Protein AF-0000000072269052 (afdb_homodimer)

Nearest PDB structures (foldseek):
  4hxw-assembly1_A  TM=2.214E-01  e=3.558E-01  Enterococcus faecalis V583
  4ksg-assembly1_A  TM=2.129E-01  e=5.044E-01  Enterococcus faecalis V583
  4ktn-assembly1_A  TM=2.208E-01  e=6.747E-01  Enterococcus faecalis V583
  7p2w-assembly1_A  TM=2.241E-01  e=1.280E+00  Escherichia coli K-12
  7p8v-assembly1_A  TM=3.173E-01  e=5.479E+00  Escherichia coli K-12

Foldseek 3Di:
DPPPPPDQPQVPPDPQFFKGKGKDALPDPCQLVVVLVSQQVLLFQEKEKEFADPHPVLVSLLSNCVSSVHKYWYKYFLWWDFLFFTGHRIMMMMGGHPVFKHKDKDKFADLVVVVLVVVLVRLLVRVVPDDDDPLKAKAKEKEFALLLLNLLVNLQSNCVNVVVHWYKYFYHDHRLPSDDMWIDISSDIDPNIMMMMMMIGNFDKDKQKDFFWDFDPDKKFQADADQVQQKRQDIPNHGALCVLQVVVPHHSVPDDLLVQLQKFKWFDDPNDTFTWGWSDADPSRMTHTSHGDDGGTMITIIHGHDLQVRSVVSLVVVVDAFSAKEKEAAPSSVSNCVVVVNRNVNRNVSNRRRYTYHHHSWMHTSSGIGHRMMIIMGGHHPDPPD/DPPPDPDQPQPPDDPQFFKGKHKFALPDPCVLVVVLVSQQVLLFQEKEKEFAPPRPVLVSLLSNCVSSVHKYWYKYFLWWDFLFFTGHRIMMMMGGHPVFKHKDKDKFADLVVVVLVVVLVRLLVRVVPDDDDPLKAKAKEKEFALLLLNVLVNLQSNCVNVVVHWYKYFYHDHRLPSDDMWIDISSDIDPNIMMMMMMIGNFDKDKQKDFFWDFDPDKKFQADADQVQQKRQDIPNHGALCVLQVVVPHHSVPDDLLVQLQKFKWFDDPNDTFTWGWSDADPSRMTHTSHGDDGGTMITIIHGHDLQVRSLVSLVVVVDAFSAKEKEAAVSSVSNCVVVVNRNVNRNVSNRRRYTYHHHSWMHTSSGIGHRMMIIMGGHHPDPDD

Solvent-accessible surface area (backbone atoms only — not comparable to full-atom values): 38819 Å² total; per-residue (Å²): 136,83,80,77,72,81,77,82,74,73,82,68,86,64,66,96,63,52,64,42,71,43,71,42,54,41,80,43,90,58,41,61,58,52,52,44,63,72,41,50,86,54,45,23,36,31,35,39,38,33,22,23,73,79,41,60,56,38,61,43,25,49,50,45,17,72,75,56,69,27,49,24,41,34,30,24,10,35,23,31,26,62,36,32,36,87,41,69,57,29,31,30,38,39,30,36,14,40,90,44,32,46,72,53,72,46,75,33,61,49,49,86,71,56,46,51,44,58,38,51,50,49,50,51,53,49,56,72,69,51,79,84,60,86,91,46,39,64,36,35,40,38,42,32,41,46,82,54,86,41,56,43,38,51,31,18,49,50,31,47,74,42,68,91,47,58,38,39,27,29,16,18,15,34,47,88,64,83,78,62,56,46,41,29,52,59,30,43,66,56,73,48,26,32,39,45,32,43,37,37,25,60,45,38,78,46,79,46,76,42,68,46,65,42,75,42,91,56,60,40,28,27,57,31,45,42,47,95,65,16,28,34,45,17,32,70,54,31,51,20,36,54,42,53,20,52,76,75,71,46,58,59,87,70,65,45,63,62,54,30,43,50,48,27,36,23,34,71,39,18,92,38,75,42,50,43,36,54,63,47,73,45,97,87,34,21,32,29,37,65,44,84,50,51,57,26,41,53,32,24,40,26,36,66,50,62,74,57,60,56,51,50,54,58,57,59,69,62,76,61,81,40,71,30,20,48,33,21,30,19,39,47,46,51,49,40,36,52,72,68,66,39,51,68,60,47,17,51,50,20,38,75,48,32,28,31,40,29,19,16,55,23,28,33,45,85,35,36,58,42,30,58,29,38,40,30,42,30,35,26,71,58,81,71,82,124,134,84,80,75,72,77,82,81,76,76,80,67,86,64,65,97,62,51,63,42,70,43,70,43,54,39,80,43,92,58,41,62,57,52,52,46,64,73,41,50,86,53,47,24,36,31,36,41,38,32,22,22,74,79,42,60,57,36,62,42,25,50,49,45,16,73,74,56,68,27,48,24,40,35,30,22,9,35,24,29,25,62,36,31,36,86,43,70,59,30,31,31,37,39,29,36,14,40,89,43,33,46,72,52,70,45,76,34,61,48,50,84,72,58,44,51,45,58,39,51,49,50,50,51,53,50,58,71,69,52,80,83,60,86,90,46,38,63,38,35,40,38,43,33,42,47,84,53,85,40,58,45,38,50,32,19,49,49,32,50,74,41,68,90,46,58,39,38,27,28,16,19,15,33,48,90,66,82,79,62,56,44,42,28,51,58,31,44,65,55,73,50,26,30,38,45,34,42,37,37,27,60,44,40,79,44,78,45,75,44,67,44,64,42,74,42,91,55,59,41,27,26,58,32,46,43,47,94,66,17,28,34,46,16,31,69,54,31,52,20,34,55,44,51,21,53,75,73,72,47,58,58,87,70,66,44,63,65,54,29,43,48,48,26,38,23,35,70,38,18,91,38,75,43,50,40,37,54,63,46,73,45,96,87,33,22,32,30,36,66,44,84,51,52,56,28,40,52,32,24,40,27,38,67,50,62,74,58,61,55,48,50,52,58,58,58,69,62,76,62,82,41,70,30,20,50,34,22,31,18,39,46,48,50,49,39,36,53,72,68,67,38,51,67,61,47,18,51,51,20,38,76,46,31,28,30,40,30,19,16,55,22,26,32,47,84,35,36,59,43,28,57,29,38,39,30,43,30,35,27,72,58,80,75,82,127

Organism: Cereibacter sphaeroides (strain ATCC 17023 / DSM 158 / JCM 6121 / CCUG 31486 / LMG 2827 / NBRC 12203 / NCIMB 8253 / ATH 2.4.1.) (NCBI:txid272943)

Secondary structure (DSSP, 8-state):
---------------TT--EEEEEETT-TTHHHHHHHHHHTT-EEEEEEEE-BTB-HHHHHHHHHHHHT-EEEEEE-S-EEESSS-BSSEEEEEEEETTTEEEEEEEE--GGGT-HHHHHHHHHHHHHHSPPPTT-EEEEEEEE-TTSS-HHHHHHHHHHHSTTS-EEEEE--BTB--S---EEETTB--SS-EEEEEEEESSEEEEEEE--EEEEEEEEEEEEEEGGGTEEEEETTEEHHHHHHHHHT--GGG--HHHHHHS-EEEEEBTEEEEE-EEEE-TTS-EEESS---TT-EEEEEEE--TTHHHHHHHHTT-S--SEEEEEEEHHHHHHHHHTT-HHHHHHHHHHTTEEEEEES-EEETTEEESS-EEEEEEEPP----/---------------TT--EEEEEETT-TTHHHHHHHHHHTT-EEEEEEEE-BTB-HHHHHHHHHHHHT-EEEEEE-S-EEESSS-BSSEEEEEEEETTTEEEEEEEE--GGGT-HHHHHHHHHHHHHHSPPPTT-EEEEEEEE-TTSS-HHHHHHHHHHHSTTS-EEEEE--BTB--S---EEETTB--SS-EEEEEEEESSEEEEEEE--EEEEEEEEEEEEEEGGGTEEEEETTEEHHHHHHHHHT--GGG--HHHHHHS-EEEEEBTEEEEE-EEEE-TTS-EEESS---TT-EEEEEEE--TTHHHHHHHHTT-S--SEEEEEEEHHHHHHHHHTT-HHHHHHHHHHTTEEEEEES-EEETTEEESS-EEEEEEEPP----

Sequence (772 aa):
MTTEHPAEVRETAQGAGAPVVLSEPADAPDLAERLRAGLADARPAAVLLFASPGADLPALAAHLGPALGTRVVGCSSAGEFACGGYGHGHVVAVGLPAARFRTEAVWLRNLAGLGVSEWMAELRALFSRFEVQPRRHRFGLLLIDGLSRQEELVAATVDAVAHRLPVLGGSAGDGLRFEETCLVLDGESHRDSAIFALFETDFALEQVIFDHFTPSGSRMVVTAAVPEERLILEINAEPAAEEYARLIGLAPEALNPRVFAENPLLVRMGGQYHVRAIREVTPEGGLTLMSSIESGVLLALGRADDLTHGLQARLEALGERPALILAFDCILRRLALEQAGLEPAVARLFADWRIAGFNTYGEQHGGVHVNQTFVGLALMEPAHAAMTTEHPAEVRETAQGAGAPVVLSEPADAPDLAERLRAGLADARPAAVLLFASPGADLPALAAHLGPALGTRVVGCSSAGEFACGGYGHGHVVAVGLPAARFRTEAVWLRNLAGLGVSEWMAELRALFSRFEVQPRRHRFGLLLIDGLSRQEELVAATVDAVAHRLPVLGGSAGDGLRFEETCLVLDGESHRDSAIFALFETDFALEQVIFDHFTPSGSRMVVTAAVPEERLILEINAEPAAEEYARLIGLAPEALNPRVFAENPLLVRMGGQYHVRAIREVTPEGGLTLMSSIESGVLLALGRADDLTHGLQARLEALGERPALILAFDCILRRLALEQAGLEPAVARLFADWRIAGFNTYGEQHGGVHVNQTFVGLALMEPAHAA

Structure (mmCIF, N/CA/C/O backbone):
data_AF-0000000072269052-model_v1
#
loop_
_entity.id
_entity.type
_entity.pdbx_description
1 polymer GfdT
#
loop_
_atom_site.group_PDB
_atom_site.id
_atom_site.type_symbol
_atom_site.label_atom_id
_atom_site.label_alt_id
_atom_site.label_comp_id
_atom_site.label_asym_id
_atom_site.label_entity_id
_atom_site.label_seq_id
_atom_site.pdbx_PDB_ins_code
_atom_site.Cartn_x
_atom_site.Cartn_y
_atom_site.Cartn_z
_atom_site.occupancy
_atom_site.B_iso_or_equiv
_atom_site.auth_seq_id
_atom_site.auth_comp_id
_atom_site.auth_asym_id
_atom_site.auth_atom_id
_atom_site.pdbx_PDB_model_num
ATOM 1 N N . MET A 1 1 ? 31.016 42.969 11.398 1 26.34 1 MET A N 1
ATOM 2 C CA . MET A 1 1 ? 30.188 42.531 10.289 1 26.34 1 MET A CA 1
ATOM 3 C C . MET A 1 1 ? 28.719 42.406 10.719 1 26.34 1 MET A C 1
ATOM 5 O O . MET A 1 1 ? 28.406 41.594 11.578 1 26.34 1 MET A O 1
ATOM 9 N N . THR A 1 2 ? 27.906 43.531 10.672 1 27.56 2 THR A N 1
ATOM 10 C CA . THR A 1 2 ? 26.578 43.875 11.164 1 27.56 2 THR A CA 1
ATOM 11 C C . THR A 1 2 ? 25.516 42.969 10.531 1 27.56 2 THR A C 1
ATOM 13 O O . THR A 1 2 ? 25.406 42.875 9.305 1 27.56 2 THR A O 1
ATOM 16 N N . THR A 1 3 ? 25.266 41.812 11.133 1 29.94 3 THR A N 1
ATOM 17 C CA . THR A 1 3 ? 24.266 40.812 10.734 1 29.94 3 THR A CA 1
ATOM 18 C C . THR A 1 3 ? 22.938 41.5 10.383 1 29.94 3 THR A C 1
ATOM 20 O O . THR A 1 3 ? 22.328 42.156 11.234 1 29.94 3 THR A O 1
ATOM 23 N N . GLU A 1 4 ? 22.719 41.938 9.117 1 30.88 4 GLU A N 1
ATOM 24 C CA . GLU A 1 4 ? 21.531 42.531 8.516 1 30.88 4 GLU A CA 1
ATOM 25 C C . GLU A 1 4 ? 20.266 41.75 8.859 1 30.88 4 GLU A C 1
ATOM 27 O O . GLU A 1 4 ? 20.203 40.562 8.648 1 30.88 4 GLU A O 1
ATOM 32 N N . HIS A 1 5 ? 19.531 42.188 9.883 1 34.91 5 HIS A N 1
ATOM 33 C CA . HIS A 1 5 ? 18.219 41.719 10.328 1 34.91 5 HIS A CA 1
ATOM 34 C C . HIS A 1 5 ? 17.25 41.625 9.164 1 34.91 5 HIS A C 1
ATOM 36 O O . HIS A 1 5 ? 17.031 42.625 8.461 1 34.91 5 HIS A O 1
ATOM 42 N N . PRO A 1 6 ? 17.109 40.469 8.547 1 37.16 6 PRO A N 1
ATOM 43 C CA . PRO A 1 6 ? 16.156 40.438 7.438 1 37.16 6 PRO A CA 1
ATOM 44 C C . PRO A 1 6 ? 14.859 41.156 7.738 1 37.16 6 PRO A C 1
ATOM 46 O O . PRO A 1 6 ? 14.461 41.281 8.898 1 37.16 6 PRO A O 1
ATOM 49 N N . ALA A 1 7 ? 14.336 42.094 6.824 1 37.75 7 ALA A N 1
ATOM 50 C CA . ALA A 1 7 ? 13.242 43.031 6.672 1 37.75 7 ALA A CA 1
ATOM 51 C C . ALA A 1 7 ? 11.906 42.438 7.086 1 37.75 7 ALA A C 1
ATOM 53 O O . ALA A 1 7 ? 11.625 41.281 6.762 1 37.75 7 ALA A O 1
ATOM 54 N N . GLU A 1 8 ? 11.25 42.969 8.125 1 36.78 8 GLU A N 1
ATOM 55 C CA . GLU A 1 8 ? 9.867 42.812 8.594 1 36.78 8 GLU A CA 1
ATOM 56 C C . GLU A 1 8 ? 8.883 42.938 7.434 1 36.78 8 GLU A C 1
ATOM 58 O O . GLU A 1 8 ? 8.75 44 6.824 1 36.78 8 GLU A O 1
ATOM 63 N N . VAL A 1 9 ? 8.781 42.031 6.559 1 37.22 9 VAL A N 1
ATOM 64 C CA . VAL A 1 9 ? 7.828 42.188 5.465 1 37.22 9 VAL A CA 1
ATOM 65 C C . VAL A 1 9 ? 6.41 42.281 6.02 1 37.22 9 VAL A C 1
ATOM 67 O O . VAL A 1 9 ? 5.887 41.281 6.539 1 37.22 9 VAL A O 1
ATOM 70 N N . ARG A 1 10 ? 5.906 43.375 6.598 1 36.38 10 ARG A N 1
ATOM 71 C CA . ARG A 1 10 ? 4.508 43.688 6.879 1 36.38 10 ARG A CA 1
ATOM 72 C C . ARG A 1 10 ? 3.707 43.844 5.59 1 36.38 10 ARG A C 1
ATOM 74 O O . ARG A 1 10 ? 3.758 44.875 4.934 1 36.38 10 ARG A O 1
ATOM 81 N N . GLU A 1 11 ? 3.672 42.938 4.703 1 41.34 11 GLU A N 1
ATOM 82 C CA . GLU A 1 11 ? 2.824 43.25 3.553 1 41.34 11 GLU A CA 1
ATOM 83 C C . GLU A 1 11 ? 1.354 43.344 3.957 1 41.34 11 GLU A C 1
ATOM 85 O O . GLU A 1 11 ? 0.734 42.312 4.293 1 41.34 11 GLU A O 1
ATOM 90 N N . THR A 1 12 ? 0.9 44.5 4.57 1 38.81 12 THR A N 1
ATOM 91 C CA . THR A 1 12 ? -0.425 44.844 5.062 1 38.81 12 THR A CA 1
ATOM 92 C C . THR A 1 12 ? -1.433 44.906 3.92 1 38.81 12 THR A C 1
ATOM 94 O O . THR A 1 12 ? -2.623 45.125 4.145 1 38.81 12 THR A O 1
ATOM 97 N N . ALA A 1 13 ? -1.086 45.469 2.717 1 39.75 13 ALA A N 1
ATOM 98 C CA . ALA A 1 13 ? -2.178 46.188 2.066 1 39.75 13 ALA A CA 1
ATOM 99 C C . ALA A 1 13 ? -3.217 45.219 1.507 1 39.75 13 ALA A C 1
ATOM 101 O O . ALA A 1 13 ? -3.314 45.031 0.291 1 39.75 13 ALA A O 1
ATOM 102 N N . GLN A 1 14 ? -3.307 43.906 1.885 1 50 14 GLN A N 1
ATOM 103 C CA . GLN A 1 14 ? -4.273 43.156 1.096 1 50 14 GLN A CA 1
ATOM 104 C C . GLN A 1 14 ? -5.703 43.562 1.422 1 50 14 GLN A C 1
ATOM 106 O O . GLN A 1 14 ? -5.969 44.094 2.508 1 50 14 GLN A O 1
ATOM 111 N N . GLY A 1 15 ? -6.641 43.656 0.311 1 50.94 15 GLY A N 1
ATOM 112 C CA . GLY A 1 15 ? -8.031 44.062 0.372 1 50.94 15 GLY A CA 1
ATOM 113 C C . GLY A 1 15 ? -8.758 43.562 1.598 1 50.94 15 GLY A C 1
ATOM 114 O O . GLY A 1 15 ? -8.297 42.625 2.246 1 50.94 15 GLY A O 1
ATOM 115 N N . ALA A 1 16 ? -9.805 44.188 2.045 1 61.59 16 ALA A N 1
ATOM 116 C CA . ALA A 1 16 ? -10.75 43.844 3.105 1 61.59 16 ALA A CA 1
ATOM 117 C C . ALA A 1 16 ? -11.203 42.406 2.977 1 61.59 16 ALA A C 1
ATOM 119 O O . ALA A 1 16 ? -11.656 41.969 1.908 1 61.59 16 ALA A O 1
ATOM 120 N N . GLY A 1 17 ? -10.484 41.375 3.781 1 85.12 17 GLY A N 1
ATOM 121 C CA . GLY A 1 17 ? -11.008 40 3.801 1 85.12 17 GLY A CA 1
ATOM 122 C C . GLY A 1 17 ? -9.953 38.969 3.479 1 85.12 17 GLY A C 1
ATOM 123 O O . GLY A 1 17 ? -10.227 37.781 3.547 1 85.12 17 GLY A O 1
ATOM 124 N N . ALA A 1 18 ? -8.812 39.406 3.074 1 90.75 18 ALA A N 1
ATOM 125 C CA . ALA A 1 18 ? -7.758 38.469 2.768 1 90.75 18 ALA A CA 1
ATOM 126 C C . ALA A 1 18 ? -7.086 37.938 4.043 1 90.75 18 ALA A C 1
ATOM 128 O O . ALA A 1 18 ? -7.023 38.656 5.043 1 90.75 18 ALA A O 1
ATOM 129 N N . PRO A 1 19 ? -6.531 36.75 4.004 1 97.38 19 PRO A N 1
ATOM 130 C CA . PRO A 1 19 ? -5.77 36.25 5.156 1 97.38 19 PRO A CA 1
ATOM 131 C C . PRO A 1 19 ? -4.555 37.125 5.477 1 97.38 19 PRO A C 1
ATOM 133 O O . PRO A 1 19 ? -3.902 37.656 4.566 1 97.38 19 PRO A O 1
ATOM 136 N N . VAL A 1 20 ? -4.273 37.25 6.746 1 97.69 20 VAL A N 1
ATOM 137 C CA . VAL A 1 20 ? -3.123 38 7.223 1 97.69 20 VAL A CA 1
ATOM 138 C C . VAL A 1 20 ? -2.035 37.062 7.703 1 97.69 20 VAL A C 1
ATOM 140 O O . VAL A 1 20 ? -2.326 36.062 8.383 1 97.69 20 VAL A O 1
ATOM 143 N N . VAL A 1 21 ? -0.793 37.344 7.281 1 98.31 21 VAL A N 1
ATOM 144 C CA . VAL A 1 21 ? 0.331 36.5 7.691 1 98.31 21 VAL A CA 1
ATOM 145 C C . VAL A 1 21 ? 1.356 37.344 8.445 1 98.31 21 VAL A C 1
ATOM 147 O O . VAL A 1 21 ? 1.767 38.406 7.965 1 98.31 21 VAL A O 1
ATOM 150 N N . LEU A 1 22 ? 1.714 36.906 9.617 1 97.94 22 LEU A N 1
ATOM 151 C CA . LEU A 1 22 ? 2.734 37.562 10.422 1 97.94 22 LEU A CA 1
ATOM 152 C C . LEU A 1 22 ? 3.852 36.562 10.781 1 97.94 22 LEU A C 1
ATOM 154 O O . LEU A 1 22 ? 3.633 35.375 10.828 1 97.94 22 LEU A O 1
ATOM 158 N N . SER A 1 23 ? 5 37.062 10.961 1 97.88 23 SER A N 1
ATOM 159 C CA . SER A 1 23 ? 6.148 36.344 11.492 1 97.88 23 SER A CA 1
ATOM 160 C C . SER A 1 23 ? 6.898 37.156 12.523 1 97.88 23 SER A C 1
ATOM 162 O O . SER A 1 23 ? 7.32 38.281 12.242 1 97.88 23 SER A O 1
ATOM 164 N N . GLU A 1 24 ? 6.98 36.688 13.727 1 96.94 24 GLU A N 1
ATOM 165 C CA . GLU A 1 24 ? 7.691 37.344 14.805 1 96.94 24 GLU A CA 1
ATOM 166 C C . GLU A 1 24 ? 8.719 36.406 15.453 1 96.94 24 GLU A C 1
ATOM 168 O O . GLU A 1 24 ? 8.492 35.219 15.555 1 96.94 24 GLU A O 1
ATOM 173 N N . PRO A 1 25 ? 9.859 37.031 15.906 1 96.12 25 PRO A N 1
ATOM 174 C CA . PRO A 1 25 ? 10.797 36.156 16.656 1 96.12 25 PRO A CA 1
ATOM 175 C C . PRO A 1 25 ? 10.156 35.531 17.875 1 96.12 25 PRO A C 1
ATOM 177 O O . PRO A 1 25 ? 9.438 36.188 18.625 1 96.12 25 PRO A O 1
ATOM 180 N N . ALA A 1 26 ? 10.445 34.25 18.031 1 95.25 26 ALA A N 1
ATOM 181 C CA . ALA A 1 26 ? 9.82 33.5 19.109 1 95.25 26 ALA A CA 1
ATOM 182 C C . ALA A 1 26 ? 10.219 34.031 20.469 1 95.25 26 ALA A C 1
ATOM 184 O O . ALA A 1 26 ? 9.492 33.844 21.453 1 95.25 26 ALA A O 1
ATOM 185 N N . ASP A 1 27 ? 11.359 34.656 20.547 1 92.44 27 ASP A N 1
ATOM 186 C CA . ASP A 1 27 ? 11.875 35.156 21.828 1 92.44 27 ASP A CA 1
ATOM 187 C C . ASP A 1 27 ? 11.562 36.625 22.016 1 92.44 27 ASP A C 1
ATOM 189 O O . ASP A 1 27 ? 12.094 37.281 22.922 1 92.44 27 ASP A O 1
ATOM 193 N N . ALA A 1 28 ? 10.734 37.156 21.172 1 93.81 28 ALA A N 1
ATOM 194 C CA . ALA A 1 28 ? 10.375 38.562 21.328 1 93.81 28 ALA A CA 1
ATOM 195 C C . ALA A 1 28 ? 9.664 38.781 22.641 1 93.81 28 ALA A C 1
ATOM 197 O O . ALA A 1 28 ? 8.742 38.062 23 1 93.81 28 ALA A O 1
ATOM 198 N N . PRO A 1 29 ? 10.117 39.75 23.484 1 91.69 29 PRO A N 1
ATOM 199 C CA . PRO A 1 29 ? 9.5 40 24.797 1 91.69 29 PRO A CA 1
ATOM 200 C C . PRO A 1 29 ? 8.023 40.375 24.688 1 91.69 29 PRO A C 1
ATOM 202 O O . PRO A 1 29 ? 7.238 40.094 25.594 1 91.69 29 PRO A O 1
ATOM 205 N N . ASP A 1 30 ? 7.594 41.062 23.656 1 94.81 30 ASP A N 1
ATOM 206 C CA . ASP A 1 30 ? 6.203 41.469 23.484 1 94.81 30 ASP A CA 1
ATOM 207 C C . ASP A 1 30 ? 5.539 40.688 22.359 1 94.81 30 ASP A C 1
ATOM 209 O O . ASP A 1 30 ? 4.738 41.25 21.594 1 94.81 30 ASP A O 1
ATOM 213 N N . LEU A 1 31 ? 5.906 39.438 22.297 1 96.5 31 LEU A N 1
ATOM 214 C CA . LEU A 1 31 ? 5.461 38.594 21.188 1 96.5 31 LEU A CA 1
ATOM 215 C C . LEU A 1 31 ? 3.939 38.562 21.094 1 96.5 31 LEU A C 1
ATOM 217 O O . LEU A 1 31 ? 3.371 38.844 20.031 1 96.5 31 LEU A O 1
ATOM 221 N N . ALA A 1 32 ? 3.248 38.281 22.188 1 97.06 32 ALA A N 1
ATOM 222 C CA . ALA A 1 32 ? 1.794 38.156 22.203 1 97.06 32 ALA A CA 1
ATOM 223 C C . ALA A 1 32 ? 1.127 39.469 21.75 1 97.06 32 ALA A C 1
ATOM 225 O O . ALA A 1 32 ? 0.187 39.438 20.953 1 97.06 32 ALA A O 1
ATOM 226 N N . GLU A 1 33 ? 1.594 40.5 22.219 1 97.19 33 GLU A N 1
ATOM 227 C CA . GLU A 1 33 ? 1.008 41.812 21.891 1 97.19 33 GLU A CA 1
ATOM 228 C C . GLU A 1 33 ? 1.279 42.188 20.438 1 97.19 33 GLU A C 1
ATOM 230 O O . GLU A 1 33 ? 0.427 42.781 19.781 1 97.19 33 GLU A O 1
ATOM 235 N N . ARG A 1 34 ? 2.465 41.875 20 1 97.31 34 ARG A N 1
ATOM 236 C CA . ARG A 1 34 ? 2.797 42.156 18.609 1 97.31 34 ARG A CA 1
ATOM 237 C C . ARG A 1 34 ? 1.863 41.406 17.672 1 97.31 34 ARG A C 1
ATOM 239 O O . ARG A 1 34 ? 1.347 41.969 16.703 1 97.31 34 ARG A O 1
ATOM 246 N N . LEU A 1 35 ? 1.692 40.156 17.984 1 98.12 35 LEU A N 1
ATOM 247 C CA . LEU A 1 35 ? 0.807 39.344 17.156 1 98.12 35 LEU A CA 1
ATOM 248 C C . LEU A 1 35 ? -0.631 39.844 17.25 1 98.12 35 LEU A C 1
ATOM 250 O O . LEU A 1 35 ? -1.32 39.938 16.234 1 98.12 35 LEU A O 1
ATOM 254 N N . ARG A 1 36 ? -1.09 40.094 18.453 1 98.25 36 ARG A N 1
ATOM 255 C CA . ARG A 1 36 ? -2.443 40.625 18.641 1 98.25 36 ARG A CA 1
ATOM 256 C C . ARG A 1 36 ? -2.672 41.875 17.812 1 98.25 36 ARG A C 1
ATOM 258 O O . ARG A 1 36 ? -3.67 42 17.094 1 98.25 36 ARG A O 1
ATOM 265 N N . ALA A 1 37 ? -1.784 42.812 17.859 1 97.75 37 ALA A N 1
ATOM 266 C CA . ALA A 1 37 ? -1.905 44.094 17.156 1 97.75 37 ALA A CA 1
ATOM 267 C C . ALA A 1 37 ? -1.934 43.875 15.648 1 97.75 37 ALA A C 1
ATOM 269 O O . ALA A 1 37 ? -2.703 44.5 14.93 1 97.75 37 ALA A O 1
ATOM 270 N N . GLY A 1 38 ? -1.082 43 15.227 1 97.25 38 GLY A N 1
ATOM 271 C CA . GLY A 1 38 ? -0.99 42.75 13.805 1 97.25 38 GLY A CA 1
ATOM 272 C C . GLY A 1 38 ? -2.203 42.031 13.242 1 97.25 38 GLY A C 1
ATOM 273 O O . GLY A 1 38 ? -2.502 42.125 12.055 1 97.25 38 GLY A O 1
ATOM 274 N N . LEU A 1 39 ? -2.924 41.312 14.094 1 97.75 39 LEU A N 1
ATOM 275 C CA . LEU A 1 39 ? -4.027 40.469 13.633 1 97.75 39 LEU A CA 1
ATOM 276 C C . LEU A 1 39 ? -5.367 41.156 13.875 1 97.75 39 LEU A C 1
ATOM 278 O O . LEU A 1 39 ? -6.387 40.75 13.312 1 97.75 39 LEU A O 1
ATOM 282 N N . ALA A 1 40 ? -5.422 42.188 14.648 1 96.5 40 ALA A N 1
ATOM 283 C CA . ALA A 1 40 ? -6.652 42.75 15.172 1 96.5 40 ALA A CA 1
ATOM 284 C C . ALA A 1 40 ? -7.551 43.25 14.039 1 96.5 40 ALA A C 1
ATOM 286 O O . ALA A 1 40 ? -8.758 43 14.039 1 96.5 40 ALA A O 1
ATOM 287 N N . ASP A 1 41 ? -7.016 43.906 13.086 1 94.62 41 ASP A N 1
ATOM 288 C CA . ASP A 1 41 ? -7.805 44.531 12.031 1 94.62 41 ASP A CA 1
ATOM 289 C C . ASP A 1 41 ? -8.492 43.5 11.156 1 94.62 41 ASP A C 1
ATOM 291 O O . ASP A 1 41 ? -9.531 43.75 10.555 1 94.62 41 ASP A O 1
ATOM 295 N N . ALA A 1 42 ? -7.918 42.375 11.109 1 94.62 42 ALA A N 1
ATOM 296 C CA . ALA A 1 42 ? -8.484 41.312 10.281 1 94.62 42 ALA A CA 1
ATOM 297 C C . ALA A 1 42 ? -9.727 40.719 10.922 1 94.62 42 ALA A C 1
ATOM 299 O O . ALA A 1 42 ? -10.492 40 10.273 1 94.62 42 ALA A O 1
ATOM 300 N N . ARG A 1 43 ? -9.922 40.938 12.227 1 96.5 43 ARG A N 1
ATOM 301 C CA . ARG A 1 43 ? -11.031 40.312 12.953 1 96.5 43 ARG A CA 1
ATOM 302 C C . ARG A 1 43 ? -11.172 38.844 12.609 1 96.5 43 ARG A C 1
ATOM 304 O O . ARG A 1 43 ? -12.203 38.406 12.094 1 96.5 43 ARG A O 1
ATOM 311 N N . PRO A 1 44 ? -10.18 38.094 12.969 1 97.62 44 PRO A N 1
ATOM 312 C CA . PRO A 1 44 ? -10.109 36.719 12.469 1 97.62 44 PRO A CA 1
ATOM 313 C C . PRO A 1 44 ? -11.125 35.781 13.141 1 97.62 44 PRO A C 1
ATOM 315 O O . PRO A 1 44 ? -11.391 35.938 14.336 1 97.62 44 PRO A O 1
ATOM 318 N N . ALA A 1 45 ? -11.68 34.906 12.281 1 97.19 45 ALA A N 1
ATOM 319 C CA . ALA A 1 45 ? -12.43 33.781 12.82 1 97.19 45 ALA A CA 1
ATOM 320 C C . ALA A 1 45 ? -11.508 32.75 13.469 1 97.19 45 ALA A C 1
ATOM 322 O O . ALA A 1 45 ? -11.898 32.062 14.414 1 97.19 45 ALA A O 1
ATOM 323 N N . ALA A 1 46 ? -10.305 32.719 12.953 1 98.38 46 ALA A N 1
ATOM 324 C CA . ALA A 1 46 ? -9.297 31.781 13.453 1 98.38 46 ALA A CA 1
ATOM 325 C C . ALA A 1 46 ? -7.891 32.344 13.258 1 98.38 46 ALA A C 1
ATOM 327 O O . ALA A 1 46 ? -7.637 33.094 12.312 1 98.38 46 ALA A O 1
ATOM 328 N N . VAL A 1 47 ? -7.031 32 14.164 1 98.75 47 VAL A N 1
ATOM 329 C CA . VAL A 1 47 ? -5.598 32.25 14.055 1 98.75 47 VAL A CA 1
ATOM 330 C C . VAL A 1 47 ? -4.848 30.922 14.078 1 98.75 47 VAL A C 1
ATOM 332 O O . VAL A 1 47 ? -5.043 30.109 14.984 1 98.75 47 VAL A O 1
ATOM 335 N N . LEU A 1 48 ? -4.102 30.656 13.047 1 98.88 48 LEU A N 1
ATOM 336 C CA . LEU A 1 48 ? -3.182 29.531 13.016 1 98.88 48 LEU A CA 1
ATOM 337 C C . LEU A 1 48 ? -1.794 29.938 13.492 1 98.88 48 LEU A C 1
ATOM 339 O O . LEU A 1 48 ? -1.261 30.953 13.055 1 98.88 48 LEU A O 1
ATOM 343 N N . LEU A 1 49 ? -1.225 29.172 14.398 1 98.75 49 LEU A N 1
ATOM 344 C CA . LEU A 1 49 ? 0.107 29.453 14.922 1 98.75 49 LEU A CA 1
ATOM 345 C C . LEU A 1 49 ? 1.06 28.297 14.625 1 98.75 49 LEU A C 1
ATOM 347 O O . LEU A 1 49 ? 0.768 27.156 14.953 1 98.75 49 LEU A O 1
ATOM 351 N N . PHE A 1 50 ? 2.141 28.578 14.031 1 98.75 50 PHE A N 1
ATOM 352 C CA . PHE A 1 50 ? 3.25 27.656 13.836 1 98.75 50 PHE A CA 1
ATOM 353 C C . PHE A 1 50 ? 4.531 28.203 14.453 1 98.75 50 PHE A C 1
ATOM 355 O O . PHE A 1 50 ? 5.016 29.266 14.039 1 98.75 50 PHE A O 1
ATOM 362 N N . ALA A 1 51 ? 5.078 27.469 15.391 1 98 51 ALA A N 1
ATOM 363 C CA . ALA A 1 51 ? 6.098 28.125 16.203 1 98 51 ALA A CA 1
ATOM 364 C C . ALA A 1 51 ? 7.312 27.219 16.406 1 98 51 ALA A C 1
ATOM 366 O O . ALA A 1 51 ? 7.168 26.016 16.594 1 98 51 ALA A O 1
ATOM 367 N N . SER A 1 52 ? 8.43 27.828 16.344 1 96.06 52 SER A N 1
ATOM 368 C CA . SER A 1 52 ? 9.656 27.156 16.781 1 96.06 52 SER A CA 1
ATOM 369 C C . SER A 1 52 ? 9.555 26.703 18.234 1 96.06 52 SER A C 1
ATOM 371 O O . SER A 1 52 ? 8.852 27.328 19.031 1 96.06 52 SER A O 1
ATOM 373 N N . PRO A 1 53 ? 10.516 25.641 18.359 1 89.56 53 PRO A N 1
ATOM 374 C CA . PRO A 1 53 ? 10.539 25.203 19.75 1 89.56 53 PRO A CA 1
ATOM 375 C C . PRO A 1 53 ? 11.016 26.297 20.703 1 89.56 53 PRO A C 1
ATOM 377 O O . PRO A 1 53 ? 11.898 27.078 20.359 1 89.56 53 PRO A O 1
ATOM 380 N N . GLY A 1 54 ? 10.477 26.75 21.672 1 85.31 54 GLY A N 1
ATOM 381 C CA . GLY A 1 54 ? 10.836 27.781 22.625 1 85.31 54 GLY A CA 1
ATOM 382 C C . GLY A 1 54 ? 9.688 28.719 22.953 1 85.31 54 GLY A C 1
ATOM 383 O O . GLY A 1 54 ? 9.664 29.344 24.016 1 85.31 54 GLY A O 1
ATOM 384 N N . ALA A 1 55 ? 8.992 28.906 21.859 1 90.88 55 ALA A N 1
ATOM 385 C CA . ALA A 1 55 ? 7.812 29.719 22.125 1 90.88 55 ALA A CA 1
ATOM 386 C C . ALA A 1 55 ? 6.832 28.984 23.031 1 90.88 55 ALA A C 1
ATOM 388 O O . ALA A 1 55 ? 6.645 27.766 22.906 1 90.88 55 ALA A O 1
ATOM 389 N N . ASP A 1 56 ? 6.289 29.672 23.969 1 94.62 56 ASP A N 1
ATOM 390 C CA . ASP A 1 56 ? 5.223 29.141 24.812 1 94.62 56 ASP A CA 1
ATOM 391 C C . ASP A 1 56 ? 3.877 29.203 24.094 1 94.62 56 ASP A C 1
ATOM 393 O O . ASP A 1 56 ? 3.062 30.078 24.359 1 94.62 56 ASP A O 1
ATOM 397 N N . LEU A 1 57 ? 3.648 28.203 23.297 1 96.25 57 LEU A N 1
ATOM 398 C CA . LEU A 1 57 ? 2.5 28.188 22.406 1 96.25 57 LEU A CA 1
ATOM 399 C C . LEU A 1 57 ? 1.192 28.203 23.188 1 96.25 57 LEU A C 1
ATOM 401 O O . LEU A 1 57 ? 0.269 28.953 22.844 1 96.25 57 LEU A O 1
ATOM 405 N N . PRO A 1 58 ? 1.079 27.391 24.25 1 96.75 58 PRO A N 1
ATOM 406 C CA . PRO A 1 58 ? -0.17 27.438 25.016 1 96.75 58 PRO A CA 1
ATOM 407 C C . PRO A 1 58 ? -0.462 28.812 25.594 1 96.75 58 PRO A C 1
ATOM 409 O O . PRO A 1 58 ? -1.595 29.297 25.516 1 96.75 58 PRO A O 1
ATOM 412 N N . ALA A 1 59 ? 0.52 29.453 26.094 1 96.56 59 ALA A N 1
ATOM 413 C CA . ALA A 1 59 ? 0.339 30.781 26.656 1 96.56 59 ALA A CA 1
ATOM 414 C C . ALA A 1 59 ? -0.033 31.797 25.578 1 96.56 59 ALA A C 1
ATOM 416 O O . ALA A 1 59 ? -0.876 32.656 25.797 1 96.56 59 ALA A O 1
ATOM 417 N N . LEU A 1 60 ? 0.643 31.703 24.484 1 97.44 60 LEU A N 1
ATOM 418 C CA . LEU A 1 60 ? 0.349 32.594 23.359 1 97.44 60 LEU A CA 1
ATOM 419 C C . LEU A 1 60 ? -1.1 32.438 22.906 1 97.44 60 LEU A C 1
ATOM 421 O O . LEU A 1 60 ? -1.802 33.438 22.719 1 97.44 60 LEU A O 1
ATOM 425 N N . ALA A 1 61 ? -1.525 31.219 22.781 1 97.94 61 ALA A N 1
ATOM 426 C CA . ALA A 1 61 ? -2.891 30.938 22.344 1 97.94 61 ALA A CA 1
ATOM 427 C C . ALA A 1 61 ? -3.908 31.422 23.375 1 97.94 61 ALA A C 1
ATOM 429 O O . ALA A 1 61 ? -4.957 31.953 23.016 1 97.94 61 ALA A O 1
ATOM 430 N N . ALA A 1 62 ? -3.629 31.203 24.609 1 97.19 62 ALA A N 1
ATOM 431 C CA . ALA A 1 62 ? -4.52 31.609 25.703 1 97.19 62 ALA A CA 1
ATOM 432 C C . ALA A 1 62 ? -4.691 33.125 25.734 1 97.19 62 ALA A C 1
ATOM 434 O O . ALA A 1 62 ? -5.738 33.625 26.141 1 97.19 62 ALA A O 1
ATOM 435 N N . HIS A 1 63 ? -3.68 33.781 25.281 1 97.12 63 HIS A N 1
ATOM 436 C CA . HIS A 1 63 ? -3.736 35.25 25.25 1 97.12 63 HIS A CA 1
ATOM 437 C C . HIS A 1 63 ? -4.48 35.719 24 1 97.12 63 HIS A C 1
ATOM 439 O O . HIS A 1 63 ? -5.355 36.594 24.109 1 97.12 63 HIS A O 1
ATOM 445 N N . LEU A 1 64 ? -4.168 35.219 22.891 1 98.06 64 LEU A N 1
ATOM 446 C CA . LEU A 1 64 ? -4.684 35.719 21.609 1 98.06 64 LEU A CA 1
ATOM 447 C C . LEU A 1 64 ? -6.168 35.375 21.469 1 98.06 64 LEU A C 1
ATOM 449 O O . LEU A 1 64 ? -6.934 36.188 20.938 1 98.06 64 LEU A O 1
ATOM 453 N N . GLY A 1 65 ? -6.582 34.25 21.906 1 97.88 65 GLY A N 1
ATOM 454 C CA . GLY A 1 65 ? -7.961 33.812 21.75 1 97.88 65 GLY A CA 1
ATOM 455 C C . GLY A 1 65 ? -8.969 34.812 22.297 1 97.88 65 GLY A C 1
ATOM 456 O O . GLY A 1 65 ? -9.719 35.406 21.531 1 97.88 65 GLY A O 1
ATOM 457 N N . PRO A 1 66 ? -8.977 35.031 23.609 1 97.25 66 PRO A N 1
ATOM 458 C CA . PRO A 1 66 ? -9.914 35.969 24.203 1 97.25 66 PRO A CA 1
ATOM 459 C C . PRO A 1 66 ? -9.695 37.406 23.719 1 97.25 66 PRO A C 1
ATOM 461 O O . PRO A 1 66 ? -10.656 38.156 23.531 1 97.25 66 PRO A O 1
ATOM 464 N N . ALA A 1 67 ? -8.461 37.781 23.438 1 97.5 67 ALA A N 1
ATOM 465 C CA . ALA A 1 67 ? -8.148 39.156 23.047 1 97.5 67 ALA A CA 1
ATOM 466 C C . ALA A 1 67 ? -8.758 39.469 21.688 1 97.5 67 ALA A C 1
ATOM 468 O O . ALA A 1 67 ? -9.156 40.625 21.422 1 97.5 67 ALA A O 1
ATOM 469 N N . LEU A 1 68 ? -8.781 38.531 20.844 1 97.94 68 LEU A N 1
ATOM 470 C CA . LEU A 1 68 ? -9.258 38.75 19.484 1 97.94 68 LEU A CA 1
ATOM 471 C C . LEU A 1 68 ? -10.641 38.125 19.281 1 97.94 68 LEU A C 1
ATOM 473 O O . LEU A 1 68 ? -11.273 38.344 18.25 1 97.94 68 LEU A O 1
ATOM 477 N N . GLY A 1 69 ? -11.156 37.406 20.266 1 97.25 69 GLY A N 1
ATOM 478 C CA . GLY A 1 69 ? -12.422 36.688 20.094 1 97.25 69 GLY A CA 1
ATOM 479 C C . GLY A 1 69 ? -12.383 35.656 19 1 97.25 69 GLY A C 1
ATOM 480 O O . GLY A 1 69 ? -13.289 35.625 18.156 1 97.25 69 GLY A O 1
ATOM 481 N N . THR A 1 70 ? -11.32 34.906 18.891 1 97.5 70 THR A N 1
ATOM 482 C CA . THR A 1 70 ? -11.102 34 17.766 1 97.5 70 THR A CA 1
ATOM 483 C C . THR A 1 70 ? -10.703 32.625 18.266 1 97.5 70 THR A C 1
ATOM 485 O O . THR A 1 70 ? -10.344 32.469 19.422 1 97.5 70 THR A O 1
ATOM 488 N N . ARG A 1 71 ? -10.891 31.594 17.453 1 97.69 71 ARG A N 1
ATOM 489 C CA . ARG A 1 71 ? -10.281 30.281 17.656 1 97.69 71 ARG A CA 1
ATOM 490 C C . ARG A 1 71 ? -8.789 30.312 17.359 1 97.69 71 ARG A C 1
ATOM 492 O O . ARG A 1 71 ? -8.359 30.938 16.375 1 97.69 71 ARG A O 1
ATOM 499 N N . VAL A 1 72 ? -7.969 29.719 18.234 1 98.75 72 VAL A N 1
ATOM 500 C CA . VAL A 1 72 ? -6.535 29.641 17.969 1 98.75 72 VAL A CA 1
ATOM 501 C C . VAL A 1 72 ? -6.117 28.172 17.859 1 98.75 72 VAL A C 1
ATOM 503 O O . VAL A 1 72 ? -6.371 27.375 18.766 1 98.75 72 VAL A O 1
ATOM 506 N N . VAL A 1 73 ? -5.582 27.75 16.75 1 98.75 73 VAL A N 1
ATOM 507 C CA . VAL A 1 73 ? -5.07 26.422 16.469 1 98.75 73 VAL A CA 1
ATOM 508 C C . VAL A 1 73 ? -3.59 26.5 16.094 1 98.75 73 VAL A C 1
ATOM 510 O O . VAL A 1 73 ? -3.18 27.375 15.336 1 98.75 73 VAL A O 1
ATOM 513 N N . GLY A 1 74 ? -2.785 25.609 16.656 1 98.5 74 GLY A N 1
ATOM 514 C CA . GLY A 1 74 ? -1.381 25.719 16.281 1 98.5 74 GLY A CA 1
ATOM 515 C C . GLY A 1 74 ? -0.557 24.531 16.734 1 98.5 74 GLY A C 1
ATOM 516 O O . GLY A 1 74 ? -1.081 23.594 17.359 1 98.5 74 GLY A O 1
ATOM 517 N N . CYS A 1 75 ? 0.706 24.547 16.344 1 98.75 75 CYS A N 1
ATOM 518 C CA . CYS A 1 75 ? 1.638 23.5 16.734 1 98.75 75 CYS A CA 1
ATOM 519 C C . CYS A 1 75 ? 3.078 23.984 16.656 1 98.75 75 CYS A C 1
ATOM 521 O O . CYS A 1 75 ? 3.344 25.062 16.125 1 98.75 75 CYS A O 1
ATOM 523 N N . SER A 1 76 ? 3.914 23.219 17.312 1 98.38 76 SER A N 1
ATOM 524 C CA . SER A 1 76 ? 5.352 23.438 17.156 1 98.38 76 SER A CA 1
ATOM 525 C C . SER A 1 76 ? 5.84 23.031 15.781 1 98.38 76 SER A C 1
ATOM 527 O O . SER A 1 76 ? 5.18 22.25 15.086 1 98.38 76 SER A O 1
ATOM 529 N N . SER A 1 77 ? 6.945 23.609 15.344 1 98 77 SER A N 1
ATOM 530 C CA . SER A 1 77 ? 7.398 23.453 13.969 1 98 77 SER A CA 1
ATOM 531 C C . SER A 1 77 ? 8.867 23.047 13.914 1 98 77 SER A C 1
ATOM 533 O O . SER A 1 77 ? 9.578 23.141 14.914 1 98 77 SER A O 1
ATOM 535 N N . ALA A 1 78 ? 9.312 22.531 12.781 1 97.44 78 ALA A N 1
ATOM 536 C CA . ALA A 1 78 ? 10.727 22.312 12.492 1 97.44 78 ALA A CA 1
ATOM 537 C C . ALA A 1 78 ? 11.312 23.469 11.672 1 97.44 78 ALA A C 1
ATOM 539 O O . ALA A 1 78 ? 12.398 23.344 11.109 1 97.44 78 ALA A O 1
ATOM 540 N N . GLY A 1 79 ? 10.664 24.5 11.57 1 97.12 79 GLY A N 1
ATOM 541 C CA . GLY A 1 79 ? 10.906 25.703 10.781 1 97.12 79 GLY A CA 1
ATOM 542 C C . GLY A 1 79 ? 9.633 26.359 10.297 1 97.12 79 GLY A C 1
ATOM 543 O O . GLY A 1 79 ? 8.555 25.766 10.344 1 97.12 79 GLY A O 1
ATOM 544 N N . GLU A 1 80 ? 9.734 27.641 9.945 1 97.31 80 GLU A N 1
ATOM 545 C CA . GLU A 1 80 ? 8.547 28.375 9.547 1 97.31 80 GLU A CA 1
ATOM 546 C C . GLU A 1 80 ? 8.82 29.234 8.305 1 97.31 80 GLU A C 1
ATOM 548 O O . GLU A 1 80 ? 9.969 29.562 8.023 1 97.31 80 GLU A O 1
ATOM 553 N N . PHE A 1 81 ? 7.816 29.516 7.586 1 97.69 81 PHE A N 1
ATOM 554 C CA . PHE A 1 81 ? 7.902 30.438 6.457 1 97.69 81 PHE A CA 1
ATOM 555 C C . PHE A 1 81 ? 6.625 31.266 6.332 1 97.69 81 PHE A C 1
ATOM 557 O O . PHE A 1 81 ? 5.523 30.75 6.539 1 97.69 81 PHE A O 1
ATOM 564 N N . ALA A 1 82 ? 6.715 32.531 6.094 1 97.44 82 ALA A N 1
ATOM 565 C CA . ALA A 1 82 ? 5.637 33.5 6.035 1 97.44 82 ALA A CA 1
ATOM 566 C C . ALA A 1 82 ? 5.746 34.375 4.781 1 97.44 82 ALA A C 1
ATOM 568 O O . ALA A 1 82 ? 5.969 35.562 4.867 1 97.44 82 ALA A O 1
ATOM 569 N N . CYS A 1 83 ? 5.469 33.75 3.643 1 95.75 83 CYS A N 1
ATOM 570 C CA . CYS A 1 83 ? 5.496 34.406 2.342 1 95.75 83 CYS A CA 1
ATOM 571 C C . CYS A 1 83 ? 6.898 34.906 2.014 1 95.75 83 CYS A C 1
ATOM 573 O O . CYS A 1 83 ? 7.059 36 1.467 1 95.75 83 CYS A O 1
ATOM 575 N N . GLY A 1 84 ? 7.758 34.156 2.416 1 91.75 84 GLY A N 1
ATOM 576 C CA . GLY A 1 84 ? 9.188 34.312 2.17 1 91.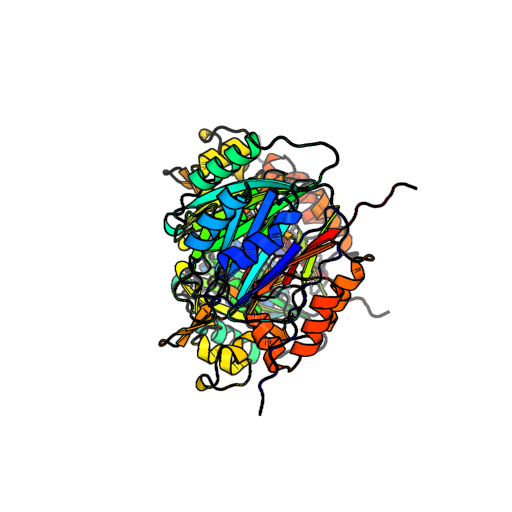75 84 GLY A CA 1
ATOM 577 C C . GLY A 1 84 ? 9.953 33 2.295 1 91.75 84 GLY A C 1
ATOM 578 O O . GLY A 1 84 ? 9.375 31.922 2.193 1 91.75 84 GLY A O 1
ATOM 579 N N . GLY A 1 85 ? 11.172 33.031 2.414 1 88.06 85 GLY A N 1
ATOM 580 C CA . GLY A 1 85 ? 11.977 31.812 2.494 1 88.06 85 GLY A CA 1
ATOM 581 C C . GLY A 1 85 ? 11.883 31.125 3.842 1 88.06 85 GLY A C 1
ATOM 582 O O . GLY A 1 85 ? 11.109 31.547 4.707 1 88.06 85 GLY A O 1
ATOM 583 N N . TYR A 1 86 ? 12.586 30.047 4.016 1 92.69 86 TYR A N 1
ATOM 584 C CA . TYR A 1 86 ? 12.625 29.266 5.246 1 92.69 86 TYR A CA 1
ATOM 585 C C . TYR A 1 86 ? 13.242 30.078 6.387 1 92.69 86 TYR A C 1
ATOM 587 O O . TYR A 1 86 ? 14.273 30.734 6.207 1 92.69 86 TYR A O 1
ATOM 595 N N . GLY A 1 87 ? 12.508 30.094 7.465 1 92.94 87 GLY A N 1
ATOM 596 C CA . GLY A 1 87 ? 13.031 30.703 8.672 1 92.94 87 GLY A CA 1
ATOM 597 C C . GLY A 1 87 ? 13.141 29.734 9.836 1 92.94 87 GLY A C 1
ATOM 598 O O . GLY A 1 87 ? 12.781 28.562 9.711 1 92.94 87 GLY A O 1
ATOM 599 N N . HIS A 1 88 ? 13.812 30.203 10.883 1 92.25 88 HIS A N 1
ATOM 600 C CA . HIS A 1 88 ? 13.883 29.484 12.156 1 92.25 88 HIS A CA 1
ATOM 601 C C . HIS A 1 88 ? 13.742 30.438 13.336 1 92.25 88 HIS A C 1
ATOM 603 O O . HIS A 1 88 ? 14.055 31.625 13.219 1 92.25 88 HIS A O 1
ATOM 609 N N . GLY A 1 89 ? 13.242 29.922 14.391 1 95.44 89 GLY A N 1
ATOM 610 C CA . GLY A 1 89 ? 13.164 30.719 15.602 1 95.44 89 GLY A CA 1
ATOM 611 C C . GLY A 1 89 ? 12.031 31.734 15.578 1 95.44 89 GLY A C 1
ATOM 612 O O . GLY A 1 89 ? 12.102 32.781 16.234 1 95.44 89 GLY A O 1
ATOM 613 N N . HIS A 1 90 ? 11.062 31.469 14.797 1 96.88 90 HIS A N 1
ATOM 614 C CA . HIS A 1 90 ? 9.961 32.406 14.672 1 96.88 90 HIS A CA 1
ATOM 615 C C . HIS A 1 90 ? 8.633 31.766 15.039 1 96.88 90 HIS A C 1
ATOM 617 O O . HIS A 1 90 ? 8.562 30.547 15.211 1 96.88 90 HIS A O 1
ATOM 623 N N . VAL A 1 91 ? 7.695 32.594 15.289 1 98.19 91 VAL A N 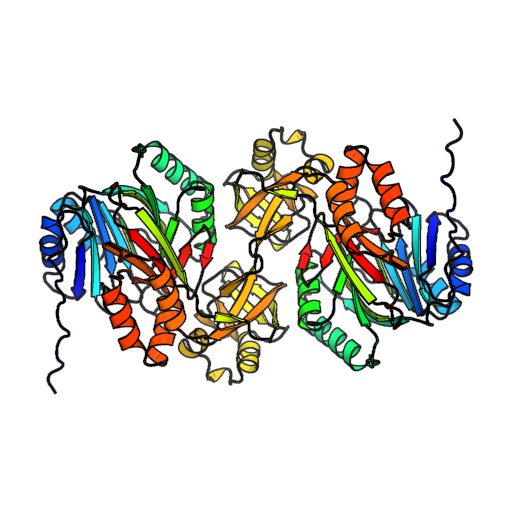1
ATOM 624 C CA . VAL A 1 91 ? 6.285 32.219 15.305 1 98.19 91 VAL A CA 1
ATOM 625 C C . VAL A 1 91 ? 5.586 32.812 14.086 1 98.19 91 VAL A C 1
ATOM 627 O O . VAL A 1 91 ? 5.641 34.031 13.859 1 98.19 91 VAL A O 1
ATOM 630 N N . VAL A 1 92 ? 5.07 31.953 13.289 1 98.5 92 VAL A N 1
ATOM 631 C CA . VAL A 1 92 ? 4.234 32.406 12.172 1 98.5 92 VAL A CA 1
ATOM 632 C C . VAL A 1 92 ? 2.764 32.344 12.578 1 98.5 92 VAL A C 1
ATOM 634 O O . VAL A 1 92 ? 2.299 31.359 13.141 1 98.5 92 VAL A O 1
ATOM 637 N N . ALA A 1 93 ? 2.057 33.438 12.359 1 98.69 93 ALA A N 1
ATOM 638 C CA . ALA A 1 93 ? 0.623 33.531 12.617 1 98.69 93 ALA A CA 1
ATOM 639 C C . ALA A 1 93 ? -0.153 33.844 11.344 1 98.69 93 ALA A C 1
ATOM 641 O O . ALA A 1 93 ? 0.192 34.75 10.602 1 98.69 93 ALA A O 1
ATOM 642 N N . VAL A 1 94 ? -1.126 33.031 11.07 1 98.62 94 VAL A N 1
ATOM 643 C CA . VAL A 1 94 ? -2.029 33.25 9.953 1 98.62 94 VAL A CA 1
ATOM 644 C C . VAL A 1 94 ? -3.424 33.594 10.469 1 98.62 94 VAL A C 1
ATOM 646 O O . VAL A 1 94 ? -4.062 32.781 11.133 1 98.62 94 VAL A O 1
ATOM 649 N N . GLY A 1 95 ? -3.893 34.812 10.219 1 98.56 95 GLY A N 1
ATOM 650 C CA . GLY A 1 95 ? -5.246 35.219 10.555 1 98.56 95 GLY A CA 1
ATOM 651 C C . GLY A 1 95 ? -6.23 35.031 9.422 1 98.56 95 GLY A C 1
ATOM 652 O O . GLY A 1 95 ? -6.035 35.594 8.328 1 98.56 95 GLY A O 1
ATOM 653 N N . LEU A 1 96 ? -7.277 34.25 9.664 1 98.44 96 LEU A N 1
ATOM 654 C CA . LEU A 1 96 ? -8.352 34.031 8.695 1 98.44 96 LEU A CA 1
ATOM 655 C C . LEU A 1 96 ? -9.578 34.844 9.055 1 98.44 96 LEU A C 1
ATOM 657 O O . LEU A 1 96 ? -10.234 34.594 10.062 1 98.44 96 LEU A O 1
ATOM 661 N N . PRO A 1 97 ? -9.922 35.812 8.219 1 97.75 97 PRO A N 1
ATOM 662 C CA . PRO A 1 97 ? -10.945 36.781 8.586 1 97.75 97 PRO A CA 1
ATOM 663 C C . PRO A 1 97 ? -12.32 36.156 8.773 1 97.75 97 PRO A C 1
ATOM 665 O O . PRO A 1 97 ? -12.758 35.344 7.953 1 97.75 97 PRO A O 1
ATOM 668 N N . ALA A 1 98 ? -13.023 36.594 9.805 1 96.81 98 ALA A N 1
ATOM 669 C CA . ALA A 1 98 ? -14.359 36.094 10.125 1 96.81 98 ALA A CA 1
ATOM 670 C C . ALA A 1 98 ? -15.359 36.469 9.031 1 96.81 98 ALA A C 1
ATOM 672 O O . ALA A 1 98 ? -16.406 35.812 8.898 1 96.81 98 ALA A O 1
ATOM 673 N N . ALA A 1 99 ? -15.039 37.5 8.289 1 95.62 99 ALA A N 1
ATOM 674 C CA . ALA A 1 99 ? -15.914 37.906 7.191 1 95.62 99 ALA A CA 1
ATOM 675 C C . ALA A 1 99 ? -15.977 36.812 6.113 1 95.62 99 ALA A C 1
ATOM 677 O O . ALA A 1 99 ? -16.953 36.75 5.355 1 95.62 99 ALA A O 1
ATOM 678 N N . ARG A 1 100 ? -15.016 35.938 6.105 1 96.12 100 ARG A N 1
ATOM 679 C CA . ARG A 1 100 ? -14.953 35 4.969 1 96.12 100 ARG A CA 1
ATOM 680 C C . ARG A 1 100 ? -14.75 33.562 5.438 1 96.12 100 ARG A C 1
ATOM 682 O O . ARG A 1 100 ? -14.812 32.625 4.633 1 96.12 100 ARG A O 1
ATOM 689 N N . PHE A 1 101 ? -14.5 33.438 6.742 1 96.94 101 PHE A N 1
ATOM 690 C CA . PHE A 1 101 ? -14.227 32.094 7.25 1 96.94 101 PHE A CA 1
ATOM 691 C C . PHE A 1 101 ? -15.102 31.797 8.461 1 96.94 101 PHE A C 1
ATOM 693 O O . PHE A 1 101 ? -15.422 32.688 9.242 1 96.94 101 PHE A O 1
ATOM 700 N N . ARG A 1 102 ? -15.406 30.547 8.57 1 96.81 102 ARG A N 1
ATOM 701 C CA . ARG A 1 102 ? -15.945 29.922 9.781 1 96.81 102 ARG A CA 1
ATOM 702 C C . ARG A 1 102 ? -15.172 28.656 10.133 1 96.81 102 ARG A C 1
ATOM 704 O O . ARG A 1 102 ? -14.656 27.969 9.242 1 96.81 102 ARG A O 1
ATOM 711 N N . THR A 1 103 ? -15.125 28.391 11.453 1 97.19 103 THR A N 1
ATOM 712 C CA . THR A 1 103 ? -14.32 27.234 11.82 1 97.19 103 THR A CA 1
ATOM 713 C C . THR A 1 103 ? -14.867 26.578 13.086 1 97.19 103 THR A C 1
ATOM 715 O O . THR A 1 103 ? -15.5 27.234 13.914 1 97.19 103 THR A O 1
ATOM 718 N N . GLU A 1 104 ? -14.695 25.312 13.125 1 97.31 104 GLU A N 1
ATOM 719 C CA . GLU A 1 104 ? -14.797 24.484 14.328 1 97.31 104 GLU A CA 1
ATOM 720 C C . GLU A 1 104 ? -13.648 23.5 14.406 1 97.31 104 GLU A C 1
ATOM 722 O O . GLU A 1 104 ? -13.086 23.094 13.383 1 97.31 104 GLU A O 1
ATOM 727 N N . ALA A 1 105 ? -13.281 23.172 15.664 1 98.19 105 ALA A N 1
ATOM 728 C CA . ALA A 1 105 ? -12.133 22.266 15.82 1 98.19 105 ALA A CA 1
ATOM 729 C C . ALA A 1 105 ? -12.336 21.328 17 1 98.19 105 ALA A C 1
ATOM 731 O O . ALA A 1 105 ? -13.086 21.641 17.938 1 98.19 105 ALA A O 1
ATOM 732 N N . VAL A 1 106 ? -11.672 20.172 16.859 1 98.19 106 VAL A N 1
ATOM 733 C CA . VAL A 1 106 ? -11.758 19.188 17.953 1 98.19 106 VAL A CA 1
ATOM 734 C C . VAL A 1 106 ? -10.391 18.531 18.141 1 98.19 106 VAL A C 1
ATOM 736 O O . VAL A 1 106 ? -9.562 18.5 17.234 1 98.19 106 VAL A O 1
ATOM 739 N N . TRP A 1 107 ? -10.227 18.062 19.375 1 98.06 107 TRP A N 1
ATOM 740 C CA . TRP A 1 107 ? -9.078 17.234 19.719 1 98.06 107 TRP A CA 1
ATOM 741 C C . TRP A 1 107 ? -9.328 15.781 19.344 1 98.06 107 TRP A C 1
ATOM 743 O O . TRP A 1 107 ? -10.422 15.258 19.531 1 98.06 107 TRP A O 1
ATOM 753 N N . LEU A 1 108 ? -8.359 15.148 18.766 1 97.69 108 LEU A N 1
ATOM 754 C CA . LEU A 1 108 ? -8.227 13.695 18.734 1 97.69 108 LEU A CA 1
ATOM 755 C C . LEU A 1 108 ? -7.133 13.227 19.688 1 97.69 108 LEU A C 1
ATOM 757 O O . LEU A 1 108 ? -5.945 13.391 19.406 1 97.69 108 LEU A O 1
ATOM 761 N N . ARG A 1 109 ? -7.5 12.625 20.781 1 96.25 109 ARG A N 1
ATOM 762 C CA . ARG A 1 109 ? -6.57 12.43 21.891 1 96.25 109 ARG A CA 1
ATOM 763 C C . ARG A 1 109 ? -6.176 10.961 22.016 1 96.25 109 ARG A C 1
ATOM 765 O O . ARG A 1 109 ? -6.77 10.094 21.359 1 96.25 109 ARG A O 1
ATOM 772 N N . ASN A 1 110 ? -5.176 10.758 22.781 1 93.31 110 ASN A N 1
ATOM 773 C CA . ASN A 1 110 ? -4.707 9.43 23.156 1 93.31 110 ASN A CA 1
ATOM 774 C C . ASN A 1 110 ? -4.398 8.578 21.938 1 93.31 110 ASN A C 1
ATOM 776 O O . ASN A 1 110 ? -4.941 7.484 21.781 1 93.31 110 ASN A O 1
ATOM 780 N N . LEU A 1 111 ? -3.502 9.102 21.109 1 93.38 111 LEU A N 1
ATOM 781 C CA . LEU A 1 111 ? -3.174 8.43 19.859 1 93.38 111 LEU A CA 1
ATOM 782 C C . LEU A 1 111 ? -2.58 7.055 20.125 1 93.38 111 LEU A C 1
ATOM 784 O O . LEU A 1 111 ? -2.928 6.082 19.438 1 93.38 111 LEU A O 1
ATOM 788 N N . ALA A 1 112 ? -1.768 6.93 21.109 1 85.5 112 ALA A N 1
ATOM 789 C CA . ALA A 1 112 ? -1.11 5.664 21.422 1 85.5 112 ALA A CA 1
ATOM 790 C C . ALA A 1 112 ? -2.131 4.602 21.828 1 85.5 112 ALA A C 1
ATOM 792 O O . ALA A 1 112 ? -1.917 3.41 21.594 1 85.5 112 ALA A O 1
ATOM 793 N N . GLY A 1 113 ? -3.227 5.105 22.438 1 78.12 113 GLY A N 1
ATOM 794 C CA . GLY A 1 113 ? -4.258 4.184 22.891 1 78.12 113 GLY A CA 1
ATOM 795 C C . GLY A 1 113 ? -5.172 3.719 21.766 1 78.12 113 GLY A C 1
ATOM 796 O O . GLY A 1 113 ? -6.027 2.855 21.984 1 78.12 113 GLY A O 1
ATOM 797 N N . LEU A 1 114 ? -4.98 4.27 20.641 1 68.12 114 LEU A N 1
ATOM 798 C CA . LEU A 1 114 ? -5.711 3.898 19.422 1 68.12 114 LEU A CA 1
ATOM 799 C C . LEU A 1 114 ? -7.215 3.996 19.656 1 68.12 114 LEU A C 1
ATOM 801 O O . LEU A 1 114 ? -7.965 3.1 19.266 1 68.12 114 LEU A O 1
ATOM 805 N N . GLY A 1 115 ? -7.578 5.043 20.375 1 79.62 115 GLY A N 1
ATOM 806 C CA . GLY A 1 115 ? -9 5.262 20.609 1 79.62 115 GLY A CA 1
ATOM 807 C C . GLY A 1 115 ? -9.734 5.758 19.375 1 79.62 115 GLY A C 1
ATOM 808 O O . GLY A 1 115 ? -10.367 6.816 19.422 1 79.62 115 GLY A O 1
ATOM 809 N N . VAL A 1 116 ? -9.805 5.02 18.344 1 85.56 116 VAL A N 1
ATOM 810 C CA . VAL A 1 116 ? -10.312 5.426 17.031 1 85.56 116 VAL A CA 1
ATOM 811 C C . VAL A 1 116 ? -11.812 5.691 17.125 1 85.56 116 VAL A C 1
ATOM 813 O O . VAL A 1 116 ? -12.32 6.637 16.516 1 85.56 116 VAL A O 1
ATOM 816 N N . SER A 1 117 ? -12.477 4.832 17.875 1 85.25 117 SER A N 1
ATOM 817 C CA . SER A 1 117 ? -13.914 5.027 18.047 1 85.25 117 SER A CA 1
ATOM 818 C C . SER A 1 117 ? -14.219 6.406 18.641 1 85.25 117 SER A C 1
ATOM 820 O O . SER A 1 117 ? -15.148 7.078 18.203 1 85.25 117 SER A O 1
ATOM 822 N N . GLU A 1 118 ? -13.484 6.742 19.578 1 90.94 118 GLU A N 1
ATOM 823 C CA . GLU A 1 118 ? -13.656 8.062 20.172 1 90.94 118 GLU A CA 1
ATOM 824 C C . GLU A 1 118 ? -13.344 9.172 19.172 1 90.94 118 GLU A C 1
ATOM 826 O O . GLU A 1 118 ? -14.039 10.188 19.125 1 90.94 118 GLU A O 1
ATOM 831 N N . TRP A 1 119 ? -12.266 9 18.391 1 94.25 119 TRP A N 1
ATOM 832 C CA . TRP A 1 119 ? -11.938 9.969 17.359 1 94.25 119 TRP A CA 1
ATOM 833 C C . TRP A 1 119 ? -13.102 10.156 16.391 1 94.25 119 TRP A C 1
ATOM 835 O O . TRP A 1 119 ? -13.484 11.289 16.078 1 94.25 119 TRP A O 1
ATOM 845 N N . MET A 1 120 ? -13.633 9.062 15.945 1 90.69 120 MET A N 1
ATOM 846 C CA . MET A 1 120 ? -14.742 9.109 14.984 1 90.69 120 MET A CA 1
ATOM 847 C C . MET A 1 120 ? -15.953 9.805 15.586 1 90.69 120 MET A C 1
ATOM 849 O O . MET A 1 120 ? -16.609 10.594 14.914 1 90.69 120 MET A O 1
ATOM 853 N N . ALA A 1 121 ? -16.234 9.461 16.797 1 92.25 121 ALA A N 1
ATOM 854 C CA . ALA A 1 121 ? -17.359 10.094 17.484 1 92.25 121 ALA A CA 1
ATOM 855 C C . ALA A 1 121 ? -17.172 11.609 17.562 1 92.25 121 ALA A C 1
ATOM 857 O O . ALA A 1 121 ? -18.094 12.367 17.297 1 92.25 121 ALA A O 1
ATOM 858 N N . GLU A 1 122 ? -15.984 12.039 17.938 1 95.5 122 GLU A N 1
ATOM 859 C CA . GLU A 1 122 ? -15.68 13.461 18.016 1 95.5 122 GLU A CA 1
ATOM 860 C C . GLU A 1 122 ? -15.852 14.133 16.656 1 95.5 122 GLU A C 1
ATOM 862 O O . GLU A 1 122 ? -16.406 15.227 16.562 1 95.5 122 GLU A O 1
ATOM 867 N N . LEU A 1 123 ? -15.352 13.516 15.656 1 95.56 123 LEU A N 1
ATOM 868 C CA . LEU A 1 123 ? -15.438 14.055 14.305 1 95.56 123 LEU A CA 1
ATOM 869 C C . LEU A 1 123 ? -16.891 14.141 13.844 1 95.56 123 LEU A C 1
ATOM 871 O O . LEU A 1 123 ? -17.312 15.164 13.305 1 95.56 123 LEU A O 1
ATOM 875 N N . ARG A 1 124 ? -17.641 13.102 14.047 1 93.06 124 ARG A N 1
ATOM 876 C CA . ARG A 1 124 ? -19.047 13.102 13.648 1 93.06 124 ARG A CA 1
ATOM 877 C C . ARG A 1 124 ? -19.828 14.188 14.383 1 93.06 124 ARG A C 1
ATOM 879 O O . ARG A 1 124 ? -20.672 14.859 13.789 1 93.06 124 ARG A O 1
ATOM 886 N N . ALA A 1 125 ? -19.562 14.281 15.656 1 96.12 125 ALA A N 1
ATOM 887 C CA . ALA A 1 125 ? -20.203 15.344 16.438 1 96.12 125 ALA A CA 1
ATOM 888 C C . ALA A 1 125 ? -19.875 16.719 15.859 1 96.12 125 ALA A C 1
ATOM 890 O O . ALA A 1 125 ? -20.75 17.578 15.75 1 96.12 125 ALA A O 1
ATOM 891 N N . LEU A 1 126 ? -18.672 16.938 15.5 1 96.88 126 LEU A N 1
ATOM 892 C CA . LEU A 1 126 ? -18.234 18.188 14.898 1 96.88 126 LEU A CA 1
ATOM 893 C C . LEU A 1 126 ? -19 18.469 13.609 1 96.88 126 LEU A C 1
ATOM 895 O O . LEU A 1 126 ? -19.547 19.562 13.422 1 96.88 126 LEU A O 1
ATOM 899 N N . PHE A 1 127 ? -19.094 17.516 12.75 1 94.06 127 PHE A N 1
ATOM 900 C CA . PHE A 1 127 ? -19.734 17.688 11.453 1 94.06 127 PHE A CA 1
ATOM 901 C C . PHE A 1 127 ? -21.234 17.922 11.633 1 94.06 127 PHE A C 1
ATOM 903 O O . PHE A 1 127 ? -21.844 18.656 10.852 1 94.06 127 PHE A O 1
ATOM 910 N N . SER A 1 128 ? -21.766 17.312 12.633 1 93.62 128 SER A N 1
ATOM 911 C CA . SER A 1 128 ? -23.203 17.469 12.883 1 93.62 128 SER A CA 1
ATOM 912 C C . SER A 1 128 ? -23.516 18.875 13.359 1 93.62 128 SER A C 1
ATOM 914 O O . SER A 1 128 ? -24.609 19.391 13.094 1 93.62 128 SER A O 1
ATOM 916 N N . ARG A 1 129 ? -22.641 19.484 14.008 1 92.94 129 ARG A N 1
ATOM 917 C CA . ARG A 1 129 ? -22.875 20.812 14.562 1 92.94 129 ARG A CA 1
ATOM 918 C C . ARG A 1 129 ? -22.516 21.891 13.555 1 92.94 129 ARG A C 1
ATOM 920 O O . ARG A 1 129 ? -22.938 23.047 13.695 1 92.94 129 ARG A O 1
ATOM 927 N N . PHE A 1 130 ? -21.781 21.5 12.617 1 91 130 PHE A N 1
ATOM 928 C CA . PHE A 1 130 ? -21.297 22.469 11.648 1 91 130 PHE A CA 1
ATOM 929 C C . PHE A 1 130 ? -22.297 22.656 10.508 1 91 130 PHE A C 1
ATOM 931 O O . PHE A 1 130 ? -22.344 21.828 9.594 1 91 130 PHE A O 1
ATOM 938 N N . GLU A 1 131 ? -23.109 23.641 10.531 1 84 131 GLU A N 1
ATOM 939 C CA . GLU A 1 131 ? -24.109 23.906 9.5 1 84 131 GLU A CA 1
ATOM 940 C C . GLU A 1 131 ? -23.453 24.312 8.188 1 84 131 GLU A C 1
ATOM 942 O O . GLU A 1 131 ? -22.688 25.266 8.141 1 84 131 GLU A O 1
ATOM 947 N N . VAL A 1 132 ? -23.828 23.594 7.203 1 82.12 132 VAL A N 1
ATOM 948 C CA . VAL A 1 132 ? -23.25 23.859 5.891 1 82.12 132 VAL A CA 1
ATOM 949 C C . VAL A 1 132 ? -23.984 25.031 5.23 1 82.12 132 VAL A C 1
ATOM 951 O O . VAL A 1 132 ? -25.219 25.094 5.258 1 82.12 132 VAL A O 1
ATOM 954 N N . GLN A 1 133 ? -23.234 26 4.816 1 86.06 133 GLN A N 1
ATOM 955 C CA . GLN A 1 133 ? -23.781 27.109 4.062 1 86.06 133 GLN A CA 1
ATOM 956 C C . GLN A 1 133 ? -23.641 26.891 2.561 1 86.06 133 GLN A C 1
ATOM 958 O O . GLN A 1 133 ? -22.578 26.469 2.086 1 86.06 133 GLN A O 1
ATOM 963 N N . PRO A 1 134 ? -24.641 27.281 1.86 1 84.38 134 PRO A N 1
ATOM 964 C CA . PRO A 1 134 ? -24.594 27.078 0.412 1 84.38 134 PRO A CA 1
ATOM 965 C C . PRO A 1 134 ? -23.531 27.922 -0.275 1 84.38 134 PRO A C 1
ATOM 967 O O . PRO A 1 134 ? -23.219 29.016 0.193 1 84.38 134 PRO A O 1
ATOM 970 N N . ARG A 1 135 ? -22.906 27.547 -1.316 1 85.38 135 ARG A N 1
ATOM 971 C CA . ARG A 1 135 ? -22 28.234 -2.215 1 85.38 135 ARG A CA 1
ATOM 972 C C . ARG A 1 135 ? -20.641 28.453 -1.546 1 85.38 135 ARG A C 1
ATOM 974 O O . ARG A 1 135 ? -19.859 29.297 -1.986 1 85.38 135 ARG A O 1
ATOM 981 N N . ARG A 1 136 ? -20.5 27.969 -0.344 1 93.25 136 ARG A N 1
ATOM 982 C CA . ARG A 1 136 ? -19.203 28.031 0.296 1 93.25 136 ARG A CA 1
ATOM 983 C C . ARG A 1 136 ? -18.469 26.703 0.203 1 93.25 136 ARG A C 1
ATOM 985 O O . ARG A 1 136 ? -19.078 25.672 -0.117 1 93.25 136 ARG A O 1
ATOM 992 N N . HIS A 1 137 ? -17.203 26.812 0.339 1 95.44 137 HIS A N 1
ATOM 993 C CA . HIS A 1 137 ? -16.344 25.641 0.267 1 95.44 137 HIS A CA 1
ATOM 994 C C . HIS A 1 137 ? -15.805 25.266 1.645 1 95.44 137 HIS A C 1
ATOM 996 O O . HIS A 1 137 ? -15.641 26.141 2.506 1 95.44 137 HIS A O 1
ATOM 1002 N N . ARG A 1 138 ? -15.602 23.984 1.811 1 96.56 138 ARG A N 1
ATOM 1003 C CA . ARG A 1 138 ? -15.086 23.5 3.092 1 96.56 138 ARG A CA 1
ATOM 1004 C C . ARG A 1 138 ? -13.781 22.75 2.912 1 96.56 138 ARG A C 1
ATOM 1006 O O . ARG A 1 138 ? -13.531 22.172 1.854 1 96.56 138 ARG A O 1
ATOM 1013 N N . PHE A 1 139 ? -12.945 22.797 3.912 1 97.38 139 PHE A N 1
ATOM 1014 C CA . PHE A 1 139 ? -11.727 21.984 3.979 1 97.38 139 PHE A CA 1
ATOM 1015 C C . PHE A 1 139 ? -11.359 21.688 5.426 1 97.38 139 PHE A C 1
ATOM 1017 O O . PHE A 1 139 ? -11.82 22.359 6.344 1 97.38 139 PHE A O 1
ATOM 1024 N N . GLY A 1 140 ? -10.641 20.625 5.578 1 98.19 140 GLY A N 1
ATOM 1025 C CA . GLY A 1 140 ? -10.133 20.25 6.891 1 98.19 140 GLY A CA 1
ATOM 1026 C C . GLY A 1 140 ? -8.641 20.484 7.043 1 98.19 140 GLY A C 1
ATOM 1027 O O . GLY A 1 140 ? -7.871 20.266 6.102 1 98.19 140 GLY A O 1
ATOM 1028 N N . LEU A 1 141 ? -8.25 20.938 8.242 1 98.62 141 LEU A N 1
ATOM 1029 C CA . LEU A 1 141 ? -6.852 21.031 8.648 1 98.62 141 LEU A CA 1
ATOM 1030 C C . LEU A 1 141 ? -6.52 20 9.711 1 98.62 141 LEU A C 1
ATOM 1032 O O . LEU A 1 141 ? -7.234 19.875 10.711 1 98.62 141 LEU A O 1
ATOM 1036 N N . LEU A 1 142 ? -5.484 19.297 9.445 1 98.69 142 LEU A N 1
ATOM 1037 C CA . LEU A 1 142 ? -5.062 18.25 10.367 1 98.69 142 LEU A CA 1
ATOM 1038 C C . LEU A 1 142 ? -3.654 18.516 10.891 1 98.69 142 LEU A C 1
ATOM 1040 O O . LEU A 1 142 ? -2.701 18.594 10.109 1 98.69 142 LEU A O 1
ATOM 1044 N N . LEU A 1 143 ? -3.52 18.766 12.211 1 98.88 143 LEU A N 1
ATOM 1045 C CA . LEU A 1 143 ? -2.23 18.844 12.891 1 98.88 143 LEU A CA 1
ATOM 1046 C C . LEU A 1 143 ? -2.031 17.656 13.812 1 98.88 143 LEU A C 1
ATOM 1048 O O . LEU A 1 143 ? -2.893 17.359 14.648 1 98.88 143 LEU A O 1
ATOM 1052 N N . ILE A 1 144 ? -0.914 16.969 13.641 1 98.75 144 ILE A N 1
ATOM 1053 C CA . ILE A 1 144 ? -0.698 15.727 14.383 1 98.75 144 ILE A CA 1
ATOM 1054 C C . ILE A 1 144 ? 0.626 15.805 15.141 1 98.75 144 ILE A C 1
ATOM 1056 O O . ILE A 1 144 ? 1.602 16.375 14.641 1 98.75 144 ILE A O 1
ATOM 1060 N N . ASP A 1 145 ? 0.631 15.25 16.375 1 98.44 145 ASP A N 1
ATOM 1061 C CA . ASP A 1 145 ? 1.904 15.008 17.047 1 98.44 145 ASP A CA 1
ATOM 1062 C C . ASP A 1 145 ? 2.846 14.188 16.172 1 98.44 145 ASP A C 1
ATOM 1064 O O . ASP A 1 145 ? 2.627 12.992 15.961 1 98.44 145 ASP A O 1
ATOM 1068 N N . GLY A 1 146 ? 3.893 14.812 15.734 1 97.56 146 GLY A N 1
ATOM 1069 C CA . GLY A 1 146 ? 4.785 14.203 14.766 1 97.56 146 GLY A CA 1
ATOM 1070 C C . GLY A 1 146 ? 5.617 13.078 15.344 1 97.56 146 GLY A C 1
ATOM 1071 O O . GLY A 1 146 ? 6.336 12.391 14.617 1 97.56 146 GLY A O 1
ATOM 1072 N N . LEU A 1 147 ? 5.5 12.844 16.656 1 95.88 147 LEU A N 1
ATOM 1073 C CA . LEU A 1 147 ? 6.266 11.797 17.312 1 95.88 147 LEU A CA 1
ATOM 1074 C C . LEU A 1 147 ? 5.355 10.648 17.734 1 95.88 147 LEU A C 1
ATOM 1076 O O . LEU A 1 147 ? 5.816 9.68 18.359 1 95.88 147 LEU A O 1
ATOM 1080 N N . SER A 1 148 ? 4.098 10.703 17.344 1 94.88 148 SER A N 1
ATOM 1081 C CA . SER A 1 148 ? 3.102 9.742 17.812 1 94.88 148 SER A CA 1
ATOM 1082 C C . SER A 1 148 ? 3.205 8.422 17.062 1 94.88 148 SER A C 1
ATOM 1084 O O . SER A 1 148 ? 2.742 7.387 17.562 1 94.88 148 SER A O 1
ATOM 1086 N N . ARG A 1 149 ? 3.711 8.398 15.867 1 93.31 149 ARG A N 1
ATOM 1087 C CA . ARG A 1 149 ? 3.768 7.258 14.953 1 93.31 149 ARG A CA 1
ATOM 1088 C C . ARG A 1 149 ? 2.367 6.758 14.617 1 93.31 149 ARG A C 1
ATOM 1090 O O . ARG A 1 149 ? 2.182 5.578 14.312 1 93.31 149 ARG A O 1
ATOM 1097 N N . GLN A 1 150 ? 1.351 7.652 14.75 1 93.5 150 GLN A N 1
ATOM 1098 C CA . GLN A 1 150 ? -0.033 7.273 14.484 1 93.5 150 GLN A CA 1
ATOM 1099 C C . GLN A 1 150 ? -0.626 8.117 13.359 1 93.5 150 GLN A C 1
ATOM 1101 O O . GLN A 1 150 ? -1.847 8.172 13.188 1 93.5 150 GLN A O 1
ATOM 1106 N N . GLU A 1 151 ? 0.234 8.781 12.641 1 95.69 151 GLU A N 1
ATOM 1107 C CA . GLU A 1 151 ? -0.223 9.719 11.609 1 95.69 151 GLU A CA 1
ATOM 1108 C C . GLU A 1 151 ? -1.051 9.008 10.547 1 95.69 151 GLU A C 1
ATOM 1110 O O . GLU A 1 151 ? -2.08 9.523 10.102 1 95.69 151 GLU A O 1
ATOM 1115 N N . GLU A 1 152 ? -0.576 7.805 10.172 1 91.12 152 GLU A N 1
ATOM 1116 C CA . GLU A 1 152 ? -1.316 7.055 9.156 1 91.12 152 GLU A CA 1
ATOM 1117 C C . GLU A 1 152 ? -2.734 6.746 9.633 1 91.12 152 GLU A C 1
ATOM 1119 O O . GLU A 1 152 ? -3.697 6.949 8.883 1 91.12 152 GLU A O 1
ATOM 1124 N N . LEU A 1 153 ? -2.867 6.289 10.82 1 90.5 153 LEU A N 1
ATOM 1125 C CA . LEU A 1 153 ? -4.168 5.902 11.359 1 90.5 153 LEU A CA 1
ATOM 1126 C C . LEU A 1 153 ? -5.07 7.121 11.523 1 90.5 153 LEU A C 1
ATOM 1128 O O . LEU A 1 153 ? -6.258 7.066 11.195 1 90.5 153 LEU A O 1
ATOM 1132 N N . VAL A 1 154 ? -4.52 8.195 12.008 1 95 154 VAL A N 1
ATOM 1133 C CA . VAL A 1 154 ? -5.293 9.414 12.188 1 95 154 VAL A CA 1
ATOM 1134 C C . VAL A 1 154 ? -5.785 9.922 10.836 1 95 154 VAL A C 1
ATOM 1136 O O . VAL A 1 154 ? -6.973 10.227 10.672 1 95 154 VAL A O 1
ATOM 1139 N N . ALA A 1 155 ? -4.871 10.039 9.859 1 92.56 155 ALA A N 1
ATOM 1140 C CA . ALA A 1 155 ? -5.238 10.508 8.531 1 92.56 155 ALA A CA 1
ATOM 1141 C C . ALA A 1 155 ? -6.336 9.641 7.922 1 92.56 155 ALA A C 1
ATOM 1143 O O . ALA A 1 155 ? -7.316 10.156 7.375 1 92.56 155 ALA A O 1
ATOM 1144 N N . ALA A 1 156 ? -6.172 8.383 8.039 1 87.88 156 ALA A N 1
ATOM 1145 C CA . ALA A 1 156 ? -7.148 7.453 7.484 1 87.88 156 ALA A CA 1
ATOM 1146 C C . ALA A 1 156 ? -8.5 7.594 8.18 1 87.88 156 ALA A C 1
ATOM 1148 O O . ALA A 1 156 ? -9.547 7.527 7.535 1 87.88 156 ALA A O 1
ATOM 1149 N N . THR A 1 157 ? -8.508 7.695 9.477 1 90.44 157 THR A N 1
ATOM 1150 C CA . THR A 1 157 ? -9.734 7.832 10.258 1 90.44 157 THR A CA 1
ATOM 1151 C C . THR A 1 157 ? -10.492 9.094 9.867 1 90.44 157 THR A C 1
ATOM 1153 O O . THR A 1 157 ? -11.703 9.055 9.648 1 90.44 157 THR A O 1
ATOM 1156 N N . VAL A 1 158 ? -9.75 10.141 9.742 1 93.25 158 VAL A N 1
ATOM 1157 C CA . VAL A 1 158 ? -10.375 11.398 9.352 1 93.25 158 VAL A CA 1
ATOM 1158 C C . VAL A 1 158 ? -10.977 11.266 7.957 1 93.25 158 VAL A C 1
ATOM 1160 O O . VAL A 1 158 ? -12.102 11.727 7.715 1 93.25 158 VAL A O 1
ATOM 1163 N N . ASP A 1 159 ? -10.273 10.664 7.062 1 87.94 159 ASP A N 1
ATOM 1164 C CA . ASP A 1 159 ? -10.758 10.477 5.699 1 87.94 159 ASP A CA 1
ATOM 1165 C C . ASP A 1 159 ? -12.031 9.633 5.68 1 87.94 159 ASP A C 1
ATOM 1167 O O . ASP A 1 159 ? -12.93 9.875 4.867 1 87.94 159 ASP A O 1
ATOM 1171 N N . ALA A 1 160 ? -12.078 8.68 6.52 1 82.94 160 ALA A N 1
ATOM 1172 C CA . ALA A 1 160 ? -13.242 7.793 6.578 1 82.94 160 ALA A CA 1
ATOM 1173 C C . ALA A 1 160 ? -14.484 8.555 7.023 1 82.94 160 ALA A C 1
ATOM 1175 O O . ALA A 1 160 ? -15.594 8.25 6.574 1 82.94 160 ALA A O 1
ATOM 1176 N N . VAL A 1 161 ? -14.344 9.461 7.848 1 87.44 161 VAL A N 1
ATOM 1177 C CA . VAL A 1 161 ? -15.484 10.211 8.383 1 87.44 161 VAL A CA 1
ATOM 1178 C C . VAL A 1 161 ? -15.797 11.391 7.465 1 87.44 161 VAL A C 1
ATOM 1180 O O . VAL A 1 161 ? -16.969 11.703 7.215 1 87.44 161 VAL A O 1
ATOM 1183 N N . ALA A 1 162 ? -14.734 11.984 6.949 1 87.31 162 ALA A N 1
ATOM 1184 C CA . ALA A 1 162 ? -14.867 13.203 6.152 1 87.31 162 ALA A CA 1
ATOM 1185 C C . ALA A 1 162 ? -14.648 12.922 4.672 1 87.31 162 ALA A C 1
ATOM 1187 O O . ALA A 1 162 ? -13.914 13.648 3.996 1 87.31 162 ALA A O 1
ATOM 1188 N N . HIS A 1 163 ? -15.109 11.953 4.02 1 73.56 163 HIS A N 1
ATOM 1189 C CA . HIS A 1 163 ? -14.773 11.391 2.717 1 73.56 163 HIS A CA 1
ATOM 1190 C C . HIS A 1 163 ? -14.812 12.453 1.629 1 73.56 163 HIS A C 1
ATOM 1192 O O . HIS A 1 163 ? -13.992 12.445 0.71 1 73.56 163 HIS A O 1
ATOM 1198 N N . ARG A 1 164 ? -15.594 13.406 1.495 1 78.31 164 ARG A N 1
ATOM 1199 C CA . ARG A 1 164 ? -15.703 14.328 0.373 1 78.31 164 ARG A CA 1
ATOM 1200 C C . ARG A 1 164 ? -15.07 15.68 0.706 1 78.31 164 ARG A C 1
ATOM 1202 O O . ARG A 1 164 ? -15.117 16.609 -0.102 1 78.31 164 ARG A O 1
ATOM 1209 N N . LEU A 1 165 ? -14.336 15.688 1.765 1 90.19 165 LEU A N 1
ATOM 1210 C CA . LEU A 1 165 ? -13.734 16.938 2.234 1 90.19 165 LEU A CA 1
ATOM 1211 C C . LEU A 1 165 ? -12.227 16.938 1.979 1 90.19 165 LEU A C 1
ATOM 1213 O O . LEU A 1 165 ? -11.531 15.984 2.346 1 90.19 165 LEU A O 1
ATOM 1217 N N . PRO A 1 166 ? -11.742 17.953 1.194 1 94.44 166 PRO A N 1
ATOM 1218 C CA . PRO A 1 166 ? -10.281 18.062 1.168 1 94.44 166 PRO A CA 1
ATOM 1219 C C . PRO A 1 166 ? -9.68 18.281 2.555 1 94.44 166 PRO A C 1
ATOM 1221 O O . PRO A 1 166 ? -10.031 19.266 3.23 1 94.44 166 PRO A O 1
ATOM 1224 N N . VAL A 1 167 ? -8.852 17.344 2.988 1 95.94 167 VAL A N 1
ATOM 1225 C CA . VAL A 1 167 ? -8.156 17.453 4.27 1 95.94 167 VAL A CA 1
ATOM 1226 C C . VAL A 1 167 ? -6.648 17.469 4.039 1 95.94 167 VAL A C 1
ATOM 1228 O O . VAL A 1 167 ? -6.109 16.609 3.355 1 95.94 167 VAL A O 1
ATOM 1231 N N . LEU A 1 168 ? -6.008 18.516 4.52 1 97.5 168 LEU A N 1
ATOM 1232 C CA . LEU A 1 168 ? -4.555 18.625 4.449 1 97.5 168 LEU A CA 1
ATOM 1233 C C . LEU A 1 168 ? -3.969 18.984 5.812 1 97.5 168 LEU A C 1
ATOM 1235 O O . LEU A 1 168 ? -4.676 19.5 6.684 1 97.5 168 LEU A O 1
ATOM 1239 N N . GLY A 1 169 ? -2.682 18.656 5.961 1 98.12 169 GLY A N 1
ATOM 1240 C CA . GLY A 1 169 ? -2.082 18.984 7.246 1 98.12 169 GLY A CA 1
ATOM 1241 C C . GLY A 1 169 ? -0.606 18.641 7.316 1 98.12 169 GLY A C 1
ATOM 1242 O O . GLY A 1 169 ? 0.027 18.375 6.293 1 98.12 169 GLY A O 1
ATOM 1243 N N . GLY A 1 170 ? -0.148 18.797 8.57 1 98.62 170 GLY A N 1
ATOM 1244 C CA . GLY A 1 170 ? 1.251 18.516 8.859 1 98.62 170 GLY A CA 1
ATOM 1245 C C . GLY A 1 170 ? 1.479 18.016 10.273 1 98.62 170 GLY A C 1
ATOM 1246 O O . GLY A 1 170 ? 0.765 18.406 11.195 1 98.62 170 GLY A O 1
ATOM 1247 N N . SER A 1 171 ? 2.475 17.219 10.344 1 98.75 171 SER A N 1
ATOM 1248 C CA . SER A 1 171 ? 2.896 16.75 11.664 1 98.75 171 SER A CA 1
ATOM 1249 C C . SER A 1 171 ? 3.824 17.75 12.336 1 98.75 171 SER A C 1
ATOM 1251 O O . SER A 1 171 ? 4.773 18.234 11.727 1 98.75 171 SER A O 1
ATOM 1253 N N . ALA A 1 172 ? 3.506 18.031 13.586 1 98.75 172 ALA A N 1
ATOM 1254 C CA . ALA A 1 172 ? 4.301 18.969 14.375 1 98.75 172 ALA A CA 1
ATOM 1255 C C . ALA A 1 172 ? 5.734 18.469 14.539 1 98.75 172 ALA A C 1
ATOM 1257 O O . ALA A 1 172 ? 5.977 17.266 14.586 1 98.75 172 ALA A O 1
ATOM 1258 N N . GLY A 1 173 ? 6.617 19.406 14.602 1 97.44 173 GLY A N 1
ATOM 1259 C CA . GLY A 1 173 ? 8.023 19.094 14.812 1 97.44 173 GLY A CA 1
ATOM 1260 C C . GLY A 1 173 ? 8.648 19.891 15.938 1 97.44 173 GLY A C 1
ATOM 1261 O O . GLY A 1 173 ? 7.949 20.594 16.656 1 97.44 173 GLY A O 1
ATOM 1262 N N . ASP A 1 174 ? 9.93 19.75 16.125 1 96.94 174 ASP A N 1
ATOM 1263 C CA . ASP A 1 174 ? 10.734 20.484 17.094 1 96.94 174 ASP A CA 1
ATOM 1264 C C . ASP A 1 174 ? 12.156 20.703 16.562 1 96.94 174 ASP A C 1
ATOM 1266 O O . ASP A 1 174 ? 13.125 20.469 17.281 1 96.94 174 ASP A O 1
ATOM 1270 N N . GLY A 1 175 ? 12.125 21.312 15.383 1 93.19 175 GLY A N 1
ATOM 1271 C CA . GLY A 1 175 ? 13.414 21.344 14.703 1 93.19 175 GLY A CA 1
ATOM 1272 C C . GLY A 1 175 ? 13.844 19.984 14.195 1 93.19 175 GLY A C 1
ATOM 1273 O O . GLY A 1 175 ? 13.086 19.297 13.508 1 93.19 175 GLY A O 1
ATOM 1274 N N . LEU A 1 176 ? 15.023 19.594 14.398 1 90.12 176 LEU A N 1
ATOM 1275 C CA . LEU A 1 176 ? 15.508 18.266 14.039 1 90.12 176 LEU A CA 1
ATOM 1276 C C . LEU A 1 176 ? 15.805 17.438 15.281 1 90.12 176 LEU A C 1
ATOM 1278 O O . LEU A 1 176 ? 16.609 16.516 15.242 1 90.12 176 LEU A O 1
ATOM 1282 N N . ARG A 1 177 ? 15.164 17.797 16.359 1 91.75 177 ARG A N 1
ATOM 1283 C CA . ARG A 1 177 ? 15.484 17.156 17.625 1 91.75 177 ARG A CA 1
ATOM 1284 C C . ARG A 1 177 ? 14.719 15.852 17.797 1 91.75 177 ARG A C 1
ATOM 1286 O O . ARG A 1 177 ? 15.219 14.906 18.406 1 91.75 177 ARG A O 1
ATOM 1293 N N . PHE A 1 178 ? 13.523 15.781 17.359 1 92.12 178 PHE A N 1
ATOM 1294 C CA . PHE A 1 178 ? 12.664 14.609 17.469 1 92.12 178 PHE A CA 1
ATOM 1295 C C . PHE A 1 178 ? 12.484 14.195 18.922 1 92.12 178 PHE A C 1
ATOM 1297 O O . PHE A 1 178 ? 12.602 13.016 19.266 1 92.12 178 PHE A O 1
ATOM 1304 N N . GLU A 1 179 ? 12.133 15.188 19.781 1 94.31 179 GLU A N 1
ATOM 1305 C CA . GLU A 1 179 ? 12.031 14.922 21.203 1 94.31 179 GLU A CA 1
ATOM 1306 C C . GLU A 1 179 ? 10.633 15.227 21.734 1 94.31 179 GLU A C 1
ATOM 1308 O O . GLU A 1 179 ? 10.062 14.438 22.484 1 94.31 179 GLU A O 1
ATOM 1313 N N . GLU A 1 180 ? 10.203 16.328 21.375 1 95.75 180 GLU A N 1
ATOM 1314 C CA . GLU A 1 180 ? 8.906 16.75 21.906 1 95.75 180 GLU A CA 1
ATOM 1315 C C . GLU A 1 180 ? 8.227 17.734 20.969 1 95.75 180 GLU A C 1
ATOM 1317 O O . GLU A 1 180 ? 8.852 18.688 20.484 1 95.75 180 GLU A O 1
ATOM 1322 N N . THR A 1 181 ? 6.961 17.469 20.734 1 97.56 181 THR A N 1
ATOM 1323 C CA . THR A 1 181 ? 6.168 18.406 19.953 1 97.56 181 THR A CA 1
ATOM 1324 C C . THR A 1 181 ? 5.055 19.031 20.797 1 97.56 181 THR A C 1
ATOM 1326 O O . THR A 1 181 ? 4.836 18.609 21.938 1 97.56 181 THR A O 1
ATOM 1329 N N . CYS A 1 182 ? 4.48 20.062 20.281 1 97.94 182 CYS A N 1
ATOM 1330 C CA . CYS A 1 182 ? 3.402 20.766 20.984 1 97.94 182 CYS A CA 1
ATOM 1331 C C . CYS A 1 182 ? 2.268 21.109 20.031 1 97.94 182 CYS A C 1
ATOM 1333 O O . CYS A 1 182 ? 2.51 21.609 18.922 1 97.94 182 CYS A O 1
ATOM 1335 N N . LEU A 1 183 ? 1.104 20.75 20.422 1 98.56 183 LEU A N 1
ATOM 1336 C CA . LEU A 1 183 ? -0.115 21.203 19.766 1 98.56 183 LEU A CA 1
ATOM 1337 C C . LEU A 1 183 ? -0.946 22.078 20.703 1 98.56 183 LEU A C 1
ATOM 1339 O O . LEU A 1 183 ? -0.936 21.875 21.922 1 98.56 183 LEU A O 1
ATOM 1343 N N . VAL A 1 184 ? -1.693 23.031 20.109 1 98.56 184 VAL A N 1
ATOM 1344 C CA . VAL A 1 184 ? -2.516 23.891 20.953 1 98.56 184 VAL A CA 1
ATOM 1345 C C . VAL A 1 184 ? -3.848 24.172 20.266 1 98.56 184 VAL A C 1
ATOM 1347 O O . VAL A 1 184 ? -3.895 24.375 19.047 1 98.56 184 VAL A O 1
ATOM 1350 N N . LEU A 1 185 ? -4.883 24.094 21 1 98.69 185 LEU A N 1
ATOM 1351 C CA . LEU A 1 185 ? -6.223 24.531 20.609 1 98.69 185 LEU A CA 1
ATOM 1352 C C . LEU A 1 185 ? -6.832 25.406 21.703 1 98.69 185 LEU A C 1
ATOM 1354 O O . LEU A 1 185 ? -7.191 24.922 22.766 1 98.69 185 LEU A O 1
ATOM 1358 N N . ASP A 1 186 ? -6.945 26.688 21.438 1 97.44 186 ASP A N 1
ATOM 1359 C CA . ASP A 1 186 ? -7.539 27.672 22.344 1 97.44 186 ASP A CA 1
ATOM 1360 C C . ASP A 1 186 ? -6.871 27.641 23.719 1 97.44 186 ASP A C 1
ATOM 1362 O O . ASP A 1 186 ? -7.551 27.609 24.734 1 97.44 186 ASP A O 1
ATOM 1366 N N . GLY A 1 187 ? -5.625 27.5 23.75 1 95.56 187 GLY A N 1
ATOM 1367 C CA . GLY A 1 187 ? -4.863 27.594 24.984 1 95.56 187 GLY A CA 1
ATOM 1368 C C . GLY A 1 187 ? -4.609 26.234 25.625 1 95.56 187 GLY A C 1
ATOM 1369 O O . GLY A 1 187 ? -3.783 26.109 26.531 1 95.56 187 GLY A O 1
ATOM 1370 N N . GLU A 1 188 ? -5.316 25.266 25.25 1 97.5 188 GLU A N 1
ATOM 1371 C CA . GLU A 1 188 ? -5.109 23.922 25.766 1 97.5 188 GLU A CA 1
ATOM 1372 C C . GLU A 1 188 ? -4.105 23.141 24.906 1 97.5 188 GLU A C 1
ATOM 1374 O O . GLU A 1 188 ? -4.094 23.281 23.688 1 97.5 188 GLU A O 1
ATOM 1379 N N . SER A 1 189 ? -3.273 22.406 25.625 1 97.81 189 SER A N 1
ATOM 1380 C CA . SER A 1 189 ? -2.287 21.562 24.953 1 97.81 189 SER A CA 1
ATOM 1381 C C . SER A 1 189 ? -2.34 20.125 25.469 1 97.81 189 SER A C 1
ATOM 1383 O O . SER A 1 189 ? -2.504 19.906 26.672 1 97.81 189 SER A O 1
ATOM 1385 N N . HIS A 1 190 ? -2.254 19.234 24.562 1 96.44 190 HIS A N 1
ATOM 1386 C CA . HIS A 1 190 ? -2.23 17.812 24.891 1 96.44 190 HIS A CA 1
ATOM 1387 C C . HIS A 1 190 ? -1.127 17.094 24.125 1 96.44 190 HIS A C 1
ATOM 1389 O O . HIS A 1 190 ? -0.98 17.266 22.922 1 96.44 190 HIS A O 1
ATOM 1395 N N . ARG A 1 191 ? -0.353 16.344 24.797 1 94.44 191 ARG A N 1
ATOM 1396 C CA . ARG A 1 191 ? 0.587 15.453 24.141 1 94.44 191 ARG A CA 1
ATOM 1397 C C . ARG A 1 191 ? -0.141 14.273 23.5 1 94.44 191 ARG A C 1
ATOM 1399 O O . ARG A 1 191 ? -1.321 14.047 23.766 1 94.44 191 ARG A O 1
ATOM 1406 N N . ASP A 1 192 ? 0.559 13.617 22.562 1 96.69 192 ASP A N 1
ATOM 1407 C CA . ASP A 1 192 ? 0.007 12.398 21.984 1 96.69 192 ASP A CA 1
ATOM 1408 C C . ASP A 1 192 ? -1.411 12.625 21.469 1 96.69 192 ASP A C 1
ATOM 1410 O O . ASP A 1 192 ? -2.34 11.914 21.844 1 96.69 192 ASP A O 1
ATOM 1414 N N . SER A 1 193 ? -1.521 13.617 20.656 1 98.12 193 SER A N 1
ATOM 1415 C CA . SER A 1 193 ? -2.836 14.023 20.188 1 98.12 193 SER A CA 1
ATOM 1416 C C . SER A 1 193 ? -2.75 14.609 18.781 1 98.12 193 SER A C 1
ATOM 1418 O O . SER A 1 193 ? -1.658 14.758 18.219 1 98.12 193 SER A O 1
ATOM 1420 N N . ALA A 1 194 ? -3.889 14.844 18.219 1 98.69 194 ALA A N 1
ATOM 1421 C CA . ALA A 1 194 ? -4.074 15.555 16.953 1 98.69 194 ALA A CA 1
ATOM 1422 C C . ALA A 1 194 ? -5.23 16.547 17.047 1 98.69 194 ALA A C 1
ATOM 1424 O O . ALA A 1 194 ? -6.035 16.484 17.984 1 98.69 194 ALA A O 1
ATOM 1425 N N . ILE A 1 195 ? -5.195 17.5 16.219 1 98.88 195 ILE A N 1
ATOM 1426 C CA . ILE A 1 195 ? -6.289 18.469 16.094 1 98.88 195 ILE A CA 1
ATOM 1427 C C . ILE A 1 195 ? -6.867 18.391 14.688 1 98.88 195 ILE A C 1
ATOM 1429 O O . ILE A 1 195 ? -6.125 18.375 13.703 1 98.88 195 ILE A O 1
ATOM 1433 N N . PHE A 1 196 ? -8.148 18.25 14.633 1 98.62 196 PHE A N 1
ATOM 1434 C CA . PHE A 1 196 ? -8.875 18.438 13.383 1 98.62 196 PHE A CA 1
ATOM 1435 C C . PHE A 1 196 ? -9.688 19.734 13.422 1 98.62 196 PHE A C 1
ATOM 1437 O O . PHE A 1 196 ? -10.5 19.922 14.328 1 98.62 196 PHE A O 1
ATOM 1444 N N . ALA A 1 197 ? -9.461 20.609 12.469 1 98.56 197 ALA A N 1
ATOM 1445 C CA . ALA A 1 197 ? -10.227 21.844 12.336 1 98.56 197 ALA A CA 1
ATOM 1446 C C . ALA A 1 197 ? -10.953 21.906 11 1 98.56 197 ALA A C 1
ATOM 1448 O O . ALA A 1 197 ? -10.352 21.703 9.945 1 98.56 197 ALA A O 1
ATOM 1449 N N . LEU A 1 198 ? -12.211 22.109 11.031 1 97.94 198 LEU A N 1
ATOM 1450 C CA . LEU A 1 198 ? -13.055 22.281 9.852 1 97.94 198 LEU A CA 1
ATOM 1451 C C . LEU A 1 198 ? -13.227 23.75 9.516 1 97.94 198 LEU A C 1
ATOM 1453 O O . LEU A 1 198 ? -13.547 24.562 10.383 1 97.94 198 LEU A O 1
ATOM 1457 N N . PHE A 1 199 ? -12.992 24.109 8.258 1 97.81 199 PHE A N 1
ATOM 1458 C CA . PHE A 1 199 ? -13.156 25.484 7.797 1 97.81 199 PHE A CA 1
ATOM 1459 C C . PHE A 1 199 ? -14.188 25.562 6.68 1 97.81 199 PHE A C 1
ATOM 1461 O O . PHE A 1 199 ? -14.32 24.625 5.879 1 97.81 199 PHE A O 1
ATOM 1468 N N . GLU A 1 200 ? -14.891 26.625 6.645 1 97.38 200 GLU A N 1
ATOM 1469 C CA . GLU A 1 200 ? -15.75 27.031 5.535 1 97.38 200 GLU A CA 1
ATOM 1470 C C . GLU A 1 200 ? -15.383 28.422 5.039 1 97.38 200 GLU A C 1
ATOM 1472 O O . GLU A 1 200 ? -15.109 29.312 5.836 1 97.38 200 GLU A O 1
ATOM 1477 N N . THR A 1 201 ? -15.383 28.594 3.699 1 97 201 THR A N 1
ATOM 1478 C CA . THR A 1 201 ? -14.953 29.859 3.123 1 97 201 THR A CA 1
ATOM 1479 C C . THR A 1 201 ? -15.594 30.078 1.757 1 97 201 THR A C 1
ATOM 1481 O O . THR A 1 201 ? -16.125 29.141 1.161 1 97 201 THR A O 1
ATOM 1484 N N . ASP A 1 202 ? -15.609 31.281 1.317 1 95.88 202 ASP A N 1
ATOM 1485 C CA . ASP A 1 202 ? -16.109 31.562 -0.025 1 95.88 202 ASP A CA 1
ATOM 1486 C C . ASP A 1 202 ? -14.969 31.562 -1.043 1 95.88 202 ASP A C 1
ATOM 1488 O O . ASP A 1 202 ? -15.195 31.75 -2.24 1 95.88 202 ASP A O 1
ATOM 1492 N N . PHE A 1 203 ? -13.742 31.391 -0.57 1 96.31 203 PHE A N 1
ATOM 1493 C CA . PHE A 1 203 ? -12.656 31.188 -1.514 1 96.31 203 PHE A CA 1
ATOM 1494 C C . PHE A 1 203 ? -12.828 29.859 -2.262 1 96.31 203 PHE A C 1
ATOM 1496 O O . PHE A 1 203 ? -13.289 28.875 -1.688 1 96.31 203 PHE A O 1
ATOM 1503 N N . ALA A 1 204 ? -12.438 29.906 -3.557 1 96 204 ALA A N 1
ATOM 1504 C CA . ALA A 1 204 ? -12.227 28.625 -4.23 1 96 204 ALA A CA 1
ATOM 1505 C C . ALA A 1 204 ? -10.961 27.938 -3.721 1 96 204 ALA A C 1
ATOM 1507 O O . ALA A 1 204 ? -9.977 28.594 -3.393 1 96 204 ALA A O 1
ATOM 1508 N N . LEU A 1 205 ? -11.047 26.641 -3.643 1 96.88 205 LEU A N 1
ATOM 1509 C CA . LEU A 1 205 ? -9.953 25.875 -3.047 1 96.88 205 LEU A CA 1
ATOM 1510 C C . LEU A 1 205 ? -9.25 25.031 -4.098 1 96.88 205 LEU A C 1
ATOM 1512 O O . LEU A 1 205 ? -9.898 24.312 -4.863 1 96.88 205 LEU A O 1
ATOM 1516 N N . GLU A 1 206 ? -7.91 25.141 -4.148 1 97.12 206 GLU A N 1
ATOM 1517 C CA . GLU A 1 206 ? -7.098 24.297 -5.016 1 97.12 206 GLU A CA 1
ATOM 1518 C C . GLU A 1 206 ? -5.93 23.672 -4.254 1 97.12 206 GLU A C 1
ATOM 1520 O O . GLU A 1 206 ? -5.172 24.391 -3.59 1 97.12 206 GLU A O 1
ATOM 1525 N N . GLN A 1 207 ? -5.777 22.391 -4.375 1 96.44 207 GLN A N 1
ATOM 1526 C CA . GLN A 1 207 ? -4.664 21.719 -3.713 1 96.44 207 GLN A CA 1
ATOM 1527 C C . GLN A 1 207 ? -3.393 21.797 -4.547 1 96.44 207 GLN A C 1
ATOM 1529 O O . GLN A 1 207 ? -3.441 21.703 -5.777 1 96.44 207 GLN A O 1
ATOM 1534 N N . VAL A 1 208 ? -2.301 22.031 -3.885 1 96.38 208 VAL A N 1
ATOM 1535 C CA . VAL A 1 208 ? -0.976 22 -4.496 1 96.38 208 VAL A CA 1
ATOM 1536 C C . VAL A 1 208 ? -0.115 20.938 -3.83 1 96.38 208 VAL A C 1
ATOM 1538 O O . VAL A 1 208 ? 0.398 21.141 -2.727 1 96.38 208 VAL A O 1
ATOM 1541 N N . ILE A 1 209 ? 0.031 19.844 -4.488 1 94.19 209 ILE A N 1
ATOM 1542 C CA . ILE A 1 209 ? 0.814 18.734 -3.965 1 94.19 209 ILE A CA 1
ATOM 1543 C C . ILE A 1 209 ? 2.039 18.5 -4.848 1 94.19 209 ILE A C 1
ATOM 1545 O O . ILE A 1 209 ? 1.923 18.422 -6.074 1 94.19 209 ILE A O 1
ATOM 1549 N N . PHE A 1 210 ? 3.189 18.391 -4.164 1 92.62 210 PHE A N 1
ATOM 1550 C CA . PHE A 1 210 ? 4.395 18.219 -4.969 1 92.62 210 PHE A CA 1
ATOM 1551 C C . PHE A 1 210 ? 5.461 17.453 -4.191 1 92.62 210 PHE A C 1
ATOM 1553 O O . PHE A 1 210 ? 5.758 17.797 -3.043 1 92.62 210 PHE A O 1
ATOM 1560 N N . ASP A 1 211 ? 5.918 16.344 -4.84 1 87.75 211 ASP A N 1
ATOM 1561 C CA . ASP A 1 211 ? 7.164 15.711 -4.418 1 87.75 211 ASP A CA 1
ATOM 1562 C C . ASP A 1 211 ? 8.156 15.633 -5.574 1 87.75 211 ASP A C 1
ATOM 1564 O O . ASP A 1 211 ? 7.77 15.711 -6.742 1 87.75 211 ASP A O 1
ATOM 1568 N N . HIS A 1 212 ? 9.477 15.617 -5.344 1 83.94 212 HIS A N 1
ATOM 1569 C CA . HIS A 1 212 ? 10.469 15.805 -6.395 1 83.94 212 HIS A CA 1
ATOM 1570 C C . HIS A 1 212 ? 11.32 14.547 -6.578 1 83.94 212 HIS A C 1
ATOM 1572 O O . HIS A 1 212 ? 12.492 14.633 -6.941 1 83.94 212 HIS A O 1
ATOM 1578 N N . PHE A 1 213 ? 10.773 13.359 -6.332 1 89.56 213 PHE A N 1
ATOM 1579 C CA . PHE A 1 213 ? 11.617 12.18 -6.414 1 89.56 213 PHE A CA 1
ATOM 1580 C C . PHE A 1 213 ? 11.102 11.219 -7.48 1 89.56 213 PHE A C 1
ATOM 1582 O O . PHE A 1 213 ? 9.891 11.078 -7.664 1 89.56 213 PHE A O 1
ATOM 1589 N N . THR A 1 214 ? 12.055 10.68 -8.18 1 87.5 214 THR A N 1
ATOM 1590 C CA . THR A 1 214 ? 11.789 9.594 -9.117 1 87.5 214 THR A CA 1
ATOM 1591 C C . THR A 1 214 ? 12.547 8.336 -8.711 1 87.5 214 THR A C 1
ATOM 1593 O O . THR A 1 214 ? 13.656 8.414 -8.18 1 87.5 214 THR A O 1
ATOM 1596 N N . PRO A 1 215 ? 11.906 7.188 -8.891 1 87.5 215 PRO A N 1
ATOM 1597 C CA . PRO A 1 215 ? 12.602 5.953 -8.516 1 87.5 215 PRO A CA 1
ATOM 1598 C C . PRO A 1 215 ? 13.844 5.691 -9.367 1 87.5 215 PRO A C 1
ATOM 1600 O O . PRO A 1 215 ? 13.844 5.984 -10.562 1 87.5 215 PRO A O 1
ATOM 1603 N N . SER A 1 216 ? 14.789 5.227 -8.641 1 84.56 216 SER A N 1
ATOM 1604 C CA . SER A 1 216 ? 15.961 4.723 -9.352 1 84.56 216 SER A CA 1
ATOM 1605 C C . SER A 1 216 ? 15.805 3.244 -9.695 1 84.56 216 SER A C 1
ATOM 1607 O O . SER A 1 216 ? 14.836 2.605 -9.289 1 84.56 216 SER A O 1
ATOM 1609 N N . GLY A 1 217 ? 16.562 2.736 -10.578 1 71.75 217 GLY A N 1
ATOM 1610 C CA . GLY A 1 217 ? 16.469 1.379 -11.086 1 71.75 217 GLY A CA 1
ATOM 1611 C C . GLY A 1 217 ? 16.797 0.326 -10.047 1 71.75 217 GLY A C 1
ATOM 1612 O O . GLY A 1 217 ? 16.594 -0.869 -10.273 1 71.75 217 GLY A O 1
ATOM 1613 N N . SER A 1 218 ? 17.281 0.764 -8.852 1 70.75 218 SER A N 1
ATOM 1614 C CA . SER A 1 218 ? 17.641 -0.229 -7.844 1 70.75 218 SER A CA 1
ATOM 1615 C C . SER A 1 218 ? 16.406 -0.68 -7.059 1 70.75 218 SER A C 1
ATOM 1617 O O . SER A 1 218 ? 15.656 0.149 -6.539 1 70.75 218 SER A O 1
ATOM 1619 N N . ARG A 1 219 ? 16.094 -1.902 -7.156 1 71.06 219 ARG A N 1
ATOM 1620 C CA . ARG A 1 219 ? 14.961 -2.359 -6.367 1 71.06 219 ARG A CA 1
ATOM 1621 C C . ARG A 1 219 ? 15.422 -3.164 -5.156 1 71.06 219 ARG A C 1
ATOM 1623 O O . ARG A 1 219 ? 16.422 -3.883 -5.227 1 71.06 219 ARG A O 1
ATOM 1630 N N . MET A 1 220 ? 14.797 -2.812 -4.035 1 85.75 220 MET A N 1
ATOM 1631 C CA . MET A 1 220 ? 15.062 -3.311 -2.689 1 85.75 220 MET A CA 1
ATOM 1632 C C . MET A 1 220 ? 13.812 -3.926 -2.078 1 85.75 220 MET A C 1
ATOM 1634 O O . MET A 1 220 ? 12.695 -3.512 -2.391 1 85.75 220 MET A O 1
ATOM 1638 N N . VAL A 1 221 ? 14.094 -4.969 -1.198 1 85.75 221 VAL A N 1
ATOM 1639 C CA . VAL A 1 221 ? 12.984 -5.539 -0.438 1 85.75 221 VAL A CA 1
ATOM 1640 C C . VAL A 1 221 ? 13.281 -5.438 1.058 1 85.75 221 VAL A C 1
ATOM 1642 O O . VAL A 1 221 ? 14.406 -5.68 1.492 1 85.75 221 VAL A O 1
ATOM 1645 N N . VAL A 1 222 ? 12.258 -4.973 1.766 1 91.94 222 VAL A N 1
ATOM 1646 C CA . VAL A 1 222 ? 12.359 -5.023 3.221 1 91.94 222 VAL A CA 1
ATOM 1647 C C . VAL A 1 222 ? 12.203 -6.469 3.697 1 91.94 222 VAL A C 1
ATOM 1649 O O . VAL A 1 222 ? 11.109 -7.035 3.633 1 91.94 222 VAL A O 1
ATOM 1652 N N . THR A 1 223 ? 13.258 -6.957 4.211 1 88.19 223 THR A N 1
ATOM 1653 C CA . THR A 1 223 ? 13.234 -8.367 4.566 1 88.19 223 THR A CA 1
ATOM 1654 C C . THR A 1 223 ? 12.938 -8.547 6.051 1 88.19 223 THR A C 1
ATOM 1656 O O . THR A 1 223 ? 12.516 -9.625 6.48 1 88.19 223 THR A O 1
ATOM 1659 N N . ALA A 1 224 ? 13.242 -7.555 6.844 1 88.88 224 ALA A N 1
ATOM 1660 C CA . ALA A 1 224 ? 12.867 -7.547 8.258 1 88.88 224 ALA A CA 1
ATOM 1661 C C . ALA A 1 224 ? 12.562 -6.133 8.734 1 88.88 224 ALA A C 1
ATOM 1663 O O . ALA A 1 224 ? 13.328 -5.203 8.477 1 88.88 224 ALA A O 1
ATOM 1664 N N . ALA A 1 225 ? 11.414 -6.027 9.406 1 92.25 225 ALA A N 1
ATOM 1665 C CA . ALA A 1 225 ? 11.016 -4.727 9.93 1 92.25 225 ALA A CA 1
ATOM 1666 C C . ALA A 1 225 ? 10.258 -4.879 11.25 1 92.25 225 ALA A C 1
ATOM 1668 O O . ALA A 1 225 ? 9.789 -5.969 11.578 1 92.25 225 ALA A O 1
ATOM 1669 N N . VAL A 1 226 ? 10.344 -3.865 12.039 1 90.94 226 VAL A N 1
ATOM 1670 C CA . VAL A 1 226 ? 9.492 -3.701 13.211 1 90.94 226 VAL A CA 1
ATOM 1671 C C . VAL A 1 226 ? 8.5 -2.568 12.977 1 90.94 226 VAL A C 1
ATOM 1673 O O . VAL A 1 226 ? 8.773 -1.412 13.305 1 90.94 226 VAL A O 1
ATOM 1676 N N . PRO A 1 227 ? 7.309 -2.883 12.484 1 88.31 227 PRO A N 1
ATOM 1677 C CA . PRO A 1 227 ? 6.355 -1.865 12.031 1 88.31 227 PRO A CA 1
ATOM 1678 C C . PRO A 1 227 ? 5.98 -0.876 13.133 1 88.31 227 PRO A C 1
ATOM 1680 O O . PRO A 1 227 ? 5.891 0.329 12.883 1 88.31 227 PRO A O 1
ATOM 1683 N N . GLU A 1 228 ? 5.836 -1.279 14.367 1 84.88 228 GLU A N 1
ATOM 1684 C CA . GLU A 1 228 ? 5.402 -0.431 15.477 1 84.88 228 GLU A CA 1
ATOM 1685 C C . GLU A 1 228 ? 6.434 0.657 15.773 1 84.88 228 GLU A C 1
ATOM 1687 O O . GLU A 1 228 ? 6.105 1.681 16.375 1 84.88 228 GLU A O 1
ATOM 1692 N N . GLU A 1 229 ? 7.621 0.393 15.305 1 92.62 229 GLU A N 1
ATOM 1693 C CA . GLU A 1 229 ? 8.695 1.351 15.547 1 92.62 229 GLU A CA 1
ATOM 1694 C C . GLU A 1 229 ? 9.117 2.043 14.25 1 92.62 229 GLU A C 1
ATOM 1696 O O . GLU A 1 229 ? 10.055 2.848 14.25 1 92.62 229 GLU A O 1
ATOM 1701 N N . ARG A 1 230 ? 8.438 1.734 13.172 1 95.06 230 ARG A N 1
ATOM 1702 C CA . ARG A 1 230 ? 8.812 2.23 11.852 1 95.06 230 ARG A CA 1
ATOM 1703 C C . ARG A 1 230 ? 10.281 1.956 11.562 1 95.06 230 ARG A C 1
ATOM 1705 O O . ARG A 1 230 ? 11 2.836 11.086 1 95.06 230 ARG A O 1
ATOM 1712 N N . LEU A 1 231 ? 10.695 0.726 11.922 1 97.19 231 LEU A N 1
ATOM 1713 C CA . LEU A 1 231 ? 12.109 0.358 11.898 1 97.19 231 LEU A CA 1
ATOM 1714 C C . LEU A 1 231 ? 12.367 -0.746 10.875 1 97.19 231 LEU A C 1
ATOM 1716 O O . LEU A 1 231 ? 11.719 -1.796 10.914 1 97.19 231 LEU A O 1
ATOM 1720 N N . ILE A 1 232 ? 13.234 -0.448 9.906 1 97.19 232 ILE A N 1
ATOM 1721 C CA . ILE A 1 232 ? 13.742 -1.487 9.016 1 97.19 232 ILE A CA 1
ATOM 1722 C C . ILE A 1 232 ? 15.008 -2.102 9.617 1 97.19 232 ILE A C 1
ATOM 1724 O O . ILE A 1 232 ? 15.969 -1.389 9.922 1 97.19 232 ILE A O 1
ATOM 1728 N N . LEU A 1 233 ? 15.008 -3.344 9.812 1 96.25 233 LEU A N 1
ATOM 1729 C CA . LEU A 1 233 ? 16.172 -4.051 10.32 1 96.25 233 LEU A CA 1
ATOM 1730 C C . LEU A 1 233 ? 17.047 -4.566 9.18 1 96.25 233 LEU A C 1
ATOM 1732 O O . LEU A 1 233 ? 18.281 -4.523 9.266 1 96.25 233 LEU A O 1
ATOM 1736 N N . GLU A 1 234 ? 16.328 -5.035 8.133 1 93.56 234 GLU A N 1
ATOM 1737 C CA . GLU A 1 234 ? 17.062 -5.645 7.023 1 93.56 234 GLU A CA 1
ATOM 1738 C C . GLU A 1 234 ? 16.453 -5.242 5.68 1 93.56 234 GLU A C 1
ATOM 1740 O O . GLU A 1 234 ? 15.234 -5.172 5.539 1 93.56 234 GLU A O 1
ATOM 1745 N N . ILE A 1 235 ? 17.297 -4.949 4.738 1 93 235 ILE A N 1
ATOM 1746 C CA . ILE A 1 235 ? 16.969 -4.781 3.322 1 93 235 ILE A CA 1
ATOM 1747 C C . ILE A 1 235 ? 17.75 -5.805 2.494 1 93 235 ILE A C 1
ATOM 1749 O O . ILE A 1 235 ? 18.969 -5.934 2.633 1 93 235 ILE A O 1
ATOM 1753 N N . ASN A 1 236 ? 17.094 -6.531 1.677 1 86.12 236 ASN A N 1
ATOM 1754 C CA . ASN A 1 236 ? 17.734 -7.559 0.856 1 86.12 236 ASN A CA 1
ATOM 1755 C C . ASN A 1 236 ? 18.516 -8.555 1.709 1 86.12 236 ASN A C 1
ATOM 1757 O O . ASN A 1 236 ? 19.641 -8.93 1.36 1 86.12 236 ASN A O 1
ATOM 1761 N N . ALA A 1 237 ? 18.062 -8.805 2.871 1 85.06 237 ALA A N 1
ATOM 1762 C CA . ALA A 1 237 ? 18.641 -9.766 3.807 1 85.06 237 ALA A CA 1
ATOM 1763 C C . ALA A 1 237 ? 19.984 -9.273 4.352 1 85.06 237 ALA A C 1
ATOM 1765 O O . ALA A 1 237 ? 20.781 -10.07 4.836 1 85.06 237 ALA A O 1
ATOM 1766 N N . GLU A 1 238 ? 20.328 -8.078 4.227 1 89.31 238 GLU A N 1
ATOM 1767 C CA . GLU A 1 238 ? 21.484 -7.41 4.805 1 89.31 238 GLU A CA 1
ATOM 1768 C C . GLU A 1 238 ? 21.062 -6.34 5.809 1 89.31 238 GLU A C 1
ATOM 1770 O O . GLU A 1 238 ? 19.969 -5.785 5.707 1 89.31 238 GLU A O 1
ATOM 1775 N N . PRO A 1 239 ? 21.984 -6.09 6.809 1 94.25 239 PRO A N 1
ATOM 1776 C CA . PRO A 1 239 ? 21.625 -4.992 7.711 1 94.25 239 PRO A CA 1
ATOM 1777 C C . PRO A 1 239 ? 21.219 -3.727 6.965 1 94.25 239 PRO A C 1
ATOM 1779 O O . PRO A 1 239 ? 21.891 -3.312 6.023 1 94.25 239 PRO A O 1
ATOM 1782 N N . ALA A 1 240 ? 20.141 -3.104 7.359 1 97.19 240 ALA A N 1
ATOM 1783 C CA . ALA A 1 240 ? 19.453 -2.07 6.59 1 97.19 240 ALA A CA 1
ATOM 1784 C C . ALA A 1 240 ? 20.391 -0.91 6.266 1 97.19 240 ALA A C 1
ATOM 1786 O O . ALA A 1 240 ? 20.5 -0.493 5.109 1 97.19 240 ALA A O 1
ATOM 1787 N N . ALA A 1 241 ? 21.078 -0.407 7.273 1 98.19 241 ALA A N 1
ATOM 1788 C CA . ALA A 1 241 ? 21.938 0.757 7.074 1 98.19 241 ALA A CA 1
ATOM 1789 C C . ALA A 1 241 ? 23.078 0.434 6.117 1 98.19 241 ALA A C 1
ATOM 1791 O O . ALA A 1 241 ? 23.422 1.238 5.242 1 98.19 241 ALA A O 1
ATOM 1792 N N . GLU A 1 242 ? 23.672 -0.729 6.27 1 97.06 242 GLU A N 1
ATOM 1793 C CA . GLU A 1 242 ? 24.781 -1.144 5.418 1 97.06 242 GLU A CA 1
ATOM 1794 C C . GLU A 1 242 ? 24.328 -1.311 3.969 1 97.06 242 GLU A C 1
ATOM 1796 O O . GLU A 1 242 ? 25 -0.837 3.049 1 97.06 242 GLU A O 1
ATOM 1801 N N . GLU A 1 243 ? 23.203 -1.971 3.814 1 94.38 243 GLU A N 1
ATOM 1802 C CA . GLU A 1 243 ? 22.688 -2.201 2.467 1 94.38 243 GLU A CA 1
ATOM 1803 C C . GLU A 1 243 ? 22.297 -0.891 1.794 1 94.38 243 GLU A C 1
ATOM 1805 O O . GLU A 1 243 ? 22.594 -0.674 0.618 1 94.38 243 GLU A O 1
ATOM 1810 N N . TYR A 1 244 ? 21.641 -0.069 2.555 1 96.75 244 TYR A N 1
ATOM 1811 C CA . TYR A 1 244 ? 21.266 1.247 2.051 1 96.75 244 TYR A CA 1
ATOM 1812 C C . TYR A 1 244 ? 22.5 2.041 1.629 1 96.75 244 TYR A C 1
ATOM 1814 O O . TYR A 1 244 ? 22.531 2.594 0.528 1 96.75 244 TYR A O 1
ATOM 1822 N N . ALA A 1 245 ? 23.484 2.104 2.457 1 97.38 245 ALA A N 1
ATOM 1823 C CA . ALA A 1 245 ? 24.734 2.822 2.162 1 97.38 245 ALA A CA 1
ATOM 1824 C C . ALA A 1 245 ? 25.391 2.289 0.893 1 97.38 245 ALA A C 1
ATOM 1826 O O . ALA A 1 245 ? 25.797 3.062 0.028 1 97.38 245 ALA A O 1
ATOM 1827 N N . ARG A 1 246 ? 25.453 0.99 0.811 1 94.5 246 ARG A N 1
ATOM 1828 C CA . ARG A 1 246 ? 26.031 0.352 -0.367 1 94.5 246 ARG A CA 1
ATOM 1829 C C . ARG A 1 246 ? 25.312 0.781 -1.637 1 94.5 246 ARG A C 1
ATOM 1831 O O . ARG A 1 246 ? 25.938 1.12 -2.637 1 94.5 246 ARG A O 1
ATOM 1838 N N . LEU A 1 247 ? 24.047 0.821 -1.642 1 92.62 247 LEU A N 1
ATOM 1839 C CA . LEU A 1 247 ? 23.219 1.099 -2.811 1 92.62 247 LEU A CA 1
ATOM 1840 C C . LEU A 1 247 ? 23.375 2.551 -3.252 1 92.62 247 LEU A C 1
ATOM 1842 O O . LEU A 1 247 ? 23.266 2.857 -4.441 1 92.62 247 LEU A O 1
ATOM 1846 N N . ILE A 1 248 ? 23.594 3.41 -2.301 1 94.12 248 ILE A N 1
ATOM 1847 C CA . ILE A 1 248 ? 23.75 4.809 -2.689 1 94.12 248 ILE A CA 1
ATOM 1848 C C . ILE A 1 248 ? 25.219 5.129 -2.9 1 94.12 248 ILE A C 1
ATOM 1850 O O . ILE A 1 248 ? 25.578 6.273 -3.184 1 94.12 248 ILE A O 1
ATOM 1854 N N . GLY A 1 249 ? 26.109 4.148 -2.697 1 94.31 249 GLY A N 1
ATOM 1855 C CA . GLY A 1 249 ? 27.531 4.281 -3.01 1 94.31 249 GLY A CA 1
ATOM 1856 C C . GLY A 1 249 ? 28.312 4.992 -1.925 1 94.31 249 GLY A C 1
ATOM 1857 O O . GLY A 1 249 ? 29.266 5.727 -2.217 1 94.31 249 GLY A O 1
ATOM 1858 N N . LEU A 1 250 ? 27.875 4.914 -0.706 1 96.69 250 LEU A N 1
ATOM 1859 C CA . LEU A 1 250 ? 28.562 5.551 0.412 1 96.69 250 LEU A CA 1
ATOM 1860 C C . LEU A 1 250 ? 28.922 4.527 1.481 1 96.69 250 LEU A C 1
ATOM 1862 O O . LEU A 1 250 ? 28.438 3.393 1.449 1 96.69 250 LEU A O 1
ATOM 1866 N N . ALA A 1 251 ? 29.844 4.902 2.373 1 96.75 251 ALA A N 1
ATOM 1867 C CA . ALA A 1 251 ? 30.094 4.125 3.584 1 96.75 251 ALA A CA 1
ATOM 1868 C C . ALA A 1 251 ? 29.031 4.391 4.641 1 96.75 251 ALA A C 1
ATOM 1870 O O . ALA A 1 251 ? 28.484 5.492 4.719 1 96.75 251 ALA A O 1
ATOM 1871 N N . PRO A 1 252 ? 28.703 3.396 5.469 1 96 252 PRO A N 1
ATOM 1872 C CA . PRO A 1 252 ? 27.672 3.576 6.504 1 96 252 PRO A CA 1
ATOM 1873 C C . PRO A 1 252 ? 27.969 4.77 7.414 1 96 252 PRO A C 1
ATOM 1875 O O . PRO A 1 252 ? 27.031 5.441 7.867 1 96 252 PRO A O 1
ATOM 1878 N N . GLU A 1 253 ? 29.219 5.109 7.648 1 95.25 253 GLU A N 1
ATOM 1879 C CA . GLU A 1 253 ? 29.625 6.191 8.547 1 95.25 253 GLU A CA 1
ATOM 1880 C C . GLU A 1 253 ? 29.266 7.551 7.961 1 95.25 253 GLU A C 1
ATOM 1882 O O . GLU A 1 253 ? 29.203 8.547 8.68 1 95.25 253 GLU A O 1
ATOM 1887 N N . ALA A 1 254 ? 29.047 7.59 6.699 1 96.31 254 ALA A N 1
ATOM 1888 C CA . ALA A 1 254 ? 28.75 8.844 6.02 1 96.31 254 ALA A CA 1
ATOM 1889 C C . ALA A 1 254 ? 27.266 9.172 6.09 1 96.31 254 ALA A C 1
ATOM 1891 O O . ALA A 1 254 ? 26.828 10.258 5.699 1 96.31 254 ALA A O 1
ATOM 1892 N N . LEU A 1 255 ? 26.453 8.266 6.578 1 96.62 255 LEU A N 1
ATOM 1893 C CA . LEU A 1 255 ? 25 8.445 6.617 1 96.62 255 LEU A CA 1
ATOM 1894 C C . LEU A 1 255 ? 24.609 9.508 7.641 1 96.62 255 LEU A C 1
ATOM 1896 O O . LEU A 1 255 ? 25.031 9.445 8.797 1 96.62 255 LEU A O 1
ATOM 1900 N N . ASN A 1 256 ? 23.906 10.461 7.211 1 93.81 256 ASN A N 1
ATOM 1901 C CA . ASN A 1 256 ? 23.391 11.57 8.008 1 93.81 256 ASN A CA 1
ATOM 1902 C C . ASN A 1 256 ? 22.094 12.133 7.43 1 93.81 256 ASN A C 1
ATOM 1904 O O . ASN A 1 256 ? 21.672 11.734 6.344 1 93.81 256 ASN A O 1
ATOM 1908 N N . PRO A 1 257 ? 21.453 13.023 8.109 1 91.12 257 PRO A N 1
ATOM 1909 C CA . PRO A 1 257 ? 20.156 13.523 7.676 1 91.12 257 PRO A CA 1
ATOM 1910 C C . PRO A 1 257 ? 20.188 14.117 6.27 1 91.12 257 PRO A C 1
ATOM 1912 O O . PRO A 1 257 ? 19.219 13.961 5.512 1 91.12 257 PRO A O 1
ATOM 1915 N N . ARG A 1 258 ? 21.203 14.789 5.918 1 91.38 258 ARG A N 1
ATOM 1916 C CA . ARG A 1 258 ? 21.312 15.367 4.582 1 91.38 258 ARG A CA 1
ATOM 1917 C C . ARG A 1 258 ? 21.359 14.281 3.514 1 91.38 258 ARG A C 1
ATOM 1919 O O . ARG A 1 258 ? 20.719 14.406 2.471 1 91.38 258 ARG A O 1
ATOM 1926 N N . VAL A 1 259 ? 22.172 13.258 3.795 1 93.44 259 VAL A N 1
ATOM 1927 C CA . VAL A 1 259 ? 22.266 12.125 2.875 1 93.44 259 VAL A CA 1
ATOM 1928 C C . VAL A 1 259 ? 20.891 11.477 2.713 1 93.44 259 VAL A C 1
ATOM 1930 O O . VAL A 1 259 ? 20.469 11.18 1.593 1 93.44 259 VAL A O 1
ATOM 1933 N N . PHE A 1 260 ? 20.188 11.305 3.824 1 94.31 260 PHE A N 1
ATOM 1934 C CA . PHE A 1 260 ? 18.859 10.703 3.779 1 94.31 260 PHE A CA 1
ATOM 1935 C C . PHE A 1 260 ? 17.906 11.555 2.945 1 94.31 260 PHE A C 1
ATOM 1937 O O . PHE A 1 260 ? 17.125 11.023 2.156 1 94.31 260 PHE A O 1
ATOM 1944 N N . ALA A 1 261 ? 17.984 12.836 3.121 1 92.19 261 ALA A N 1
ATOM 1945 C CA . ALA A 1 261 ? 17.109 13.766 2.416 1 92.19 261 ALA A CA 1
ATOM 1946 C C . ALA A 1 261 ? 17.328 13.688 0.908 1 92.19 261 ALA A C 1
ATOM 1948 O O . ALA A 1 261 ? 16.375 13.844 0.132 1 92.19 261 ALA A O 1
ATOM 1949 N N . GLU A 1 262 ? 18.484 13.375 0.477 1 91.75 262 GLU A N 1
ATOM 1950 C CA . GLU A 1 262 ? 18.828 13.352 -0.941 1 91.75 262 GLU A CA 1
ATOM 1951 C C . GLU A 1 262 ? 18.547 11.984 -1.559 1 91.75 262 GLU A C 1
ATOM 1953 O O . GLU A 1 262 ? 18.469 11.859 -2.783 1 91.75 262 GLU A O 1
ATOM 1958 N N . ASN A 1 263 ? 18.5 11.031 -0.722 1 92.56 263 ASN A N 1
ATOM 1959 C CA . ASN A 1 263 ? 18.359 9.656 -1.191 1 92.56 263 ASN A CA 1
ATOM 1960 C C . ASN A 1 263 ? 17.266 8.906 -0.434 1 92.56 263 ASN A C 1
ATOM 1962 O O . ASN A 1 263 ? 17.547 7.914 0.236 1 92.56 263 ASN A O 1
ATOM 1966 N N . PRO A 1 264 ? 16.078 9.352 -0.619 1 95.12 264 PRO A N 1
ATOM 1967 C CA . PRO A 1 264 ? 15.016 8.711 0.159 1 95.12 264 PRO A CA 1
ATOM 1968 C C . PRO A 1 264 ? 14.641 7.328 -0.379 1 95.12 264 PRO A C 1
ATOM 1970 O O . PRO A 1 264 ? 15.102 6.938 -1.454 1 95.12 264 PRO A O 1
ATOM 1973 N N . LEU A 1 265 ? 13.906 6.582 0.466 1 95.31 265 LEU A N 1
ATOM 1974 C CA . LEU A 1 265 ? 13.281 5.344 0.014 1 95.31 265 LEU A CA 1
ATOM 1975 C C . LEU A 1 265 ? 11.891 5.613 -0.554 1 95.31 265 LEU A C 1
ATOM 1977 O O . LEU A 1 265 ? 11.188 6.508 -0.082 1 95.31 265 LEU A O 1
ATOM 1981 N N . LEU A 1 266 ? 11.586 4.883 -1.61 1 92.81 266 LEU A N 1
ATOM 1982 C CA . LEU A 1 266 ? 10.266 4.988 -2.234 1 92.81 266 LEU A CA 1
ATOM 1983 C C . LEU A 1 266 ? 9.531 3.652 -2.178 1 92.81 266 LEU A C 1
ATOM 1985 O O . LEU A 1 266 ? 10.148 2.594 -2.344 1 92.81 266 LEU A O 1
ATOM 1989 N N . VAL A 1 267 ? 8.312 3.699 -1.867 1 86.31 267 VAL A N 1
ATOM 1990 C CA . VAL A 1 267 ? 7.441 2.529 -1.937 1 86.31 267 VAL A CA 1
ATOM 1991 C C . VAL A 1 267 ? 6.379 2.736 -3.014 1 86.31 267 VAL A C 1
ATOM 1993 O O . VAL A 1 267 ? 5.805 3.822 -3.127 1 86.31 267 VAL A O 1
ATOM 1996 N N . ARG A 1 268 ? 6.297 1.762 -3.799 1 73.06 268 ARG A N 1
ATOM 1997 C CA . ARG A 1 268 ? 5.262 1.858 -4.824 1 73.06 268 ARG A CA 1
ATOM 1998 C C . ARG A 1 268 ? 3.92 1.361 -4.293 1 73.06 268 ARG A C 1
ATOM 2000 O O . ARG A 1 268 ? 3.807 0.216 -3.852 1 73.06 268 ARG A O 1
ATOM 2007 N N . MET A 1 269 ? 3.088 2.166 -4.23 1 59.97 269 MET A N 1
ATOM 2008 C CA . MET A 1 269 ? 1.721 1.854 -3.828 1 59.97 269 MET A CA 1
ATOM 2009 C C . MET A 1 269 ? 0.716 2.42 -4.828 1 59.97 269 MET A C 1
ATOM 2011 O O . MET A 1 269 ? 0.762 3.607 -5.152 1 59.97 269 MET A O 1
ATOM 2015 N N . GLY A 1 270 ? -0.143 1.632 -5.391 1 49.41 270 GLY A N 1
ATOM 2016 C CA . GLY A 1 270 ? -1.17 2.141 -6.285 1 49.41 270 GLY A CA 1
ATOM 2017 C C . GLY A 1 270 ? -0.609 2.697 -7.582 1 49.41 270 GLY A C 1
ATOM 2018 O O . GLY A 1 270 ? -1.095 3.711 -8.086 1 49.41 270 GLY A O 1
ATOM 2019 N N . GLY A 1 271 ? 0.502 2.199 -8.047 1 58.06 271 GLY A N 1
ATOM 2020 C CA . GLY A 1 271 ? 1.078 2.652 -9.305 1 58.06 271 GLY A CA 1
ATOM 2021 C C . GLY A 1 271 ? 1.947 3.887 -9.148 1 58.06 271 GLY A C 1
ATOM 2022 O O . GLY A 1 271 ? 2.596 4.316 -10.102 1 58.06 271 GLY A O 1
ATOM 2023 N N . GLN A 1 272 ? 1.887 4.539 -7.973 1 69.56 272 GLN A N 1
ATOM 2024 C CA . GLN A 1 272 ? 2.697 5.723 -7.711 1 69.56 272 GLN A CA 1
ATOM 2025 C C . GLN A 1 272 ? 3.721 5.457 -6.609 1 69.56 272 GLN A C 1
ATOM 2027 O O . GLN A 1 272 ? 3.504 4.609 -5.742 1 69.56 272 GLN A O 1
ATOM 2032 N N .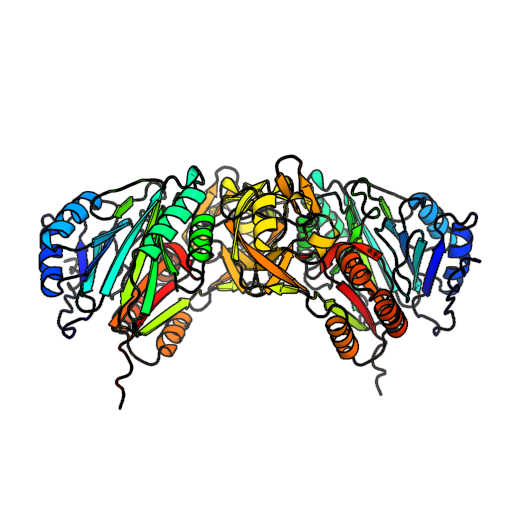 TYR A 1 273 ? 4.754 6.168 -6.727 1 81.19 273 TYR A N 1
ATOM 2033 C CA . TYR A 1 273 ? 5.773 6.062 -5.691 1 81.19 273 TYR A CA 1
ATOM 2034 C C . TYR A 1 273 ? 5.559 7.105 -4.602 1 81.19 273 TYR A C 1
ATOM 2036 O O . TYR A 1 273 ? 5.23 8.258 -4.895 1 81.19 273 TYR A O 1
ATOM 2044 N N . HIS A 1 274 ? 5.625 6.703 -3.35 1 85.5 274 HIS A N 1
ATOM 2045 C CA . HIS A 1 274 ? 5.586 7.582 -2.188 1 85.5 274 HIS A CA 1
ATOM 2046 C C . HIS A 1 274 ? 6.883 7.508 -1.393 1 85.5 274 HIS A C 1
ATOM 2048 O O . HIS A 1 274 ? 7.453 6.426 -1.228 1 85.5 274 HIS A O 1
ATOM 2054 N N . VAL A 1 275 ? 7.207 8.625 -0.918 1 93.38 275 VAL A N 1
ATOM 2055 C CA . VAL A 1 275 ? 8.477 8.719 -0.201 1 93.38 275 VAL A CA 1
ATOM 2056 C C . VAL A 1 275 ? 8.312 8.141 1.206 1 93.38 275 VAL A C 1
ATOM 2058 O O . VAL A 1 275 ? 7.324 8.422 1.888 1 93.38 275 VAL A O 1
ATOM 2061 N N . ARG A 1 276 ? 9.234 7.305 1.584 1 94.31 276 ARG A N 1
ATOM 2062 C CA . ARG A 1 276 ? 9.461 6.887 2.965 1 94.31 276 ARG A CA 1
ATOM 2063 C C . ARG A 1 276 ? 10.773 7.461 3.498 1 94.31 276 ARG A C 1
ATOM 2065 O O . ARG A 1 276 ? 11.836 6.867 3.314 1 94.31 276 ARG A O 1
ATOM 2072 N N . ALA A 1 277 ? 10.602 8.547 4.227 1 96.44 277 ALA A N 1
ATOM 2073 C CA . ALA A 1 277 ? 11.781 9.289 4.664 1 96.44 277 ALA A CA 1
ATOM 2074 C C . ALA A 1 277 ? 12.5 8.562 5.797 1 96.44 277 ALA A C 1
ATOM 2076 O O . ALA A 1 277 ? 11.852 8.039 6.711 1 96.44 277 ALA A O 1
ATOM 2077 N N . ILE A 1 278 ? 13.812 8.523 5.66 1 96.88 278 ILE A N 1
ATOM 2078 C CA . ILE A 1 278 ? 14.641 7.953 6.715 1 96.88 278 ILE A CA 1
ATOM 2079 C C . ILE A 1 278 ? 14.906 9.008 7.785 1 96.88 278 ILE A C 1
ATOM 2081 O O . ILE A 1 278 ? 15.32 10.125 7.473 1 96.88 278 ILE A O 1
ATOM 2085 N N . ARG A 1 279 ? 14.648 8.664 8.961 1 94.88 279 ARG A N 1
ATOM 2086 C CA . ARG A 1 279 ? 14.906 9.57 10.086 1 94.88 279 ARG A CA 1
ATOM 2087 C C . ARG A 1 279 ? 16.344 9.453 10.562 1 94.88 279 ARG A C 1
ATOM 2089 O O . ARG A 1 279 ? 17.047 10.461 10.711 1 94.88 279 ARG A O 1
ATOM 2096 N N . GLU A 1 280 ? 16.781 8.195 10.812 1 95.44 280 GLU A N 1
ATOM 2097 C CA . GLU A 1 280 ? 18.109 8 11.383 1 95.44 280 GLU A CA 1
ATOM 2098 C C . GLU A 1 280 ? 18.547 6.539 11.289 1 95.44 280 GLU A C 1
ATOM 2100 O O . GLU A 1 280 ? 17.734 5.668 10.961 1 95.44 280 GLU A O 1
ATOM 2105 N N . VAL A 1 281 ? 19.844 6.352 11.539 1 97.5 281 VAL A N 1
ATOM 2106 C CA . VAL A 1 281 ? 20.406 5.016 11.734 1 97.5 281 VAL A CA 1
ATOM 2107 C C . VAL A 1 281 ? 20.406 4.672 13.227 1 97.5 281 VAL A C 1
ATOM 2109 O O . VAL A 1 281 ? 20.844 5.477 14.055 1 97.5 281 VAL A O 1
ATOM 2112 N N . THR A 1 282 ? 19.953 3.492 13.562 1 96.81 282 THR A N 1
ATOM 2113 C CA . THR A 1 282 ? 20.016 3.045 14.945 1 96.81 282 THR A CA 1
ATOM 2114 C C . THR A 1 282 ? 21.406 2.506 15.273 1 96.81 282 THR A C 1
ATOM 2116 O O . THR A 1 282 ? 22.172 2.164 14.375 1 96.81 282 THR A O 1
ATOM 2119 N N . PRO A 1 283 ? 21.688 2.371 16.562 1 95.25 283 PRO A N 1
ATOM 2120 C CA . PRO A 1 283 ? 22.969 1.796 16.953 1 95.25 283 PRO A CA 1
ATOM 2121 C C . PRO A 1 283 ? 23.172 0.378 16.422 1 95.25 283 PRO A C 1
ATOM 2123 O O . PRO A 1 283 ? 24.312 -0.027 16.156 1 95.25 283 PRO A O 1
ATOM 2126 N N . GLU A 1 284 ? 22.109 -0.345 16.188 1 95.81 284 GLU A N 1
ATOM 2127 C CA . GLU A 1 284 ? 22.172 -1.736 15.758 1 95.81 284 GLU A CA 1
ATOM 2128 C C . GLU A 1 284 ? 22.234 -1.836 14.234 1 95.81 284 GLU A C 1
ATOM 2130 O O . GLU A 1 284 ? 22.297 -2.936 13.68 1 95.81 284 GLU A O 1
ATOM 2135 N N . GLY A 1 285 ? 22.234 -0.667 13.625 1 96.94 285 GLY A N 1
ATOM 2136 C CA . GLY A 1 285 ? 22.391 -0.661 12.18 1 96.94 285 GLY A CA 1
ATOM 2137 C C . GLY A 1 285 ? 21.078 -0.681 11.422 1 96.94 285 GLY A C 1
ATOM 2138 O O . GLY A 1 285 ? 21.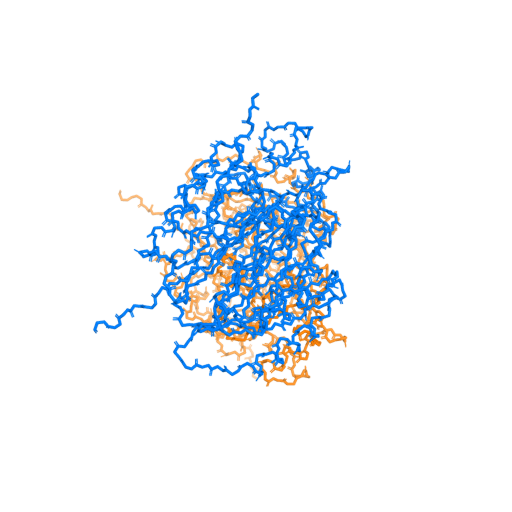047 -0.93 10.219 1 96.94 285 GLY A O 1
ATOM 2139 N N . GLY A 1 286 ? 19.969 -0.456 12.094 1 98 286 GLY A N 1
ATOM 2140 C CA . GLY A 1 286 ? 18.656 -0.302 11.469 1 98 286 GLY A CA 1
ATOM 2141 C C . GLY A 1 286 ? 18.406 1.105 10.961 1 98 286 GLY A C 1
ATOM 2142 O O . GLY A 1 286 ? 19.188 2.018 11.227 1 98 286 GLY A O 1
ATOM 2143 N N . LEU A 1 287 ? 17.406 1.227 10.133 1 98.19 287 LEU A N 1
ATOM 2144 C CA . LEU A 1 287 ? 16.938 2.529 9.672 1 98.19 287 LEU A CA 1
ATOM 2145 C C . LEU A 1 287 ? 15.555 2.836 10.219 1 98.19 287 LEU A C 1
ATOM 2147 O O . LEU A 1 287 ? 14.609 2.086 9.977 1 98.19 287 LEU A O 1
ATOM 2151 N N . THR A 1 288 ? 15.414 3.869 10.984 1 97.38 288 THR A N 1
ATOM 2152 C CA . THR A 1 288 ? 14.086 4.316 11.398 1 97.38 288 THR A CA 1
ATOM 2153 C C . THR A 1 288 ? 13.492 5.262 10.359 1 97.38 288 THR A C 1
ATOM 2155 O O . THR A 1 288 ? 14.203 6.09 9.781 1 97.38 288 THR A O 1
ATOM 2158 N N . LEU A 1 289 ? 12.203 5.109 10.172 1 97.25 289 LEU A N 1
ATOM 2159 C CA . LEU A 1 289 ? 11.516 5.91 9.164 1 97.25 289 LEU A CA 1
ATOM 2160 C C . LEU A 1 289 ? 10.516 6.855 9.812 1 97.25 289 LEU A C 1
ATOM 2162 O O . LEU A 1 289 ? 10.195 6.715 10.992 1 97.25 289 LEU A O 1
ATOM 2166 N N . MET A 1 290 ? 10.062 7.824 8.992 1 96.12 290 MET A N 1
ATOM 2167 C CA . MET A 1 290 ? 9.07 8.789 9.453 1 96.12 290 MET A CA 1
ATOM 2168 C C . MET A 1 290 ? 7.664 8.367 9.039 1 96.12 290 MET A C 1
ATOM 2170 O O . MET A 1 290 ? 6.691 9.07 9.32 1 96.12 290 MET A O 1
ATOM 2174 N N . SER A 1 291 ? 7.555 7.266 8.383 1 94 291 SER A N 1
ATOM 2175 C CA . SER A 1 291 ? 6.281 6.676 7.98 1 94 291 SER A CA 1
ATOM 2176 C C . SER A 1 291 ? 6.297 5.16 8.148 1 94 291 SER A C 1
ATOM 2178 O O . SER A 1 291 ? 7.348 4.57 8.422 1 94 291 SER A O 1
ATOM 2180 N N . SER A 1 292 ? 5.152 4.586 8 1 89.62 292 SER A N 1
ATOM 2181 C CA . SER A 1 292 ? 4.98 3.158 8.258 1 89.62 292 SER A CA 1
ATOM 2182 C C . SER A 1 292 ? 5.754 2.318 7.246 1 89.62 292 SER A C 1
ATOM 2184 O O . SER A 1 292 ? 6.027 2.773 6.137 1 89.62 292 SER A O 1
ATOM 2186 N N . ILE A 1 293 ? 6.176 1.135 7.676 1 90.62 293 ILE A N 1
ATOM 2187 C CA . ILE A 1 293 ? 6.887 0.174 6.836 1 90.62 293 ILE A CA 1
ATOM 2188 C C . ILE A 1 293 ? 6.617 -1.244 7.336 1 90.62 293 ILE A C 1
ATOM 2190 O O . ILE A 1 293 ? 6.402 -1.457 8.531 1 90.62 293 ILE A O 1
ATOM 2194 N N . GLU A 1 294 ? 6.688 -2.166 6.41 1 84.44 294 GLU A N 1
ATOM 2195 C CA . GLU A 1 294 ? 6.488 -3.572 6.746 1 84.44 294 GLU A CA 1
ATOM 2196 C C . GLU A 1 294 ? 7.453 -4.465 5.973 1 84.44 294 GLU A C 1
ATOM 2198 O O . GLU A 1 294 ? 7.992 -4.059 4.941 1 84.44 294 GLU A O 1
ATOM 2203 N N . SER A 1 295 ? 7.641 -5.66 6.57 1 84.94 295 SER A N 1
ATOM 2204 C CA . SER A 1 295 ? 8.391 -6.664 5.82 1 84.94 295 SER A CA 1
ATOM 2205 C C . SER A 1 295 ? 7.664 -7.062 4.543 1 84.94 295 SER A C 1
ATOM 2207 O O . SER A 1 295 ? 6.434 -7.125 4.516 1 84.94 295 SER A O 1
ATOM 2209 N N . GLY A 1 296 ? 8.469 -7.281 3.465 1 81.12 296 GLY A N 1
ATOM 2210 C CA . GLY A 1 296 ? 7.895 -7.723 2.203 1 81.12 296 GLY A CA 1
ATOM 2211 C C . GLY A 1 296 ? 7.598 -6.582 1.248 1 81.12 296 GLY A C 1
ATOM 2212 O O . GLY A 1 296 ? 7.246 -6.812 0.089 1 81.12 296 GLY A O 1
ATOM 2213 N N . VAL A 1 297 ? 7.77 -5.391 1.748 1 84.44 297 VAL A N 1
ATOM 2214 C CA . VAL A 1 297 ? 7.523 -4.223 0.905 1 84.44 297 VAL A CA 1
ATOM 2215 C C . VAL A 1 297 ? 8.695 -4.023 -0.051 1 84.44 297 VAL A C 1
ATOM 2217 O O . VAL A 1 297 ? 9.859 -4.105 0.355 1 84.44 297 VAL A O 1
ATOM 2220 N N . LEU A 1 298 ? 8.32 -3.865 -1.311 1 82.38 298 LEU A N 1
ATOM 2221 C CA . LEU A 1 298 ? 9.328 -3.496 -2.303 1 82.38 298 LEU A CA 1
ATOM 2222 C C . LEU A 1 298 ? 9.633 -2.004 -2.232 1 82.38 298 LEU A C 1
ATOM 2224 O O . LEU A 1 298 ? 8.727 -1.179 -2.162 1 82.38 298 LEU A O 1
ATOM 2228 N N . LEU A 1 299 ? 10.953 -1.743 -2.186 1 89.62 299 LEU A N 1
ATOM 2229 C CA . LEU A 1 299 ? 11.422 -0.364 -2.109 1 89.62 299 LEU A CA 1
ATOM 2230 C C . LEU A 1 299 ? 12.234 0.005 -3.348 1 89.62 299 LEU A C 1
ATOM 2232 O O . LEU A 1 299 ? 12.812 -0.867 -3.998 1 89.62 299 LEU A O 1
ATOM 2236 N N . ALA A 1 300 ? 12.219 1.271 -3.674 1 89.31 300 ALA A N 1
ATOM 2237 C CA . ALA A 1 300 ? 13.156 1.869 -4.621 1 89.31 300 ALA A CA 1
ATOM 2238 C C . ALA A 1 300 ? 13.914 3.033 -3.984 1 89.31 300 ALA A C 1
ATOM 2240 O O . ALA A 1 300 ? 13.453 3.617 -3.002 1 89.31 300 ALA A O 1
ATOM 2241 N N . LEU A 1 301 ? 15.078 3.209 -4.523 1 92.62 301 LEU A N 1
ATOM 2242 C CA . LEU A 1 301 ? 15.789 4.422 -4.141 1 92.62 301 LEU A CA 1
ATOM 2243 C C . LEU A 1 301 ? 15.297 5.621 -4.941 1 92.62 301 LEU A C 1
ATOM 2245 O O . LEU A 1 301 ? 15.094 5.523 -6.152 1 92.62 301 LEU A O 1
ATOM 2249 N N . GLY A 1 302 ? 15.07 6.676 -4.195 1 91.81 302 GLY A N 1
ATOM 2250 C CA . GLY A 1 302 ? 14.664 7.902 -4.863 1 91.81 302 GLY A CA 1
ATOM 2251 C C . GLY A 1 302 ? 15.836 8.742 -5.336 1 91.81 302 GLY A C 1
ATOM 2252 O O . GLY A 1 302 ? 16.859 8.828 -4.652 1 91.81 302 GLY A O 1
ATOM 2253 N N . ARG A 1 303 ? 15.641 9.25 -6.523 1 85.81 303 ARG A N 1
ATOM 2254 C CA . ARG A 1 303 ? 16.562 10.258 -7.039 1 85.81 303 ARG A CA 1
ATOM 2255 C C . ARG A 1 303 ? 15.906 11.633 -7.066 1 85.81 303 ARG A C 1
ATOM 2257 O O . ARG A 1 303 ? 14.789 11.789 -7.57 1 85.81 303 ARG A O 1
ATOM 2264 N N . ALA A 1 304 ? 16.672 12.508 -6.445 1 82 304 ALA A N 1
ATOM 2265 C CA . ALA A 1 304 ? 16.125 13.867 -6.406 1 82 304 ALA A CA 1
ATOM 2266 C C . ALA A 1 304 ? 16.141 14.5 -7.793 1 82 304 ALA A C 1
ATOM 2268 O O . ALA A 1 304 ? 17.172 14.523 -8.461 1 82 304 ALA A O 1
ATOM 2269 N N . ASP A 1 305 ? 14.945 14.812 -8.281 1 79.62 305 ASP A N 1
ATOM 2270 C CA . ASP A 1 305 ? 14.844 15.641 -9.484 1 79.62 305 ASP A CA 1
ATOM 2271 C C . ASP A 1 305 ? 15.008 17.125 -9.148 1 79.62 305 ASP A C 1
ATOM 2273 O O . ASP A 1 305 ? 15.477 17.469 -8.062 1 79.62 305 ASP A O 1
ATOM 2277 N N . ASP A 1 306 ? 14.695 17.875 -10.133 1 77.81 306 ASP A N 1
ATOM 2278 C CA . ASP A 1 306 ? 14.75 19.312 -9.906 1 77.81 306 ASP A CA 1
ATOM 2279 C C . ASP A 1 306 ? 13.789 19.734 -8.797 1 77.81 306 ASP A C 1
ATOM 2281 O O . ASP A 1 306 ? 12.578 19.547 -8.906 1 77.81 306 ASP A O 1
ATOM 2285 N N . LEU A 1 307 ? 14.391 20.312 -7.762 1 73.19 307 LEU A N 1
ATOM 2286 C CA . LEU A 1 307 ? 13.688 20.594 -6.516 1 73.19 307 LEU A CA 1
ATOM 2287 C C . LEU A 1 307 ? 12.742 21.781 -6.688 1 73.19 307 LEU A C 1
ATOM 2289 O O . LEU A 1 307 ? 11.719 21.875 -6 1 73.19 307 LEU A O 1
ATOM 2293 N N . THR A 1 308 ? 13.055 22.688 -7.484 1 79.75 308 THR A N 1
ATOM 2294 C CA . THR A 1 308 ? 12.289 23.922 -7.527 1 79.75 308 THR A CA 1
ATOM 2295 C C . THR A 1 308 ? 11.453 24 -8.805 1 79.75 308 THR A C 1
ATOM 2297 O O . THR A 1 308 ? 10.328 24.5 -8.789 1 79.75 308 THR A O 1
ATOM 2300 N N . HIS A 1 309 ? 11.906 23.406 -9.859 1 83 309 HIS A N 1
ATOM 2301 C CA . HIS A 1 309 ? 11.211 23.547 -11.141 1 83 309 HIS A CA 1
ATOM 2302 C C . HIS A 1 309 ? 9.875 22.812 -11.133 1 83 309 HIS A C 1
ATOM 2304 O O . HIS A 1 309 ? 8.891 23.312 -11.68 1 83 309 HIS A O 1
ATOM 2310 N N . GLY A 1 310 ? 9.898 21.734 -10.523 1 87.75 310 GLY A N 1
ATOM 2311 C CA . GLY A 1 310 ? 8.648 21 -10.445 1 87.75 310 GLY A CA 1
ATOM 2312 C C . GLY A 1 310 ? 7.582 21.719 -9.633 1 87.75 310 GLY A C 1
ATOM 2313 O O . GLY A 1 310 ? 6.422 21.781 -10.039 1 87.75 310 GLY A O 1
ATOM 2314 N N . LEU A 1 311 ? 7.977 22.281 -8.523 1 92 311 LEU A N 1
ATOM 2315 C CA . LEU A 1 311 ? 7.035 23.031 -7.703 1 92 311 LEU A CA 1
ATOM 2316 C C . LEU A 1 311 ? 6.555 24.281 -8.43 1 92 311 LEU A C 1
ATOM 2318 O O . LEU A 1 311 ? 5.363 24.609 -8.406 1 92 311 LEU A O 1
ATOM 2322 N N . GLN A 1 312 ? 7.453 24.953 -9.062 1 93.81 312 GLN A N 1
ATOM 2323 C CA . GLN A 1 312 ? 7.102 26.141 -9.828 1 93.81 312 GLN A CA 1
ATOM 2324 C C . GLN A 1 312 ? 6.07 25.828 -10.898 1 93.81 312 GLN A C 1
ATOM 2326 O O . GLN A 1 312 ? 5.098 26.562 -11.078 1 93.81 312 GLN A O 1
ATOM 2331 N N . ALA A 1 313 ? 6.32 24.766 -11.57 1 93.5 313 ALA A N 1
ATOM 2332 C CA . ALA A 1 313 ? 5.387 24.359 -12.617 1 93.5 313 ALA A CA 1
ATOM 2333 C C . ALA A 1 313 ? 4.004 24.062 -12.031 1 93.5 313 ALA A C 1
ATOM 2335 O O . ALA A 1 313 ? 2.986 24.422 -12.633 1 93.5 313 ALA A O 1
ATOM 2336 N N . ARG A 1 314 ? 3.982 23.453 -10.906 1 93.69 314 ARG A N 1
ATOM 2337 C CA . ARG A 1 314 ? 2.719 23.141 -10.242 1 93.69 314 ARG A CA 1
ATOM 2338 C C . ARG A 1 314 ? 1.996 24.422 -9.828 1 93.69 314 ARG A C 1
ATOM 2340 O O . ARG A 1 314 ? 0.771 24.516 -9.93 1 93.69 314 ARG A O 1
ATOM 2347 N N . LEU A 1 315 ? 2.701 25.375 -9.367 1 96.5 315 LEU A N 1
ATOM 2348 C CA . LEU A 1 315 ? 2.133 26.656 -8.953 1 96.5 315 LEU A CA 1
ATOM 2349 C C . LEU A 1 315 ? 1.619 27.438 -10.156 1 96.5 315 LEU A C 1
ATOM 2351 O O . LEU A 1 315 ? 0.531 28.016 -10.109 1 96.5 315 LEU A O 1
ATOM 2355 N N . GLU A 1 316 ? 2.314 27.391 -11.211 1 96.06 316 GLU A N 1
ATOM 2356 C CA . GLU A 1 316 ? 1.913 28.078 -12.43 1 96.06 316 GLU A CA 1
ATOM 2357 C C . GLU A 1 316 ? 0.634 27.484 -13.016 1 96.06 316 GLU A C 1
ATOM 2359 O O . GLU A 1 316 ? -0.155 28.203 -13.641 1 96.06 316 GLU A O 1
ATOM 2364 N N . ALA A 1 317 ? 0.435 26.281 -12.727 1 95.69 317 ALA A N 1
ATOM 2365 C CA . ALA A 1 317 ? -0.747 25.594 -13.234 1 95.69 317 ALA A CA 1
ATOM 2366 C C . ALA A 1 317 ? -2.014 26.094 -12.547 1 95.69 317 ALA A C 1
ATOM 2368 O O . ALA A 1 317 ? -3.125 25.828 -13.016 1 95.69 317 ALA A O 1
ATOM 2369 N N . LEU A 1 318 ? -1.918 26.828 -11.461 1 95.62 318 LEU A N 1
ATOM 2370 C CA . LEU A 1 318 ? -3.07 27.422 -10.797 1 95.62 318 LEU A CA 1
ATOM 2371 C C . LEU A 1 318 ? -3.73 28.469 -11.688 1 95.62 318 LEU A C 1
ATOM 2373 O O . LEU A 1 318 ? -4.918 28.766 -11.539 1 95.62 318 LEU A O 1
ATOM 2377 N N . GLY A 1 319 ? -2.994 29.047 -12.578 1 93.12 319 GLY A N 1
ATOM 2378 C CA . GLY A 1 319 ? -3.514 30.031 -13.516 1 93.12 319 GLY A CA 1
ATOM 2379 C C . GLY A 1 319 ? -3.561 31.422 -12.945 1 93.12 319 GLY A C 1
ATOM 2380 O O . GLY A 1 319 ? -3.23 32.406 -13.633 1 93.12 319 GLY A O 1
ATOM 2381 N N . GLU A 1 320 ? -4.129 31.672 -11.75 1 93.88 320 GLU A N 1
ATOM 2382 C CA . GLU A 1 320 ? -4.203 32.938 -11.062 1 93.88 320 GLU A CA 1
ATOM 2383 C C . GLU A 1 320 ? -3.475 32.906 -9.727 1 93.88 320 GLU A C 1
ATOM 2385 O O . GLU A 1 320 ? -3.256 31.828 -9.164 1 93.88 320 GLU A O 1
ATOM 2390 N N . ARG A 1 321 ? -3.15 34.125 -9.273 1 95.31 321 ARG A N 1
ATOM 2391 C CA . ARG A 1 321 ? -2.488 34.219 -7.977 1 95.31 321 ARG A CA 1
ATOM 2392 C C . ARG A 1 321 ? -3.484 34.031 -6.84 1 95.31 321 ARG A C 1
ATOM 2394 O O . ARG A 1 321 ? -4.551 34.625 -6.828 1 95.31 321 ARG A O 1
ATOM 2401 N N . PRO A 1 322 ? -3.098 33.156 -5.938 1 97.38 322 PRO A N 1
ATOM 2402 C CA . PRO A 1 322 ? -3.973 32.969 -4.781 1 97.38 322 PRO A CA 1
ATOM 2403 C C . PRO A 1 322 ? -3.869 34.094 -3.756 1 97.38 322 PRO A C 1
ATOM 2405 O O . PRO A 1 322 ? -2.893 34.844 -3.76 1 97.38 322 PRO A O 1
ATOM 2408 N N . ALA A 1 323 ? -4.941 34.219 -2.941 1 97.19 323 ALA A N 1
ATOM 2409 C CA . ALA A 1 323 ? -4.863 35.094 -1.792 1 97.19 323 ALA A CA 1
ATOM 2410 C C . ALA A 1 323 ? -3.812 34.625 -0.794 1 97.19 323 ALA A C 1
ATOM 2412 O O . ALA A 1 323 ? -3.152 35.438 -0.142 1 97.19 323 ALA A O 1
ATOM 2413 N N . LEU A 1 324 ? -3.656 33.375 -0.71 1 98.06 324 LEU A N 1
ATOM 2414 C CA . LEU A 1 324 ? -2.701 32.688 0.168 1 98.06 324 LEU A CA 1
ATOM 2415 C C . LEU A 1 324 ? -2.604 31.203 -0.162 1 98.06 324 LEU A C 1
ATOM 2417 O O . LEU A 1 324 ? -3.598 30.594 -0.544 1 98.06 324 LEU A O 1
ATOM 2421 N N . ILE A 1 325 ? -1.437 30.672 -0.072 1 98.38 325 ILE A N 1
ATOM 2422 C CA . ILE A 1 325 ? -1.277 29.219 -0.022 1 98.38 325 ILE A CA 1
ATOM 2423 C C . ILE A 1 325 ? -0.841 28.797 1.379 1 98.38 325 ILE A C 1
ATOM 2425 O O . ILE A 1 325 ? 0.264 29.125 1.817 1 98.38 325 ILE A O 1
ATOM 2429 N N . LEU A 1 326 ? -1.726 28.203 2.102 1 98.69 326 LEU A N 1
ATOM 2430 C CA . LEU A 1 326 ? -1.353 27.531 3.348 1 98.69 326 LEU A CA 1
ATOM 2431 C C . LEU A 1 326 ? -0.594 26.25 3.072 1 98.69 326 LEU A C 1
ATOM 2433 O O . LEU A 1 326 ? -1.118 25.344 2.418 1 98.69 326 LEU A O 1
ATOM 2437 N N . ALA A 1 327 ? 0.645 26.125 3.621 1 98.44 327 ALA A N 1
ATOM 2438 C CA . ALA A 1 327 ? 1.467 25.016 3.152 1 98.44 327 ALA A CA 1
ATOM 2439 C C . ALA A 1 327 ? 2.115 24.281 4.324 1 98.44 327 ALA A C 1
ATOM 2441 O O . ALA A 1 327 ? 2.43 24.891 5.348 1 98.44 327 ALA A O 1
ATOM 2442 N N . PHE A 1 328 ? 2.311 23.047 4.203 1 98.62 328 PHE A N 1
ATOM 2443 C CA . PHE A 1 328 ? 3.033 22.109 5.047 1 98.62 328 PHE A CA 1
ATOM 2444 C C . PHE A 1 328 ? 4.16 21.438 4.27 1 98.62 328 PHE A C 1
ATOM 2446 O O . PHE A 1 328 ? 3.91 20.641 3.367 1 98.62 328 PHE A O 1
ATOM 2453 N N . ASP A 1 329 ? 5.305 21.812 4.625 1 97.38 329 ASP A N 1
ATOM 2454 C CA . ASP A 1 329 ? 6.473 21.422 3.84 1 97.38 329 ASP A CA 1
ATOM 2455 C C . ASP A 1 329 ? 7.445 20.594 4.68 1 97.38 329 ASP A C 1
ATOM 2457 O O . ASP A 1 329 ? 7.953 21.062 5.699 1 97.38 329 ASP A O 1
ATOM 2461 N N . CYS A 1 330 ? 7.742 19.484 4.238 1 96.81 330 CYS A N 1
ATOM 2462 C CA . CYS A 1 330 ? 8.57 18.562 5.004 1 96.81 330 CYS A CA 1
ATOM 2463 C C . CYS A 1 330 ? 9.938 19.172 5.305 1 96.81 330 CYS A C 1
ATOM 2465 O O . CYS A 1 330 ? 10.562 19.766 4.426 1 96.81 330 CYS A O 1
ATOM 2467 N N . ILE A 1 331 ? 10.445 18.953 6.488 1 96.38 331 ILE A N 1
ATOM 2468 C CA . ILE A 1 331 ? 11.734 19.453 6.93 1 96.38 331 ILE A CA 1
ATOM 2469 C C . ILE A 1 331 ? 12.844 18.875 6.066 1 96.38 331 ILE A C 1
ATOM 2471 O O . ILE A 1 331 ? 13.852 19.531 5.801 1 96.38 331 ILE A O 1
ATOM 2475 N N . LEU A 1 332 ? 12.711 17.703 5.629 1 93.5 332 LEU A N 1
ATOM 2476 C CA . LEU A 1 332 ? 13.758 17.062 4.84 1 93.5 332 LEU A CA 1
ATOM 2477 C C . LEU A 1 332 ? 13.836 17.656 3.439 1 93.5 332 LEU A C 1
ATOM 2479 O O . LEU A 1 332 ? 14.891 17.641 2.809 1 93.5 332 LEU A O 1
ATOM 2483 N N . ARG A 1 333 ? 12.719 18.125 2.891 1 93.12 333 ARG A N 1
ATOM 2484 C CA . ARG A 1 333 ? 12.781 18.906 1.66 1 93.12 333 ARG A CA 1
ATOM 2485 C C . ARG A 1 333 ? 13.602 20.172 1.858 1 93.12 333 ARG A C 1
ATOM 2487 O O . ARG A 1 333 ? 14.43 20.531 1.013 1 93.12 333 ARG A O 1
ATOM 2494 N N . ARG A 1 334 ? 13.383 20.844 2.949 1 94.06 334 ARG A N 1
ATOM 2495 C CA . ARG A 1 334 ? 14.148 22.047 3.268 1 94.06 334 ARG A CA 1
ATOM 2496 C C . ARG A 1 334 ? 15.641 21.75 3.32 1 94.06 334 ARG A C 1
ATOM 2498 O O . ARG A 1 334 ? 16.453 22.484 2.756 1 94.06 334 ARG A O 1
ATOM 2505 N N . LEU A 1 335 ? 15.969 20.672 4.027 1 92.62 335 LEU A N 1
ATOM 2506 C CA . LEU A 1 335 ? 17.375 20.297 4.156 1 92.62 335 LEU A CA 1
ATOM 2507 C C . LEU A 1 335 ? 18 20.078 2.783 1 92.62 335 LEU A C 1
ATOM 2509 O O . LEU A 1 335 ? 19.125 20.547 2.525 1 92.62 335 LEU A O 1
ATOM 2513 N N . ALA A 1 336 ? 17.328 19.438 1.943 1 89.81 336 ALA A N 1
ATOM 2514 C CA . ALA A 1 336 ? 17.828 19.172 0.598 1 89.81 336 ALA A CA 1
ATOM 2515 C C . ALA A 1 336 ? 18 20.469 -0.182 1 89.81 336 ALA A C 1
ATOM 2517 O O . ALA A 1 336 ? 18.984 20.656 -0.889 1 89.81 336 ALA A O 1
ATOM 2518 N N . LEU A 1 337 ? 17.078 21.344 -0.065 1 91.62 337 LEU A N 1
ATOM 2519 C CA . LEU A 1 337 ? 17.109 22.625 -0.767 1 91.62 337 LEU A CA 1
ATOM 2520 C C . LEU A 1 337 ? 18.25 23.484 -0.25 1 91.62 337 LEU A C 1
ATOM 2522 O O . LEU A 1 337 ? 18.953 24.141 -1.034 1 91.62 337 LEU A O 1
ATOM 2526 N N . GLU A 1 338 ? 18.406 23.5 1.021 1 92.19 338 GLU A N 1
ATOM 2527 C CA . GLU A 1 338 ? 19.484 24.266 1.62 1 92.19 338 GLU A CA 1
ATOM 2528 C C . GLU A 1 338 ? 20.844 23.719 1.184 1 92.19 338 GLU A C 1
ATOM 2530 O O . GLU A 1 338 ? 21.766 24.484 0.873 1 92.19 338 GLU A O 1
ATOM 2535 N N . GLN A 1 339 ? 20.922 22.453 1.144 1 88.81 339 GLN A N 1
ATOM 2536 C CA . GLN A 1 339 ? 22.156 21.812 0.712 1 88.81 339 GLN A CA 1
ATOM 2537 C C . GLN A 1 339 ? 22.469 22.141 -0.743 1 88.81 339 GLN A C 1
ATOM 2539 O O . GLN A 1 339 ? 23.641 22.281 -1.115 1 88.81 339 GLN A O 1
ATOM 2544 N N . ALA A 1 340 ? 21.5 22.328 -1.493 1 89.94 340 ALA A N 1
ATOM 2545 C CA . ALA A 1 340 ? 21.656 22.609 -2.916 1 89.94 340 ALA A CA 1
ATOM 2546 C C . ALA A 1 340 ? 21.844 24.094 -3.162 1 89.94 340 ALA A C 1
ATOM 2548 O O . ALA A 1 340 ? 22.031 24.531 -4.305 1 89.94 340 ALA A O 1
ATOM 2549 N N . GLY A 1 341 ? 21.781 24.938 -2.125 1 92.12 341 GLY A N 1
ATOM 2550 C CA . GLY A 1 341 ? 21.938 26.375 -2.262 1 92.12 341 GLY A CA 1
ATOM 2551 C C . GLY A 1 341 ? 20.75 27.047 -2.93 1 92.12 341 GLY A C 1
ATOM 2552 O O . GLY A 1 341 ? 20.906 28.078 -3.58 1 92.12 341 GLY A O 1
ATOM 2553 N N . LEU A 1 342 ? 19.609 26.469 -2.756 1 93.25 342 LEU A N 1
ATOM 2554 C CA . LEU A 1 342 ? 18.453 26.953 -3.496 1 93.25 342 LEU A CA 1
ATOM 2555 C C . LEU A 1 342 ? 17.547 27.781 -2.598 1 93.25 342 LEU A C 1
ATOM 2557 O O . LEU A 1 342 ? 16.406 28.078 -2.967 1 93.25 342 LEU A O 1
ATOM 2561 N N . GLU A 1 343 ? 17.953 28.203 -1.438 1 93.81 343 GLU A N 1
ATOM 2562 C CA . GLU A 1 343 ? 17.141 28.953 -0.479 1 93.81 343 GLU A CA 1
ATOM 2563 C C . GLU A 1 343 ? 16.625 30.25 -1.092 1 93.81 343 GLU A C 1
ATOM 2565 O O . GLU A 1 343 ? 15.453 30.578 -0.94 1 93.81 343 GLU A O 1
ATOM 2570 N N . PRO A 1 344 ? 17.5 30.938 -1.861 1 94.25 344 PRO A N 1
ATOM 2571 C CA . PRO A 1 344 ? 17 32.188 -2.457 1 94.25 344 PRO A CA 1
ATOM 2572 C C . PRO A 1 344 ? 15.883 31.922 -3.467 1 94.25 344 PRO A C 1
ATOM 2574 O O . PRO A 1 344 ? 14.914 32.688 -3.525 1 94.25 344 PRO A O 1
ATOM 2577 N N . ALA A 1 345 ? 16.016 30.906 -4.223 1 93.56 345 ALA A N 1
ATOM 2578 C CA . ALA A 1 345 ? 14.984 30.578 -5.207 1 93.56 345 ALA A CA 1
ATOM 2579 C C . ALA A 1 345 ? 13.664 30.234 -4.527 1 93.56 345 ALA A C 1
ATOM 2581 O O . ALA A 1 345 ? 12.594 30.656 -4.977 1 93.56 345 ALA A O 1
ATOM 2582 N N . VAL A 1 346 ? 13.773 29.547 -3.482 1 94.38 346 VAL A N 1
ATOM 2583 C CA . VAL A 1 346 ? 12.586 29.156 -2.729 1 94.38 346 VAL A CA 1
ATOM 2584 C C . VAL A 1 346 ? 11.953 30.391 -2.09 1 94.38 346 VAL A C 1
ATOM 2586 O O . VAL A 1 346 ? 10.727 30.531 -2.08 1 94.38 346 VAL A O 1
ATOM 2589 N N . ALA A 1 347 ? 12.781 31.25 -1.588 1 96.06 347 ALA A N 1
ATOM 2590 C CA . ALA A 1 347 ? 12.281 32.469 -0.976 1 96.06 347 ALA A CA 1
ATOM 2591 C C . ALA A 1 347 ? 11.484 33.312 -1.979 1 96.06 347 ALA A C 1
ATOM 2593 O O . ALA A 1 347 ? 10.422 33.844 -1.65 1 96.06 347 ALA A O 1
ATOM 2594 N N . ARG A 1 348 ? 11.953 33.406 -3.146 1 95.81 348 ARG A N 1
ATOM 2595 C CA . ARG A 1 348 ? 11.266 34.156 -4.195 1 95.81 348 ARG A CA 1
ATOM 2596 C C . ARG A 1 348 ? 9.938 33.469 -4.551 1 95.81 348 ARG A C 1
ATOM 2598 O O . ARG A 1 348 ? 8.914 34.156 -4.691 1 95.81 348 ARG A O 1
ATOM 2605 N N . LEU A 1 349 ? 10 32.188 -4.695 1 95.38 349 LEU A N 1
ATOM 2606 C CA . LEU A 1 349 ? 8.805 31.438 -5.031 1 95.38 349 LEU A CA 1
ATOM 2607 C C . LEU A 1 349 ? 7.734 31.609 -3.953 1 95.38 349 LEU A C 1
ATOM 2609 O O . LEU A 1 349 ? 6.566 31.844 -4.262 1 95.38 349 LEU A O 1
ATOM 2613 N N . PHE A 1 350 ? 8.156 31.469 -2.691 1 97.31 350 PHE A N 1
ATOM 2614 C CA . PHE A 1 350 ? 7.23 31.562 -1.572 1 97.31 350 PHE A CA 1
ATOM 2615 C C . PHE A 1 350 ? 6.652 32.969 -1.468 1 97.31 350 PHE A C 1
ATOM 2617 O O . PHE A 1 350 ? 5.484 33.156 -1.112 1 97.31 350 PHE A O 1
ATOM 2624 N N . ALA A 1 351 ? 7.457 33.969 -1.811 1 96.94 351 ALA A N 1
ATOM 2625 C CA . ALA A 1 351 ? 6.98 35.344 -1.825 1 96.94 351 ALA A CA 1
ATOM 2626 C C . ALA A 1 351 ? 5.996 35.562 -2.969 1 96.94 351 ALA A C 1
ATOM 2628 O O . ALA A 1 351 ? 4.906 36.094 -2.762 1 96.94 351 ALA A O 1
ATOM 2629 N N . ASP A 1 352 ? 6.324 35.125 -4.137 1 96.12 352 ASP A N 1
ATOM 2630 C CA . ASP A 1 352 ? 5.535 35.344 -5.34 1 96.12 352 ASP A CA 1
ATOM 2631 C C . ASP A 1 352 ? 4.156 34.719 -5.23 1 96.12 352 ASP A C 1
ATOM 2633 O O . ASP A 1 352 ? 3.17 35.25 -5.738 1 96.12 352 ASP A O 1
ATOM 2637 N N . TRP A 1 353 ? 4.105 33.625 -4.594 1 97 353 TRP A N 1
ATOM 2638 C CA . TRP A 1 353 ? 2.857 32.875 -4.562 1 97 353 TRP A CA 1
ATOM 2639 C C . TRP A 1 353 ? 2.217 32.938 -3.18 1 97 353 TRP A C 1
ATOM 2641 O O . TRP A 1 353 ? 1.266 32.219 -2.895 1 97 353 TRP A O 1
ATOM 2651 N N . ARG A 1 354 ? 2.762 33.75 -2.295 1 97.69 354 ARG A N 1
ATOM 2652 C CA . ARG A 1 354 ? 2.26 34 -0.946 1 97.69 354 ARG A CA 1
ATOM 2653 C C . ARG A 1 354 ? 2.051 32.688 -0.2 1 97.69 354 ARG A C 1
ATOM 2655 O O . ARG A 1 354 ? 0.939 32.375 0.245 1 97.69 354 ARG A O 1
ATOM 2662 N N . ILE A 1 355 ? 3.127 32 -0.031 1 98.19 355 ILE A N 1
ATOM 2663 C CA . ILE A 1 355 ? 3.107 30.703 0.647 1 98.19 355 ILE A CA 1
ATOM 2664 C C . ILE A 1 355 ? 3.504 30.875 2.111 1 98.19 355 ILE A C 1
ATOM 2666 O O . ILE A 1 355 ? 4.555 31.453 2.41 1 98.19 355 ILE A O 1
ATOM 2670 N N . ALA A 1 356 ? 2.652 30.469 3.039 1 98.69 356 ALA A N 1
ATOM 2671 C CA . ALA A 1 356 ? 2.93 30.531 4.473 1 98.69 356 ALA A CA 1
ATOM 2672 C C . ALA A 1 356 ? 2.578 29.219 5.16 1 98.69 356 ALA A C 1
ATOM 2674 O O . ALA A 1 356 ? 1.668 28.516 4.727 1 98.69 356 ALA A O 1
ATOM 2675 N N . GLY A 1 357 ? 3.311 28.828 6.164 1 98.56 357 GLY A N 1
ATOM 2676 C CA . GLY A 1 357 ? 3.137 27.594 6.91 1 98.56 357 GLY A CA 1
ATOM 2677 C C . GLY A 1 357 ? 4.363 27.203 7.715 1 98.56 357 GLY A C 1
ATOM 2678 O O . GLY A 1 357 ? 4.988 28.047 8.352 1 98.56 357 GLY A O 1
ATOM 2679 N N . PHE A 1 358 ? 4.609 25.922 7.809 1 98.62 358 PHE A N 1
ATOM 2680 C CA . PHE A 1 358 ? 5.746 25.469 8.609 1 98.62 358 PHE A CA 1
ATOM 2681 C C . PHE A 1 358 ? 6.352 24.203 8.016 1 98.62 358 PHE A C 1
ATOM 2683 O O . PHE A 1 358 ? 5.758 23.578 7.137 1 98.62 358 PHE A O 1
ATOM 2690 N N . ASN A 1 359 ? 7.574 23.969 8.391 1 98.38 359 ASN A N 1
ATOM 2691 C CA . ASN A 1 359 ? 8.219 22.688 8.086 1 98.38 359 ASN A CA 1
ATOM 2692 C C . ASN A 1 359 ? 7.762 21.594 9.047 1 98.38 359 ASN A C 1
ATOM 2694 O O . ASN A 1 359 ? 7.723 21.797 10.258 1 98.38 359 ASN A O 1
ATOM 2698 N N . THR A 1 360 ? 7.473 20.422 8.461 1 98.44 360 THR A N 1
ATOM 2699 C CA . THR A 1 360 ? 6.758 19.391 9.188 1 98.44 360 THR A CA 1
ATOM 2700 C C . THR A 1 360 ? 7.621 18.125 9.312 1 98.44 360 THR A C 1
ATOM 2702 O O . THR A 1 360 ? 8.625 17.984 8.617 1 98.44 360 THR A O 1
ATOM 2705 N N . TYR A 1 361 ? 7.223 17.25 10.266 1 98.06 361 TYR A N 1
ATOM 2706 C CA . TYR A 1 361 ? 7.801 15.914 10.383 1 98.06 361 TYR A CA 1
ATOM 2707 C C . TYR A 1 361 ? 7.105 14.93 9.445 1 98.06 361 TYR A C 1
ATOM 2709 O O . TYR A 1 361 ? 7.57 13.805 9.266 1 98.06 361 TYR A O 1
ATOM 2717 N N . GLY A 1 362 ? 6.062 15.328 8.812 1 97.81 362 GLY A N 1
ATOM 2718 C CA . GLY A 1 362 ? 5.258 14.594 7.848 1 97.81 362 GLY A CA 1
ATOM 2719 C C . GLY A 1 362 ? 4.031 15.367 7.391 1 97.81 362 GLY A C 1
ATOM 2720 O O . GLY A 1 362 ? 3.6 16.312 8.055 1 97.81 362 GLY A O 1
ATOM 2721 N N . GLU A 1 363 ? 3.49 14.984 6.23 1 97.94 363 GLU A N 1
ATOM 2722 C CA . GLU A 1 363 ? 2.363 15.711 5.648 1 97.94 363 GLU A CA 1
ATOM 2723 C C . GLU A 1 363 ? 1.17 14.781 5.426 1 97.94 363 GLU A C 1
ATOM 2725 O O . GLU A 1 363 ? 1.336 13.57 5.273 1 97.94 363 GLU A O 1
ATOM 2730 N N . GLN A 1 364 ? 0.057 15.32 5.527 1 95.75 364 GLN A N 1
ATOM 2731 C CA . GLN A 1 364 ? -1.168 14.57 5.273 1 95.75 364 GLN A CA 1
ATOM 2732 C C . GLN A 1 364 ? -1.965 15.188 4.129 1 95.75 364 GLN A C 1
ATOM 2734 O O . GLN A 1 364 ? -2.07 16.422 4.031 1 95.75 364 GLN A O 1
ATOM 2739 N N . HIS A 1 365 ? -2.443 14.453 3.199 1 93.12 365 HIS A N 1
ATOM 2740 C CA . HIS A 1 365 ? -3.412 14.828 2.176 1 93.12 365 HIS A CA 1
ATOM 2741 C C . HIS A 1 365 ? -4.125 13.609 1.616 1 93.12 365 HIS A C 1
ATOM 2743 O O . HIS A 1 365 ? -3.545 12.523 1.546 1 93.12 365 HIS A O 1
ATOM 2749 N N . GLY A 1 366 ? -5.391 13.773 1.316 1 84.62 366 GLY A N 1
ATOM 2750 C CA . GLY A 1 366 ? -6.145 12.695 0.704 1 84.62 366 GLY A CA 1
ATOM 2751 C C . GLY A 1 366 ? -6.227 11.461 1.579 1 84.62 366 GLY A C 1
ATOM 2752 O O . GLY A 1 366 ? -6.172 10.328 1.079 1 84.62 366 GLY A O 1
ATOM 2753 N N . GLY A 1 367 ? -6.098 11.656 2.811 1 87.06 367 GLY A N 1
ATOM 2754 C CA . GLY A 1 367 ? -6.266 10.562 3.754 1 87.06 367 GLY A CA 1
ATOM 2755 C C . GLY A 1 367 ? -4.988 9.781 3.99 1 87.06 367 GLY A C 1
ATOM 2756 O O . GLY A 1 367 ? -5.004 8.758 4.676 1 87.06 367 GLY A O 1
ATOM 2757 N N . VAL A 1 368 ? -3.881 10.258 3.451 1 87.81 368 VAL A N 1
ATOM 2758 C CA . VAL A 1 368 ? -2.635 9.516 3.6 1 87.81 368 VAL A CA 1
ATOM 2759 C C . VAL A 1 368 ? -1.592 10.391 4.289 1 87.81 368 VAL A C 1
ATOM 2761 O O . VAL A 1 368 ? -1.666 11.617 4.23 1 87.81 368 VAL A O 1
ATOM 2764 N N . HIS A 1 369 ? -0.719 9.719 5.016 1 93.12 369 HIS A N 1
ATOM 2765 C CA . HIS A 1 369 ? 0.481 10.328 5.578 1 93.12 369 HIS A CA 1
ATOM 2766 C C . HIS A 1 369 ? 1.671 10.172 4.637 1 93.12 369 HIS A C 1
ATOM 2768 O O . HIS A 1 369 ? 2.004 9.055 4.23 1 93.12 369 HIS A O 1
ATOM 2774 N N . VAL A 1 370 ? 2.277 11.281 4.215 1 93.56 370 VAL A N 1
ATOM 2775 C CA . VAL A 1 370 ? 3.377 11.234 3.258 1 93.56 370 VAL A CA 1
ATOM 2776 C C . VAL A 1 370 ? 4.594 11.961 3.832 1 93.56 370 VAL A C 1
ATOM 2778 O O . VAL A 1 370 ? 4.477 12.695 4.82 1 93.56 370 VAL A O 1
ATOM 2781 N N . ASN A 1 371 ? 5.719 11.648 3.217 1 95.81 371 ASN A N 1
ATOM 2782 C CA . ASN A 1 371 ? 6.965 12.305 3.584 1 95.81 371 ASN A CA 1
ATOM 2783 C C . ASN A 1 371 ? 7.586 13.039 2.396 1 95.81 371 ASN A C 1
ATOM 2785 O O . ASN A 1 371 ? 7.199 12.805 1.25 1 95.81 371 ASN A O 1
ATOM 2789 N N . GLN A 1 372 ? 8.469 13.992 2.775 1 95.62 372 GLN A N 1
ATOM 2790 C CA . GLN A 1 372 ? 9.227 14.781 1.812 1 95.62 372 GLN A CA 1
ATOM 2791 C C . GLN A 1 372 ? 8.328 15.281 0.682 1 95.62 372 GLN A C 1
ATOM 2793 O O . GLN A 1 372 ? 8.648 15.102 -0.495 1 95.62 372 GLN A O 1
ATOM 2798 N N . THR A 1 373 ? 7.25 15.789 1.067 1 94.75 373 THR A N 1
ATOM 2799 C CA . THR A 1 373 ? 6.211 16.281 0.176 1 94.75 373 THR A CA 1
ATOM 2800 C C . THR A 1 373 ? 5.797 17.703 0.571 1 94.75 373 THR A C 1
ATOM 2802 O O . THR A 1 373 ? 5.77 18.031 1.756 1 94.75 373 THR A O 1
ATOM 2805 N N . PHE A 1 374 ? 5.602 18.547 -0.449 1 96.12 374 PHE A N 1
ATOM 2806 C CA . PHE A 1 374 ? 4.949 19.828 -0.273 1 96.12 374 PHE A CA 1
ATOM 2807 C C . PHE A 1 374 ? 3.438 19.703 -0.392 1 96.12 374 PHE A C 1
ATOM 2809 O O . PHE A 1 374 ? 2.928 19.266 -1.426 1 96.12 374 PHE A O 1
ATOM 2816 N N . VAL A 1 375 ? 2.752 20 0.7 1 97.12 375 VAL A N 1
ATOM 2817 C CA . VAL A 1 375 ? 1.293 19.984 0.705 1 97.12 375 VAL A CA 1
ATOM 2818 C C . VAL A 1 375 ? 0.75 21.375 0.962 1 97.12 375 VAL A C 1
ATOM 2820 O O . VAL A 1 375 ? 1.012 21.969 2.014 1 97.12 375 VAL A O 1
ATOM 2823 N N . GLY A 1 376 ? -0.002 21.875 -0.03 1 97.94 376 GLY A N 1
ATOM 2824 C CA . GLY A 1 376 ? -0.53 23.219 0.092 1 97.94 376 GLY A CA 1
ATOM 2825 C C . GLY A 1 376 ? -1.989 23.328 -0.311 1 97.94 376 GLY A C 1
ATOM 2826 O O . GLY A 1 376 ? -2.49 22.516 -1.076 1 97.94 376 GLY A O 1
ATOM 2827 N N . LEU A 1 377 ? -2.643 24.266 0.279 1 98.38 377 LEU A N 1
ATOM 2828 C CA . LEU A 1 377 ? -3.99 24.672 -0.106 1 98.38 377 LEU A CA 1
ATOM 2829 C C . LEU A 1 377 ? -4.008 26.125 -0.577 1 98.38 377 LEU A C 1
ATOM 2831 O O . LEU A 1 377 ? -3.756 27.031 0.21 1 98.38 377 LEU A O 1
ATOM 2835 N N . ALA A 1 378 ? -4.344 26.281 -1.849 1 98.5 378 ALA A N 1
ATOM 2836 C CA . ALA A 1 378 ? -4.445 27.625 -2.418 1 98.5 378 ALA A CA 1
ATOM 2837 C C . ALA A 1 378 ? -5.848 28.188 -2.236 1 98.5 378 ALA A C 1
ATOM 2839 O O . ALA A 1 378 ? -6.836 27.547 -2.607 1 98.5 378 ALA A O 1
ATOM 2840 N N . LEU A 1 379 ? -5.949 29.344 -1.633 1 97.94 379 LEU A N 1
ATOM 2841 C CA . LEU A 1 379 ? -7.18 30.125 -1.531 1 97.94 379 LEU A CA 1
ATOM 2842 C C . LEU A 1 379 ? -7.324 31.078 -2.711 1 97.94 379 LEU A C 1
ATOM 2844 O O . LEU A 1 379 ? -6.664 32.125 -2.758 1 97.94 379 LEU A O 1
ATOM 2848 N N . MET A 1 380 ? -8.219 30.641 -3.57 1 96.69 380 MET A N 1
ATOM 2849 C CA . MET A 1 380 ? -8.398 31.406 -4.805 1 96.69 380 MET A CA 1
ATOM 2850 C C . MET A 1 380 ? -9.609 32.312 -4.715 1 96.69 380 MET A C 1
ATOM 2852 O O . MET A 1 380 ? -10.656 31.922 -4.195 1 96.69 380 MET A O 1
ATOM 2856 N N . GLU A 1 381 ? -9.422 33.531 -5.18 1 94.19 381 GLU A N 1
ATOM 2857 C CA . GLU A 1 381 ? -10.594 34.406 -5.273 1 94.19 381 GLU A CA 1
ATOM 2858 C C . GLU A 1 381 ? -11.633 33.844 -6.234 1 94.19 381 GLU A C 1
ATOM 2860 O O . GLU A 1 381 ? -11.281 33.312 -7.297 1 94.19 381 GLU A O 1
ATOM 2865 N N . PRO A 1 382 ? -12.883 33.875 -5.75 1 87.25 382 PRO A N 1
ATOM 2866 C CA . PRO A 1 382 ? -13.906 33.344 -6.645 1 87.25 382 PRO A CA 1
ATOM 2867 C C . PRO A 1 382 ? -13.977 34.094 -7.977 1 87.25 382 PRO A C 1
ATOM 2869 O O . PRO A 1 382 ? -13.68 35.281 -8.039 1 87.25 382 PRO A O 1
ATOM 2872 N N . ALA A 1 383 ? -14.117 33.219 -9.148 1 75.38 383 ALA A N 1
ATOM 2873 C CA . ALA A 1 383 ? -14.273 33.844 -10.461 1 75.38 383 ALA A CA 1
ATOM 2874 C C . ALA A 1 383 ? -15.414 34.844 -10.469 1 75.38 383 ALA A C 1
ATOM 2876 O O . ALA A 1 383 ? -16.438 34.656 -9.805 1 75.38 383 ALA A O 1
ATOM 2877 N N . HIS A 1 384 ? -15.211 36.188 -10.492 1 58.12 384 HIS A N 1
ATOM 2878 C CA . HIS A 1 384 ? -16.281 37.156 -10.703 1 58.12 384 HIS A CA 1
ATOM 2879 C C . HIS A 1 384 ? -17.219 36.719 -11.812 1 58.12 384 HIS A C 1
ATOM 2881 O O . HIS A 1 384 ? -16.766 36.219 -12.852 1 58.12 384 HIS A O 1
ATOM 2887 N N . ALA A 1 385 ? -18.359 36.219 -11.484 1 41.03 385 ALA A N 1
ATOM 2888 C CA . ALA A 1 385 ? -19.328 36.156 -12.586 1 41.03 385 ALA A CA 1
ATOM 2889 C C . ALA A 1 385 ? -19.266 37.438 -13.43 1 41.03 385 ALA A C 1
ATOM 2891 O O . ALA A 1 385 ? -19.453 38.531 -12.914 1 41.03 385 ALA A O 1
ATOM 2892 N N . ALA A 1 386 ? -18.562 37.438 -14.508 1 34.09 386 ALA A N 1
ATOM 2893 C CA . ALA A 1 386 ? -18.984 38.406 -15.516 1 34.09 386 ALA A CA 1
ATOM 2894 C C . ALA A 1 386 ? -20.469 38.219 -15.844 1 34.09 386 ALA A C 1
ATOM 2896 O O . ALA A 1 386 ? -20.969 37.094 -15.961 1 34.09 386 ALA A O 1
ATOM 2897 N N . MET B 1 1 ? -30.844 -43.062 -12.836 1 26.89 1 MET B N 1
ATOM 2898 C CA . MET B 1 1 ? -30.391 -41.844 -13.508 1 26.89 1 MET B CA 1
ATOM 2899 C C . MET B 1 1 ? -28.875 -41.844 -13.68 1 26.89 1 MET B C 1
ATOM 2901 O O . MET B 1 1 ? -28.141 -41.844 -12.695 1 26.89 1 MET B O 1
ATOM 2905 N N . THR B 1 2 ? -28.328 -42.406 -14.867 1 29.39 2 THR B N 1
ATOM 2906 C CA . THR B 1 2 ? -26.984 -42.75 -15.289 1 29.39 2 THR B CA 1
ATOM 2907 C C . THR B 1 2 ? -26.094 -41.531 -15.406 1 29.39 2 THR B C 1
ATOM 2909 O O . THR B 1 2 ? -26.438 -40.594 -16.141 1 29.39 2 THR B O 1
ATOM 2912 N N . THR B 1 3 ? -25.484 -41.125 -14.305 1 30.23 3 THR B N 1
ATOM 2913 C CA . THR B 1 3 ? -24.562 -40 -14.172 1 30.23 3 THR B CA 1
ATOM 2914 C C . THR B 1 3 ? -23.516 -40.031 -15.281 1 30.23 3 THR B C 1
ATOM 2916 O O . THR B 1 3 ? -22.719 -40.969 -15.359 1 30.23 3 THR B O 1
ATOM 2919 N N . GLU B 1 4 ? -23.844 -39.469 -16.469 1 31.5 4 GLU B N 1
ATOM 2920 C CA . GLU B 1 4 ? -23 -39.312 -17.656 1 31.5 4 GLU B CA 1
ATOM 2921 C C . GLU B 1 4 ? -21.641 -38.719 -17.297 1 31.5 4 GLU B C 1
ATOM 2923 O O . GLU B 1 4 ? -21.578 -37.688 -16.578 1 31.5 4 GLU B O 1
ATOM 2928 N N . HIS B 1 5 ? -20.641 -39.594 -17.188 1 35.12 5 HIS B N 1
ATOM 2929 C CA . HIS B 1 5 ? -19.234 -39.25 -17 1 35.12 5 HIS B CA 1
ATOM 2930 C C . HIS B 1 5 ? -18.766 -38.219 -18 1 35.12 5 HIS B C 1
ATOM 2932 O O . HIS B 1 5 ? -18.938 -38.375 -19.203 1 35.12 5 HIS B O 1
ATOM 2938 N N . PRO B 1 6 ? -18.75 -36.938 -17.609 1 35.84 6 PRO B N 1
ATOM 2939 C CA . PRO B 1 6 ? -18.281 -35.969 -18.594 1 35.84 6 PRO B CA 1
ATOM 2940 C C . PRO B 1 6 ? -17.141 -36.5 -19.453 1 35.84 6 PRO B C 1
ATOM 2942 O O . PRO B 1 6 ? -16.406 -37.375 -19.031 1 35.84 6 PRO B O 1
ATOM 2945 N N . ALA B 1 7 ? -17.188 -36.125 -20.812 1 40.38 7 ALA B N 1
ATOM 2946 C CA . ALA B 1 7 ? -16.406 -36.406 -22 1 40.38 7 ALA B CA 1
ATOM 2947 C C . ALA B 1 7 ? -14.922 -36.156 -21.766 1 40.38 7 ALA B C 1
ATOM 2949 O O . ALA B 1 7 ? -14.531 -35.125 -21.25 1 40.38 7 ALA B O 1
ATOM 2950 N N . GLU B 1 8 ? -14.055 -37.125 -21.578 1 35.19 8 GLU B N 1
ATOM 2951 C CA . GLU B 1 8 ? -12.594 -37.156 -21.625 1 35.19 8 GLU B CA 1
ATOM 2952 C C . GLU B 1 8 ? -12.062 -36.312 -22.781 1 35.19 8 GLU B C 1
ATOM 2954 O O . GLU B 1 8 ? -12.258 -36.656 -23.938 1 35.19 8 GLU B O 1
ATOM 2959 N N . VAL B 1 9 ? -12.016 -35.062 -22.734 1 38.03 9 VAL B N 1
ATOM 2960 C CA . VAL B 1 9 ? -11.547 -34.281 -23.875 1 38.03 9 VAL B CA 1
ATOM 2961 C C . VAL B 1 9 ? -10.055 -34.5 -24.062 1 38.03 9 VAL B C 1
ATOM 2963 O O . VAL B 1 9 ? -9.242 -34.062 -23.25 1 38.03 9 VAL B O 1
ATOM 2966 N N . ARG B 1 10 ? -9.531 -35.594 -24.688 1 36.75 10 ARG B N 1
ATOM 2967 C CA . ARG B 1 10 ? -8.188 -35.781 -25.219 1 36.75 10 ARG B CA 1
ATOM 2968 C C . ARG B 1 10 ? -7.918 -34.875 -26.406 1 36.75 10 ARG B C 1
ATOM 2970 O O . ARG B 1 10 ? -8.344 -35.156 -27.516 1 36.75 10 ARG B O 1
ATOM 2977 N N . GLU B 1 11 ? -8.016 -33.594 -26.328 1 41.53 11 GLU B N 1
ATOM 2978 C CA . GLU B 1 11 ? -7.68 -32.875 -27.547 1 41.53 11 GLU B CA 1
ATOM 2979 C C . GLU B 1 11 ? -6.191 -33 -27.875 1 41.53 11 GLU B C 1
ATOM 2981 O O . GLU B 1 11 ? -5.348 -32.469 -27.156 1 41.53 11 GLU B O 1
ATOM 2986 N N . THR B 1 12 ? -5.734 -34.125 -28.516 1 38.78 12 THR B N 1
ATOM 2987 C CA . THR B 1 12 ? -4.398 -34.531 -28.953 1 38.78 12 THR B CA 1
ATOM 2988 C C . THR B 1 12 ? -3.879 -33.594 -30.031 1 38.78 12 THR B C 1
ATOM 2990 O O . THR B 1 12 ? -2.721 -33.688 -30.438 1 38.78 12 THR B O 1
ATOM 2993 N N . ALA B 1 13 ? -4.691 -33.156 -31.016 1 39.88 13 ALA B N 1
ATOM 2994 C CA . ALA B 1 13 ? -4.02 -33.031 -32.312 1 39.88 13 ALA B CA 1
ATOM 2995 C C . ALA B 1 13 ? -3.115 -31.812 -32.344 1 39.88 13 ALA B C 1
ATOM 2997 O O . ALA B 1 13 ? -3.434 -30.828 -33.031 1 39.88 13 ALA B O 1
ATOM 2998 N N . GLN B 1 14 ? -2.676 -31.156 -31.25 1 50.06 14 GLN B N 1
ATOM 2999 C CA . GLN B 1 14 ? -1.958 -29.922 -31.562 1 50.06 14 GLN B CA 1
ATOM 3000 C C . GLN B 1 14 ? -0.59 -30.219 -32.156 1 50.06 14 GLN B C 1
ATOM 3002 O O . GLN B 1 14 ? -0.03 -31.297 -31.953 1 50.06 14 GLN B O 1
ATOM 3007 N N . GLY B 1 15 ? -0.13 -29.344 -33.25 1 51.22 15 GLY B N 1
ATOM 3008 C CA . GLY B 1 15 ? 1.108 -29.469 -34 1 51.22 15 GLY B CA 1
ATOM 3009 C C . GLY B 1 15 ? 2.297 -29.844 -33.125 1 51.22 15 GLY B C 1
ATOM 3010 O O . GLY B 1 15 ? 2.25 -29.719 -31.906 1 51.22 15 GLY B O 1
ATOM 3011 N N . ALA B 1 16 ? 3.326 -30.453 -33.688 1 61.84 16 ALA B N 1
ATOM 3012 C CA . ALA B 1 16 ? 4.625 -30.812 -33.125 1 61.84 16 ALA B CA 1
ATOM 3013 C C . ALA B 1 16 ? 5.227 -29.641 -32.375 1 61.84 16 ALA B C 1
ATOM 3015 O O . ALA B 1 16 ? 5.32 -28.516 -32.875 1 61.84 16 ALA B O 1
ATOM 3016 N N . GLY B 1 17 ? 5.016 -29.609 -30.875 1 85.56 17 GLY B N 1
ATOM 3017 C CA . GLY B 1 17 ? 5.711 -28.609 -30.094 1 85.56 17 GLY B CA 1
ATOM 3018 C C . GLY B 1 17 ? 4.793 -27.828 -29.172 1 85.56 17 GLY B C 1
ATOM 3019 O O . GLY B 1 17 ? 5.258 -27.016 -28.375 1 85.56 17 GLY B O 1
ATOM 3020 N N . ALA B 1 18 ? 3.529 -28.031 -29.359 1 91 18 ALA B N 1
ATOM 3021 C CA . ALA B 1 18 ? 2.6 -27.312 -28.484 1 91 18 ALA B CA 1
ATOM 3022 C C . ALA B 1 18 ? 2.523 -27.984 -27.109 1 91 18 ALA B C 1
ATOM 3024 O O . ALA B 1 18 ? 2.709 -29.188 -26.984 1 91 18 ALA B O 1
ATOM 3025 N N . PRO B 1 19 ? 2.18 -27.203 -26.078 1 97.5 19 PRO B N 1
ATOM 3026 C CA . PRO B 1 19 ? 1.975 -27.812 -24.766 1 97.5 19 PRO B CA 1
ATOM 3027 C C . PRO B 1 19 ? 0.832 -28.828 -24.75 1 97.5 19 PRO B C 1
ATOM 3029 O O . PRO B 1 19 ? -0.177 -28.625 -25.422 1 97.5 19 PRO B O 1
ATOM 3032 N N . VAL B 1 20 ? 1.018 -29.859 -23.969 1 97.75 20 VAL B N 1
ATOM 3033 C CA . VAL B 1 20 ? 0.007 -30.906 -23.797 1 97.75 20 VAL B CA 1
ATOM 3034 C C . VAL B 1 20 ? -0.669 -30.75 -22.438 1 97.75 20 VAL B C 1
ATOM 3036 O O . VAL B 1 20 ? -0.002 -30.516 -21.438 1 97.75 20 VAL B O 1
ATOM 3039 N N . VAL B 1 21 ? -2.008 -30.844 -22.438 1 98.31 21 VAL B N 1
ATOM 3040 C CA . VAL B 1 21 ? -2.762 -30.734 -21.203 1 98.31 21 VAL B CA 1
ATOM 3041 C C . VAL B 1 21 ? -3.568 -32.031 -20.969 1 98.31 21 VAL B C 1
ATOM 3043 O O . VAL B 1 21 ? -4.281 -32.469 -21.875 1 98.31 21 VAL B O 1
ATOM 3046 N N . LEU B 1 22 ? -3.408 -32.594 -19.812 1 98 22 LEU B N 1
ATOM 3047 C CA . LEU B 1 22 ? -4.16 -33.781 -19.422 1 98 22 LEU B CA 1
ATOM 3048 C C . LEU B 1 22 ? -4.906 -33.531 -18.109 1 98 22 LEU B C 1
ATOM 3050 O O . LEU B 1 22 ? -4.492 -32.688 -17.297 1 98 22 LEU B O 1
ATOM 3054 N N . SER B 1 23 ? -5.98 -34.188 -17.922 1 97.88 23 SER B N 1
ATOM 3055 C CA . SER B 1 23 ? -6.73 -34.219 -16.672 1 97.88 23 SER B CA 1
ATOM 3056 C C . SER B 1 23 ? -7.184 -35.656 -16.359 1 97.88 23 SER B C 1
ATOM 3058 O O . SER B 1 23 ? -7.848 -36.281 -17.188 1 97.88 23 SER B O 1
ATOM 3060 N N . GLU B 1 24 ? -6.75 -36.188 -15.273 1 97 24 GLU B N 1
ATOM 3061 C CA . GLU B 1 24 ? -7.125 -37.5 -14.828 1 97 24 GLU B CA 1
ATOM 3062 C C . GLU B 1 24 ? -7.695 -37.5 -13.414 1 97 24 GLU B C 1
ATOM 3064 O O . GLU B 1 24 ? -7.258 -36.688 -12.578 1 97 24 GLU B O 1
ATOM 3069 N N . PRO B 1 25 ? -8.672 -38.406 -13.148 1 96.12 25 PRO B N 1
ATOM 3070 C CA . PRO B 1 25 ? -9.133 -38.5 -11.758 1 96.12 25 PRO B CA 1
ATOM 3071 C C . PRO B 1 25 ? -8 -38.812 -10.781 1 96.12 25 PRO B C 1
ATOM 3073 O O . PRO B 1 25 ? -7.176 -39.688 -11.055 1 96.12 25 PRO B O 1
ATOM 3076 N N . ALA B 1 26 ? -8.016 -38.094 -9.688 1 95.19 26 ALA B N 1
ATOM 3077 C CA . ALA B 1 26 ? -6.926 -38.219 -8.719 1 95.19 26 ALA B CA 1
ATOM 3078 C C . ALA B 1 26 ? -6.891 -39.625 -8.109 1 95.19 26 ALA B C 1
ATOM 3080 O O . ALA B 1 26 ? -5.84 -40.062 -7.645 1 95.19 26 ALA B O 1
ATOM 3081 N N . ASP B 1 27 ? -8.016 -40.281 -8.109 1 92.44 27 ASP B N 1
ATOM 3082 C CA . ASP B 1 27 ? -8.109 -41.594 -7.496 1 92.44 27 ASP B CA 1
ATOM 3083 C C . ASP B 1 27 ? -7.992 -42.719 -8.539 1 92.44 27 ASP B C 1
ATOM 3085 O O . ASP B 1 27 ? -8.25 -43.875 -8.25 1 92.44 27 ASP B O 1
ATOM 3089 N N . ALA B 1 28 ? -7.605 -42.344 -9.719 1 93.81 28 ALA B N 1
ATOM 3090 C CA . ALA B 1 28 ? -7.441 -43.375 -10.75 1 93.81 28 ALA B CA 1
ATOM 3091 C C . ALA B 1 28 ? -6.348 -44.375 -10.367 1 93.81 28 ALA B C 1
ATOM 3093 O O . ALA B 1 28 ? -5.254 -43.969 -9.953 1 93.81 28 ALA B O 1
ATOM 3094 N N . PRO B 1 29 ? -6.621 -45.688 -10.383 1 91.81 29 PRO B N 1
ATOM 3095 C CA . PRO B 1 29 ? -5.625 -46.688 -9.984 1 91.81 29 PRO B CA 1
ATOM 3096 C C . PRO B 1 29 ? -4.363 -46.625 -10.844 1 91.81 29 PRO B C 1
ATOM 3098 O O . PRO B 1 29 ? -3.271 -46.938 -10.359 1 91.81 29 PRO B O 1
ATOM 3101 N N . ASP B 1 30 ? -4.441 -46.312 -12.109 1 94.88 30 ASP B N 1
ATOM 3102 C CA . ASP B 1 30 ? -3.291 -46.25 -13.008 1 94.88 30 ASP B CA 1
ATOM 3103 C C . ASP B 1 30 ? -2.957 -44.812 -13.375 1 94.88 30 ASP B C 1
ATOM 3105 O O . ASP B 1 30 ? -2.574 -44.531 -14.508 1 94.88 30 ASP B O 1
ATOM 3109 N N . LEU B 1 31 ? -3.127 -43.938 -12.375 1 96.5 31 LEU B N 1
ATOM 3110 C CA . LEU B 1 31 ? -2.984 -42.531 -12.617 1 96.5 31 LEU B CA 1
ATOM 3111 C C . LEU B 1 31 ? -1.613 -42.219 -13.203 1 96.5 31 LEU B C 1
ATOM 3113 O O . LEU B 1 31 ? -1.515 -41.531 -14.242 1 96.5 31 LEU B O 1
ATOM 3117 N N . ALA B 1 32 ? -0.538 -42.688 -12.586 1 97.12 32 ALA B N 1
ATOM 3118 C CA . ALA B 1 32 ? 0.826 -42.375 -13.008 1 97.12 32 ALA B CA 1
ATOM 3119 C C . ALA B 1 32 ? 1.075 -42.844 -14.438 1 97.12 32 ALA B C 1
ATOM 3121 O O . ALA B 1 32 ? 1.653 -42.125 -15.25 1 97.12 32 ALA B O 1
ATOM 3122 N N . GLU B 1 33 ? 0.642 -43.969 -14.734 1 97.25 33 GLU B N 1
ATOM 3123 C CA . GLU B 1 33 ? 0.86 -44.531 -16.062 1 97.25 33 GLU B CA 1
ATOM 3124 C C . GLU B 1 33 ? 0.028 -43.812 -17.125 1 97.25 33 GLU B C 1
ATOM 3126 O O . GLU B 1 33 ? 0.48 -43.625 -18.25 1 97.25 33 GLU B O 1
ATOM 3131 N N . ARG B 1 34 ? -1.169 -43.5 -16.75 1 97.25 34 ARG B N 1
ATOM 3132 C CA . ARG B 1 34 ? -2.018 -42.75 -17.672 1 97.25 34 ARG B CA 1
ATOM 3133 C C . ARG B 1 34 ? -1.375 -41.406 -18.047 1 97.25 34 ARG B C 1
ATOM 3135 O O . ARG B 1 34 ? -1.334 -41.031 -19.219 1 97.25 34 ARG B O 1
ATOM 3142 N N . LEU B 1 35 ? -0.915 -40.75 -17.031 1 98.12 35 LEU B N 1
ATOM 3143 C CA . LEU B 1 35 ? -0.27 -39.469 -17.281 1 98.12 35 LEU B CA 1
ATOM 3144 C C . LEU B 1 35 ? 1.009 -39.656 -18.094 1 98.12 35 LEU B C 1
ATOM 3146 O O . LEU B 1 35 ? 1.262 -38.875 -19.031 1 98.12 35 LEU B O 1
ATOM 3150 N N . ARG B 1 36 ? 1.822 -40.594 -17.703 1 98.25 36 ARG B N 1
ATOM 3151 C CA . ARG B 1 36 ? 3.055 -40.875 -18.438 1 98.25 36 ARG B CA 1
ATOM 3152 C C . ARG B 1 36 ? 2.768 -41.125 -19.922 1 98.25 36 ARG B C 1
ATOM 3154 O O . ARG B 1 36 ? 3.412 -40.531 -20.797 1 98.25 36 ARG B O 1
ATOM 3161 N N . ALA B 1 37 ? 1.823 -41.938 -20.219 1 97.81 37 ALA B N 1
ATOM 3162 C CA . ALA B 1 37 ? 1.479 -42.281 -21.594 1 97.81 37 ALA B CA 1
ATOM 3163 C C . ALA B 1 37 ? 0.998 -41.062 -22.375 1 97.81 37 ALA B C 1
ATOM 3165 O O . ALA B 1 37 ? 1.354 -40.875 -23.547 1 97.81 37 ALA B O 1
ATOM 3166 N N . GLY B 1 38 ? 0.206 -40.312 -21.719 1 97.31 38 GLY B N 1
ATOM 3167 C CA . GLY B 1 38 ? -0.351 -39.156 -22.375 1 97.31 38 GLY B CA 1
ATOM 3168 C C . GLY B 1 38 ? 0.679 -38.062 -22.641 1 97.31 38 GLY B C 1
ATOM 3169 O O . GLY B 1 38 ? 0.509 -37.25 -23.531 1 97.31 38 GLY B O 1
ATOM 3170 N N . LEU B 1 39 ? 1.761 -38.062 -21.875 1 97.75 39 LEU B N 1
ATOM 3171 C CA . LEU B 1 39 ? 2.744 -37 -21.953 1 97.75 39 LEU B CA 1
ATOM 3172 C C . LEU B 1 39 ? 3.953 -37.406 -22.781 1 97.75 39 LEU B C 1
ATOM 3174 O O . LEU B 1 39 ? 4.754 -36.594 -23.203 1 97.75 39 LEU B O 1
ATOM 3178 N N . ALA B 1 40 ? 4.113 -38.656 -23.047 1 96.56 40 ALA B N 1
ATOM 3179 C CA . ALA B 1 40 ? 5.34 -39.219 -23.578 1 96.56 40 ALA B CA 1
ATOM 3180 C C . ALA B 1 40 ? 5.688 -38.625 -24.938 1 96.56 40 ALA B C 1
ATOM 3182 O O . ALA B 1 40 ? 6.84 -38.25 -25.172 1 96.56 40 ALA B O 1
ATOM 3183 N N . ASP B 1 41 ? 4.758 -38.5 -25.797 1 94.81 41 ASP B N 1
ATOM 3184 C CA . ASP B 1 41 ? 5.012 -38.062 -27.156 1 94.81 41 ASP B CA 1
ATOM 3185 C C . ASP B 1 41 ? 5.488 -36.594 -27.188 1 94.81 41 ASP B C 1
ATOM 3187 O O . ASP B 1 41 ? 6.184 -36.188 -28.125 1 94.81 41 ASP B O 1
ATOM 3191 N N . ALA B 1 42 ? 5.121 -35.875 -26.219 1 94.69 42 ALA B N 1
ATOM 3192 C CA . ALA B 1 42 ? 5.508 -34.469 -26.172 1 94.69 42 ALA B CA 1
ATOM 3193 C C . ALA B 1 42 ? 6.98 -34.312 -25.812 1 94.69 42 ALA B C 1
ATOM 3195 O O . ALA B 1 42 ? 7.559 -33.25 -25.969 1 94.69 42 ALA B O 1
ATOM 3196 N N . ARG B 1 43 ? 7.59 -35.375 -25.25 1 96.62 43 ARG B N 1
ATOM 3197 C CA . ARG B 1 43 ? 8.969 -35.281 -24.781 1 96.62 43 ARG B CA 1
ATOM 3198 C C . ARG B 1 43 ? 9.203 -34 -23.984 1 96.62 43 ARG B C 1
ATOM 3200 O O . ARG B 1 43 ? 10.031 -33.188 -24.359 1 96.62 43 ARG B O 1
ATOM 3207 N N . PRO B 1 44 ? 8.531 -33.906 -22.891 1 97.62 44 PRO B N 1
ATOM 3208 C CA . PRO B 1 44 ? 8.508 -32.625 -22.188 1 97.62 44 PRO B CA 1
ATOM 3209 C C . PRO B 1 44 ? 9.836 -32.281 -21.5 1 97.62 44 PRO B C 1
ATOM 3211 O O . PRO B 1 44 ? 10.484 -33.188 -20.953 1 97.62 44 PRO B O 1
ATOM 3214 N N . ALA B 1 45 ? 10.188 -30.969 -21.562 1 97.19 45 ALA B N 1
ATOM 3215 C CA . ALA B 1 45 ? 11.258 -30.453 -20.719 1 97.19 45 ALA B CA 1
ATOM 3216 C C . ALA B 1 45 ? 10.797 -30.359 -19.266 1 97.19 45 ALA B C 1
ATOM 3218 O O . ALA B 1 45 ? 11.602 -30.484 -18.344 1 97.19 45 ALA B O 1
ATOM 3219 N N . ALA B 1 46 ? 9.508 -30.156 -19.125 1 98.38 46 ALA B N 1
ATOM 3220 C CA . ALA B 1 46 ? 8.898 -30.031 -17.812 1 98.38 46 ALA B CA 1
ATOM 3221 C C . ALA B 1 46 ? 7.449 -30.516 -17.828 1 98.38 46 ALA B C 1
ATOM 3223 O O . ALA B 1 46 ? 6.758 -30.391 -18.844 1 98.38 46 ALA B O 1
ATOM 3224 N N . VAL B 1 47 ? 7.039 -31.047 -16.719 1 98.75 47 VAL B N 1
ATOM 3225 C CA . VAL B 1 47 ? 5.641 -31.375 -16.453 1 98.75 47 VAL B CA 1
ATOM 3226 C C . VAL B 1 47 ? 5.168 -30.594 -15.219 1 98.75 47 VAL B C 1
ATOM 3228 O O . VAL B 1 47 ? 5.805 -30.625 -14.164 1 98.75 47 VAL B O 1
ATOM 3231 N N . LEU B 1 48 ? 4.145 -29.812 -15.398 1 98.88 48 LEU B N 1
ATOM 3232 C CA . LEU B 1 48 ? 3.469 -29.141 -14.289 1 98.88 48 LEU B CA 1
ATOM 3233 C C . LEU B 1 48 ? 2.299 -29.984 -13.789 1 98.88 48 LEU B C 1
ATOM 3235 O O . LEU B 1 48 ? 1.487 -30.469 -14.586 1 98.88 48 LEU B O 1
ATOM 3239 N N . LEU B 1 49 ? 2.23 -30.188 -12.484 1 98.75 49 LEU B N 1
ATOM 3240 C CA . LEU B 1 49 ? 1.151 -30.969 -11.883 1 98.75 49 LEU B CA 1
ATOM 3241 C C . LEU B 1 49 ? 0.351 -30.109 -10.906 1 98.75 49 LEU B C 1
ATOM 3243 O O . LEU B 1 49 ? 0.919 -29.5 -9.992 1 98.75 49 LEU B O 1
ATOM 3247 N N . PHE B 1 50 ? -0.906 -30.047 -11.078 1 98.69 50 PHE B N 1
ATOM 3248 C CA . PHE B 1 50 ? -1.851 -29.453 -10.148 1 98.69 50 PHE B CA 1
ATOM 3249 C C . PHE B 1 50 ? -2.898 -30.469 -9.703 1 98.69 50 PHE B C 1
ATOM 3251 O O . PHE B 1 50 ? -3.658 -30.969 -10.531 1 98.69 50 PHE B O 1
ATOM 3258 N N . ALA B 1 51 ? -2.947 -30.703 -8.414 1 97.94 51 ALA B N 1
ATOM 3259 C CA . ALA B 1 51 ? -3.701 -31.891 -8.016 1 97.94 51 ALA B CA 1
ATOM 3260 C C . ALA B 1 51 ? -4.602 -31.594 -6.824 1 97.94 51 ALA B C 1
ATOM 3262 O O . ALA B 1 51 ? -4.203 -30.891 -5.895 1 97.94 51 ALA B O 1
ATOM 3263 N N . SER B 1 52 ? -5.75 -32.156 -6.883 1 95.94 52 SER B N 1
ATOM 3264 C CA . SER B 1 52 ? -6.613 -32.188 -5.703 1 95.94 52 SER B CA 1
ATOM 3265 C C . SER B 1 52 ? -5.926 -32.875 -4.539 1 95.94 52 SER B C 1
ATOM 3267 O O . SER B 1 52 ? -5.082 -33.781 -4.746 1 95.94 52 SER B O 1
ATOM 3269 N N . PRO B 1 53 ? -6.609 -32.406 -3.357 1 89.44 53 PRO B N 1
ATOM 3270 C CA . PRO B 1 53 ? -6.051 -33.094 -2.191 1 89.44 53 PRO B CA 1
ATOM 3271 C C . PRO B 1 53 ? -6.324 -34.594 -2.213 1 89.44 53 PRO B C 1
ATOM 3273 O O . PRO B 1 53 ? -7.387 -35.031 -2.66 1 89.44 53 PRO B O 1
ATOM 3276 N N . GLY B 1 54 ? -5.551 -35.5 -2.156 1 85.31 54 GLY B N 1
ATOM 3277 C CA . GLY B 1 54 ? -5.695 -36.938 -2.174 1 85.31 54 GLY B CA 1
ATOM 3278 C C . GLY B 1 54 ? -4.672 -37.625 -3.057 1 85.31 54 GLY B C 1
ATOM 3279 O O . GLY B 1 54 ? -4.371 -38.812 -2.865 1 85.31 54 GLY B O 1
ATOM 3280 N N . ALA B 1 55 ? -4.461 -36.875 -4.098 1 90.88 55 ALA B N 1
ATOM 3281 C CA . ALA B 1 55 ? -3.406 -37.438 -4.941 1 90.88 55 ALA B CA 1
ATOM 3282 C C . ALA B 1 55 ? -2.061 -37.438 -4.219 1 90.88 55 ALA B C 1
ATOM 3284 O O . ALA B 1 55 ? -1.739 -36.469 -3.51 1 90.88 55 ALA B O 1
ATOM 3285 N N . ASP B 1 56 ? -1.34 -38.5 -4.316 1 94.56 56 ASP B N 1
ATOM 3286 C CA . ASP B 1 56 ? 0.027 -38.531 -3.809 1 94.56 56 ASP B CA 1
ATOM 3287 C C . ASP B 1 56 ? 0.996 -37.875 -4.777 1 94.56 56 ASP B C 1
ATOM 3289 O O . ASP B 1 56 ? 1.704 -38.531 -5.527 1 94.56 56 ASP B O 1
ATOM 3293 N N . LEU B 1 57 ? 1.079 -36.594 -4.633 1 96.19 57 LEU B N 1
ATOM 3294 C CA . LEU B 1 57 ? 1.816 -35.75 -5.582 1 96.19 57 LEU B CA 1
ATOM 3295 C C . LEU B 1 57 ? 3.299 -36.125 -5.582 1 96.19 57 LEU B C 1
ATOM 3297 O O . LEU B 1 57 ? 3.906 -36.25 -6.648 1 96.19 57 LEU B O 1
ATOM 3301 N N . PRO B 1 58 ? 3.922 -36.312 -4.402 1 96.75 58 PRO B N 1
ATOM 3302 C CA . PRO B 1 58 ? 5.336 -36.656 -4.418 1 96.75 58 PRO B CA 1
ATOM 3303 C C . PRO B 1 58 ? 5.594 -38 -5.145 1 96.75 58 PRO B C 1
ATOM 3305 O O . PRO B 1 58 ? 6.527 -38.094 -5.945 1 96.75 58 PRO B O 1
ATOM 3308 N N . ALA B 1 59 ? 4.762 -38.938 -4.941 1 96.5 59 ALA B N 1
ATOM 3309 C CA . ALA B 1 59 ? 4.918 -40.219 -5.609 1 96.5 59 ALA B CA 1
ATOM 3310 C C . ALA B 1 59 ? 4.711 -40.094 -7.113 1 96.5 59 ALA B C 1
ATOM 3312 O O . ALA B 1 59 ? 5.43 -40.719 -7.902 1 96.5 59 ALA B O 1
ATOM 3313 N N . LEU B 1 60 ? 3.721 -39.344 -7.465 1 97.38 60 LEU B N 1
ATOM 3314 C CA . LEU B 1 60 ? 3.449 -39.125 -8.883 1 97.38 60 LEU B CA 1
ATOM 3315 C C . LEU B 1 60 ? 4.645 -38.469 -9.562 1 97.38 60 LEU B C 1
ATOM 3317 O O . LEU B 1 60 ? 5.066 -38.906 -10.641 1 97.38 60 LEU B O 1
ATOM 3321 N N . ALA B 1 61 ? 5.176 -37.469 -8.938 1 97.94 61 ALA B N 1
ATOM 3322 C CA . ALA B 1 61 ? 6.32 -36.75 -9.5 1 97.94 61 ALA B CA 1
ATOM 3323 C C . ALA B 1 61 ? 7.551 -37.656 -9.578 1 97.94 61 ALA B C 1
ATOM 3325 O O . ALA B 1 61 ? 8.297 -37.625 -10.555 1 97.94 61 ALA B O 1
ATOM 3326 N N . ALA B 1 62 ? 7.777 -38.438 -8.57 1 97.19 62 ALA B N 1
ATOM 3327 C CA . ALA B 1 62 ? 8.922 -39.344 -8.516 1 97.19 62 ALA B CA 1
ATOM 3328 C C . ALA B 1 62 ? 8.852 -40.375 -9.633 1 97.19 62 ALA B C 1
ATOM 3330 O O . ALA B 1 62 ? 9.875 -40.875 -10.109 1 97.19 62 ALA B O 1
ATOM 3331 N N . HIS B 1 63 ? 7.652 -40.688 -10.008 1 97.12 63 HIS B N 1
ATOM 3332 C CA . HIS B 1 63 ? 7.457 -41.656 -11.078 1 97.12 63 HIS B CA 1
ATOM 3333 C C . HIS B 1 63 ? 7.621 -41 -12.445 1 97.12 63 HIS B C 1
ATOM 3335 O O . HIS B 1 63 ? 8.336 -41.5 -13.305 1 97.12 63 HIS B O 1
ATOM 3341 N N . LEU B 1 64 ? 7.012 -39.906 -12.664 1 98.06 64 LEU B N 1
ATOM 3342 C CA . LEU B 1 64 ? 6.953 -39.25 -13.977 1 98.06 64 LEU B CA 1
ATOM 3343 C C . LEU B 1 64 ? 8.312 -38.688 -14.367 1 98.06 64 LEU B C 1
ATOM 3345 O O . LEU B 1 64 ? 8.703 -38.781 -15.539 1 98.06 64 LEU B O 1
ATOM 3349 N N . GLY B 1 65 ? 9.039 -38.156 -13.43 1 97.88 65 GLY B N 1
ATOM 3350 C CA . GLY B 1 65 ? 10.312 -37.531 -13.711 1 97.88 65 GLY B CA 1
ATOM 3351 C C . GLY B 1 65 ? 11.281 -38.438 -14.453 1 97.88 65 GLY B C 1
ATOM 3352 O O . GLY B 1 65 ? 11.594 -38.219 -15.617 1 97.88 65 GLY B O 1
ATOM 3353 N N . PRO B 1 66 ? 11.727 -39.531 -13.797 1 97.25 66 PRO B N 1
ATOM 3354 C CA . PRO B 1 66 ? 12.656 -40.438 -14.453 1 97.25 66 PRO B CA 1
ATOM 3355 C C . PRO B 1 66 ? 12.047 -41.125 -15.68 1 97.25 66 PRO B C 1
ATOM 3357 O O . PRO B 1 66 ? 12.75 -41.344 -16.672 1 97.25 66 PRO B O 1
ATOM 3360 N N . ALA B 1 67 ? 10.758 -41.375 -15.672 1 97.56 67 ALA B N 1
ATOM 3361 C CA . ALA B 1 67 ? 10.109 -42.094 -16.766 1 97.56 67 ALA B CA 1
ATOM 3362 C C . ALA B 1 67 ? 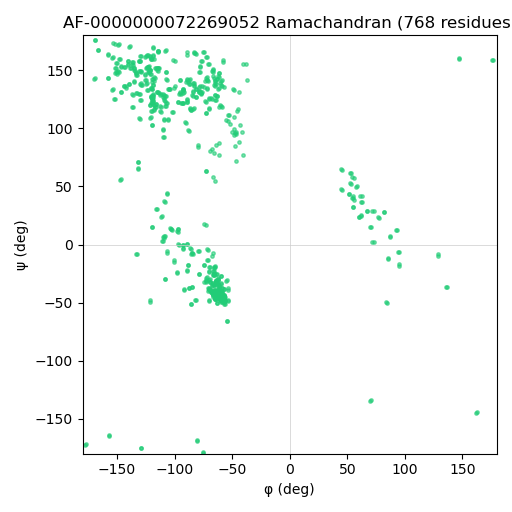10.125 -41.25 -18.047 1 97.56 67 ALA B C 1
ATOM 3364 O O . ALA B 1 67 ? 10.227 -41.812 -19.156 1 97.56 67 ALA B O 1
ATOM 3365 N N . LEU B 1 68 ? 10.008 -40 -17.891 1 97.94 68 LEU B N 1
ATOM 3366 C CA . LEU B 1 68 ? 9.922 -39.125 -19.047 1 97.94 68 LEU B CA 1
ATOM 3367 C C . LEU B 1 68 ? 11.219 -38.344 -19.234 1 97.94 68 LEU B C 1
ATOM 3369 O O . LEU B 1 68 ? 11.391 -37.656 -20.234 1 97.94 68 LEU B O 1
ATOM 3373 N N . GLY B 1 69 ? 12.156 -38.438 -18.297 1 97.25 69 GLY B N 1
ATOM 3374 C CA . GLY B 1 69 ? 13.375 -37.656 -18.359 1 97.25 69 GLY B CA 1
ATOM 3375 C C . GLY B 1 69 ? 13.109 -36.156 -18.281 1 97.25 69 GLY B C 1
ATOM 3376 O O . GLY B 1 69 ? 13.656 -35.375 -19.078 1 97.25 69 GLY B O 1
ATOM 3377 N N . THR B 1 70 ? 12.219 -35.75 -17.438 1 97.44 70 THR B N 1
ATOM 3378 C CA . THR B 1 70 ? 11.75 -34.344 -17.406 1 97.44 70 THR B CA 1
ATOM 3379 C C . THR B 1 70 ? 11.781 -33.812 -15.977 1 97.44 70 THR B C 1
ATOM 3381 O O . THR B 1 70 ? 11.891 -34.562 -15.016 1 97.44 70 THR B O 1
ATOM 3384 N N . ARG B 1 71 ? 11.828 -32.5 -15.797 1 97.62 71 ARG B N 1
ATOM 3385 C CA . ARG B 1 71 ? 11.547 -31.828 -14.523 1 97.62 71 ARG B CA 1
ATOM 3386 C C . ARG B 1 71 ? 10.055 -31.875 -14.203 1 97.62 71 ARG B C 1
ATOM 3388 O O . ARG B 1 71 ? 9.219 -31.688 -15.086 1 97.62 71 ARG B O 1
ATOM 3395 N N . VAL B 1 72 ? 9.719 -32.219 -12.953 1 98.75 72 VAL B N 1
ATOM 3396 C CA . VAL B 1 72 ? 8.32 -32.188 -12.539 1 98.75 72 VAL B CA 1
ATOM 3397 C C . VAL B 1 72 ? 8.125 -31.188 -11.422 1 98.75 72 VAL B C 1
ATOM 3399 O O . VAL B 1 72 ? 8.805 -31.234 -10.391 1 98.75 72 VAL B O 1
ATOM 3402 N N . VAL B 1 73 ? 7.301 -30.188 -11.609 1 98.75 73 VAL B N 1
ATOM 3403 C CA . VAL B 1 73 ? 6.941 -29.141 -10.656 1 98.75 73 VAL B CA 1
ATOM 3404 C C . VAL B 1 73 ? 5.438 -29.172 -10.406 1 98.75 73 VAL B C 1
ATOM 3406 O O . VAL B 1 73 ? 4.645 -29.312 -11.344 1 98.75 73 VAL B O 1
ATOM 3409 N N . GLY B 1 74 ? 5.035 -29.078 -9.156 1 98.5 74 GLY B N 1
ATOM 3410 C CA . GLY B 1 74 ? 3.596 -29.109 -8.945 1 98.5 74 GLY B CA 1
ATOM 3411 C C . GLY B 1 74 ? 3.188 -28.734 -7.535 1 98.5 74 GLY B C 1
ATOM 3412 O O . GLY B 1 74 ? 4.039 -28.469 -6.688 1 98.5 74 GLY B O 1
ATOM 3413 N N . CYS B 1 75 ? 1.883 -28.672 -7.328 1 98.69 75 CYS B N 1
ATOM 3414 C CA . CYS B 1 75 ? 1.333 -28.375 -6.012 1 98.69 75 CYS B CA 1
ATOM 3415 C C . CYS B 1 75 ? -0.098 -28.875 -5.891 1 98.69 75 CYS B C 1
ATOM 3417 O O . CYS B 1 75 ? -0.706 -29.281 -6.883 1 98.69 75 CYS B O 1
ATOM 3419 N N . SER B 1 76 ? -0.513 -28.938 -4.656 1 98.38 76 SER B N 1
ATOM 3420 C CA . SER B 1 76 ? -1.92 -29.219 -4.387 1 98.38 76 SER B CA 1
ATOM 3421 C C . SER B 1 76 ? -2.801 -28.031 -4.762 1 98.38 76 SER B C 1
ATOM 3423 O O . SER B 1 76 ? -2.318 -26.906 -4.867 1 98.38 76 SER B O 1
ATOM 3425 N N . SER B 1 77 ? -4.066 -28.297 -5.047 1 98 77 SER B N 1
ATOM 3426 C CA . SER B 1 77 ? -4.957 -27.297 -5.609 1 98 77 SER B CA 1
ATOM 3427 C C . SER B 1 77 ? -6.262 -27.203 -4.828 1 98 77 SER B C 1
ATOM 3429 O O . SER B 1 77 ? -6.574 -28.094 -4.027 1 98 77 SER B O 1
ATOM 3431 N N . ALA B 1 78 ? -6.992 -26.125 -4.984 1 97.38 78 ALA B N 1
ATOM 3432 C CA . ALA B 1 78 ? -8.359 -25.984 -4.492 1 97.38 78 ALA B CA 1
ATOM 3433 C C . ALA B 1 78 ? -9.375 -26.281 -5.594 1 97.38 78 ALA B C 1
ATOM 3435 O O . ALA B 1 78 ? -10.562 -25.984 -5.453 1 97.38 78 ALA B O 1
ATOM 3436 N N . GLY B 1 79 ? -8.984 -26.828 -6.629 1 97.12 79 GLY B N 1
ATOM 3437 C CA . GLY B 1 79 ? -9.68 -27.141 -7.871 1 97.12 79 GLY B CA 1
ATOM 3438 C C . GLY B 1 79 ? -8.781 -27.062 -9.094 1 97.12 79 GLY B C 1
ATOM 3439 O O . GLY B 1 79 ? -7.68 -26.5 -9.023 1 97.12 79 GLY B O 1
ATOM 3440 N N . GLU B 1 80 ? -9.203 -27.703 -10.172 1 97.25 80 GLU B N 1
ATOM 3441 C CA . GLU B 1 80 ? -8.375 -27.734 -11.367 1 97.25 80 GLU B CA 1
ATOM 3442 C C . GLU B 1 80 ? -9.203 -27.5 -12.625 1 97.25 80 GLU B C 1
ATOM 3444 O O . GLU B 1 80 ? -10.414 -27.719 -12.625 1 97.25 80 GLU B O 1
ATOM 3449 N N . PHE B 1 81 ? -8.578 -27.031 -13.625 1 97.69 81 PHE B N 1
ATOM 3450 C CA . PHE B 1 81 ? -9.211 -26.875 -14.938 1 97.69 81 PHE B CA 1
ATOM 3451 C C . PHE B 1 81 ? -8.211 -27.156 -16.047 1 97.69 81 PHE B C 1
ATOM 3453 O O . PHE B 1 81 ? -7.047 -26.781 -15.961 1 97.69 81 PHE B O 1
ATOM 3460 N N . ALA B 1 82 ? -8.578 -27.875 -17.062 1 97.44 82 ALA B N 1
ATOM 3461 C CA . ALA B 1 82 ? -7.77 -28.344 -18.172 1 97.44 82 ALA B CA 1
ATOM 3462 C C . ALA B 1 82 ? -8.461 -28.062 -19.516 1 97.44 82 ALA B C 1
ATOM 3464 O O . ALA B 1 82 ? -8.828 -29 -20.234 1 97.44 82 ALA B O 1
ATOM 3465 N N . CYS B 1 83 ? -8.5 -26.797 -19.859 1 95.75 83 CYS B N 1
ATOM 3466 C CA . CYS B 1 83 ? -9.094 -26.328 -21.109 1 95.75 83 CYS B CA 1
ATOM 3467 C C . CYS B 1 83 ? -10.586 -26.672 -21.172 1 95.75 83 CYS B C 1
ATOM 3469 O O . CYS B 1 83 ? -11.102 -27.062 -22.219 1 95.75 83 CYS B O 1
ATOM 3471 N N . GLY B 1 84 ? -11.094 -26.562 -20.078 1 91.81 84 GLY B N 1
ATOM 3472 C CA . GLY B 1 84 ? -12.523 -26.719 -19.812 1 91.81 84 GLY B CA 1
ATOM 3473 C C . GLY B 1 84 ? -12.977 -26.016 -18.547 1 91.81 84 GLY B C 1
ATOM 3474 O O . GLY B 1 84 ? -12.305 -25.125 -18.047 1 91.81 84 GLY B O 1
ATOM 3475 N N . GLY B 1 85 ? -14.078 -26.297 -18.062 1 88 85 GLY B N 1
ATOM 3476 C CA . GLY B 1 85 ? -14.602 -25.641 -16.875 1 88 85 GLY B CA 1
ATOM 3477 C C . GLY B 1 85 ? -13.938 -26.109 -15.594 1 88 85 GLY B C 1
ATOM 3478 O O . GLY B 1 85 ? -12.977 -26.875 -15.633 1 88 85 GLY B O 1
ATOM 3479 N N . TYR B 1 86 ? -14.336 -25.609 -14.477 1 92.81 86 TYR B N 1
ATOM 3480 C CA . TYR B 1 86 ? -13.805 -25.953 -13.156 1 92.81 86 TYR B CA 1
ATOM 3481 C C . TYR B 1 86 ? -14.094 -27.406 -12.805 1 92.81 86 TYR B C 1
ATOM 3483 O O . TYR B 1 86 ? -15.211 -27.891 -13.008 1 92.81 86 TYR B O 1
ATOM 3491 N N . GLY B 1 87 ? -13.031 -28.078 -12.422 1 93 87 GLY B N 1
ATOM 3492 C CA . GLY B 1 87 ? -13.18 -29.438 -11.93 1 93 87 GLY B CA 1
ATOM 3493 C C . GLY B 1 87 ? -12.711 -29.609 -10.492 1 93 87 GLY B C 1
ATOM 3494 O O . GLY B 1 87 ? -12.242 -28.641 -9.875 1 93 87 GLY B O 1
ATOM 3495 N N . HIS B 1 88 ? -13.031 -30.766 -9.945 1 92.25 88 HIS B N 1
ATOM 3496 C CA . HIS B 1 88 ? -12.523 -31.188 -8.648 1 92.25 88 HIS B CA 1
ATOM 3497 C C . HIS B 1 88 ? -12.125 -32.656 -8.656 1 92.25 88 HIS B C 1
ATOM 3499 O O . HIS B 1 88 ? -12.656 -33.438 -9.453 1 92.25 88 HIS B O 1
ATOM 3505 N N . GLY B 1 89 ? -11.195 -32.969 -7.824 1 95.44 89 GLY B N 1
ATOM 3506 C CA . GLY B 1 89 ? -10.82 -34.375 -7.68 1 95.44 89 GLY B CA 1
ATOM 3507 C C . GLY B 1 89 ? -9.945 -34.875 -8.812 1 95.44 89 GLY B C 1
ATOM 3508 O O . GLY B 1 89 ? -9.945 -36.062 -9.125 1 95.44 89 GLY B O 1
ATOM 3509 N N . HIS B 1 90 ? -9.305 -34 -9.453 1 96.88 90 HIS B N 1
ATOM 3510 C CA . HIS B 1 90 ? -8.484 -34.375 -10.602 1 96.88 90 HIS B CA 1
ATOM 3511 C C . HIS B 1 90 ? -7.031 -33.969 -10.391 1 96.88 90 HIS B C 1
ATOM 3513 O O . HIS B 1 90 ? -6.715 -33.25 -9.453 1 96.88 90 HIS B O 1
ATOM 3519 N N . VAL B 1 91 ? -6.211 -34.594 -11.156 1 98.12 91 VAL B N 1
ATOM 3520 C CA . VAL B 1 91 ? -4.848 -34.125 -11.398 1 98.12 91 VAL B CA 1
ATOM 3521 C C . VAL B 1 91 ? -4.738 -33.562 -12.812 1 98.12 91 VAL B C 1
ATOM 3523 O O . VAL B 1 91 ? -5.066 -34.25 -13.789 1 98.12 91 VAL B O 1
ATOM 3526 N N . VAL B 1 92 ? -4.406 -32.312 -12.875 1 98.5 92 VAL B N 1
ATOM 3527 C CA . VAL B 1 92 ? -4.105 -31.703 -14.164 1 98.5 92 VAL B CA 1
ATOM 3528 C C . VAL B 1 92 ? -2.6 -31.719 -14.414 1 98.5 92 VAL B C 1
ATOM 3530 O O . VAL B 1 92 ? -1.816 -31.344 -13.531 1 98.5 92 VAL B O 1
ATOM 3533 N N . ALA B 1 93 ? -2.205 -32.188 -15.578 1 98.69 93 ALA B N 1
ATOM 3534 C CA . ALA B 1 93 ? -0.806 -32.219 -15.992 1 98.69 93 ALA B CA 1
ATOM 3535 C C . ALA B 1 93 ? -0.6 -31.406 -17.266 1 98.69 93 ALA B C 1
ATOM 3537 O O . ALA B 1 93 ? -1.336 -31.562 -18.234 1 98.69 93 ALA B O 1
ATOM 3538 N N . VAL B 1 94 ? 0.332 -30.516 -17.203 1 98.69 94 VAL B N 1
ATOM 3539 C CA . VAL B 1 94 ? 0.723 -29.734 -18.375 1 98.69 94 VAL B CA 1
ATOM 3540 C C . VAL B 1 94 ? 2.141 -30.109 -18.797 1 98.69 94 VAL B C 1
ATOM 3542 O O . VAL B 1 94 ? 3.094 -29.922 -18.047 1 98.69 94 VAL B O 1
ATOM 3545 N N . GLY B 1 95 ? 2.289 -30.688 -19.984 1 98.56 95 GLY B N 1
ATOM 3546 C CA . GLY B 1 95 ? 3.592 -31 -20.547 1 98.56 95 GLY B CA 1
ATOM 3547 C C . GLY B 1 95 ? 4.121 -29.906 -21.469 1 98.56 95 GLY B C 1
ATOM 3548 O O . GLY B 1 95 ? 3.463 -29.547 -22.453 1 98.56 95 GLY B O 1
ATOM 3549 N N . LEU B 1 96 ? 5.305 -29.375 -21.125 1 98.44 96 LEU B N 1
ATOM 3550 C CA . LEU B 1 96 ? 5.984 -28.375 -21.938 1 98.44 96 LEU B CA 1
ATOM 3551 C C . LEU B 1 96 ? 7.109 -29 -22.75 1 98.44 96 LEU B C 1
ATOM 3553 O O . LEU B 1 96 ? 8.117 -29.438 -22.203 1 98.44 96 LEU B O 1
ATOM 3557 N N . PRO B 1 97 ? 6.973 -29.016 -24.047 1 97.75 97 PRO B N 1
ATOM 3558 C CA . PRO B 1 97 ? 7.887 -29.797 -24.891 1 97.75 97 PRO B CA 1
ATOM 3559 C C . PRO B 1 97 ? 9.32 -29.281 -24.828 1 97.75 97 PRO B C 1
ATOM 3561 O O . PRO B 1 97 ? 9.555 -28.078 -24.906 1 97.75 97 PRO B O 1
ATOM 3564 N N . ALA B 1 98 ? 10.273 -30.188 -24.781 1 96.88 98 ALA B N 1
ATOM 3565 C CA . ALA B 1 98 ? 11.695 -29.859 -24.703 1 96.88 98 ALA B CA 1
ATOM 3566 C C . ALA B 1 98 ? 12.164 -29.188 -25.984 1 96.88 98 ALA B C 1
ATOM 3568 O O . ALA B 1 98 ? 13.172 -28.469 -25.984 1 96.88 98 ALA B O 1
ATOM 3569 N N . ALA B 1 99 ? 11.438 -29.422 -27.047 1 95.69 99 ALA B N 1
ATOM 3570 C CA . ALA B 1 99 ? 11.781 -28.781 -28.312 1 95.69 99 ALA B CA 1
ATOM 3571 C C . ALA B 1 99 ? 11.625 -27.266 -28.234 1 95.69 99 ALA B C 1
ATOM 3573 O O . ALA B 1 99 ? 12.258 -26.531 -29 1 95.69 99 ALA B O 1
ATOM 3574 N N . ARG B 1 100 ? 10.875 -26.812 -27.25 1 96.19 100 ARG B N 1
ATOM 3575 C CA . ARG B 1 100 ? 10.555 -25.391 -27.281 1 96.19 100 ARG B CA 1
ATOM 3576 C C . ARG B 1 100 ? 10.758 -24.75 -25.906 1 96.19 100 ARG B C 1
ATOM 3578 O O . ARG B 1 100 ? 10.68 -23.531 -25.75 1 96.19 100 ARG B O 1
ATOM 3585 N N . PHE B 1 101 ? 11.016 -25.625 -24.938 1 96.94 101 PHE B N 1
ATOM 3586 C CA . PHE B 1 101 ? 11.156 -25.094 -23.578 1 96.94 101 PHE B CA 1
ATOM 3587 C C . PHE B 1 101 ? 12.445 -25.609 -22.938 1 96.94 101 PHE B C 1
ATOM 3589 O O . PHE B 1 101 ? 12.883 -26.734 -23.203 1 96.94 101 PHE B O 1
ATOM 3596 N N . ARG B 1 102 ? 12.969 -24.766 -22.094 1 96.81 102 ARG B N 1
ATOM 3597 C CA . ARG B 1 102 ? 13.992 -25.109 -21.109 1 96.81 102 ARG B CA 1
ATOM 3598 C C . ARG B 1 102 ? 13.602 -24.609 -19.719 1 96.81 102 ARG B C 1
ATOM 3600 O O . ARG B 1 102 ? 12.914 -23.594 -19.594 1 96.81 102 ARG B O 1
ATOM 3607 N N . THR B 1 103 ? 14.078 -25.375 -18.719 1 97.19 103 THR B N 1
ATOM 3608 C CA . THR B 1 103 ? 13.648 -24.969 -17.375 1 97.19 103 THR B CA 1
ATOM 3609 C C . THR B 1 103 ? 14.703 -25.328 -16.344 1 97.19 103 THR B C 1
ATOM 3611 O O . THR B 1 103 ? 15.477 -26.281 -16.531 1 97.19 103 THR B O 1
ATOM 3614 N N . GLU B 1 104 ? 14.773 -24.5 -15.359 1 97.31 104 GLU B N 1
ATOM 3615 C CA . GLU B 1 104 ? 15.43 -24.766 -14.078 1 97.31 104 GLU B CA 1
ATOM 3616 C C . GLU B 1 104 ? 14.555 -24.312 -12.914 1 97.31 104 GLU B C 1
ATOM 3618 O O . GLU B 1 104 ? 13.742 -23.406 -13.055 1 97.31 104 GLU B O 1
ATOM 3623 N N . ALA B 1 105 ? 14.703 -25.047 -11.789 1 98.19 105 ALA B N 1
ATOM 3624 C CA . ALA B 1 105 ? 13.852 -24.719 -10.648 1 98.19 105 ALA B CA 1
ATOM 3625 C C . ALA B 1 105 ? 14.617 -24.875 -9.336 1 98.19 105 ALA B C 1
ATOM 3627 O O . ALA B 1 105 ? 15.578 -25.641 -9.25 1 98.19 105 ALA B O 1
ATOM 3628 N N . VAL B 1 106 ? 14.148 -24.078 -8.352 1 98.19 106 VAL B N 1
ATOM 3629 C CA . VAL B 1 106 ? 14.766 -24.156 -7.031 1 98.19 106 VAL B CA 1
ATOM 3630 C C . VAL B 1 106 ? 13.688 -24.062 -5.953 1 98.19 106 VAL B C 1
ATOM 3632 O O . VAL B 1 106 ? 12.602 -23.531 -6.199 1 98.19 106 VAL B O 1
ATOM 3635 N N . TRP B 1 107 ? 14.047 -24.641 -4.812 1 98.06 107 TRP B N 1
ATOM 3636 C CA . TRP B 1 107 ? 13.234 -24.484 -3.609 1 98.06 107 TRP B CA 1
ATOM 3637 C C . TRP B 1 107 ? 13.562 -23.188 -2.898 1 98.06 107 TRP B C 1
ATOM 3639 O O . TRP B 1 107 ? 14.727 -22.797 -2.803 1 98.06 107 TRP B O 1
ATOM 3649 N N . LEU B 1 108 ? 12.57 -22.484 -2.443 1 97.69 108 LEU B N 1
ATOM 3650 C CA . LEU B 1 108 ? 12.664 -21.484 -1.393 1 97.69 108 LEU B CA 1
ATOM 3651 C C . LEU B 1 108 ? 12.07 -22 -0.086 1 97.69 108 LEU B C 1
ATOM 3653 O O . LEU B 1 108 ? 10.852 -22.109 0.054 1 97.69 108 LEU B O 1
ATOM 3657 N N . ARG B 1 109 ? 12.898 -22.312 0.874 1 96.31 109 ARG B N 1
ATOM 3658 C CA . ARG B 1 109 ? 12.477 -23.109 2.021 1 96.31 109 ARG B CA 1
ATOM 3659 C C . ARG B 1 109 ? 12.383 -22.25 3.277 1 96.31 109 ARG B C 1
ATOM 3661 O O . ARG B 1 109 ? 12.828 -21.094 3.281 1 96.31 109 ARG B O 1
ATOM 3668 N N . ASN B 1 110 ? 11.781 -22.828 4.246 1 93.31 110 ASN B N 1
ATOM 3669 C CA . ASN B 1 110 ? 11.688 -22.25 5.582 1 93.31 110 ASN B CA 1
ATOM 3670 C C . ASN B 1 110 ? 11.102 -20.844 5.551 1 93.31 110 ASN B C 1
ATOM 3672 O O . ASN B 1 110 ? 11.719 -19.906 6.047 1 93.31 110 ASN B O 1
ATOM 3676 N N . LEU B 1 111 ? 9.891 -20.766 5.004 1 93.5 111 LEU B N 1
ATOM 3677 C CA . LEU B 1 111 ? 9.25 -19.469 4.832 1 93.5 111 LEU B CA 1
ATOM 3678 C C . LEU B 1 111 ? 9.016 -18.797 6.184 1 93.5 111 LEU B C 1
ATOM 3680 O O . LEU B 1 111 ? 9.242 -17.594 6.328 1 93.5 111 LEU B O 1
ATOM 3684 N N . ALA B 1 112 ? 8.656 -19.531 7.16 1 85.81 112 ALA B N 1
ATOM 3685 C CA . ALA B 1 112 ? 8.367 -18.984 8.484 1 85.81 112 ALA B CA 1
ATOM 3686 C C . ALA B 1 112 ? 9.617 -18.375 9.109 1 85.81 112 ALA B C 1
ATOM 3688 O O . ALA B 1 112 ? 9.531 -17.438 9.898 1 85.81 112 ALA B O 1
ATOM 3689 N N . GLY B 1 113 ? 10.766 -18.984 8.742 1 78.25 113 GLY B N 1
ATOM 3690 C CA . GLY B 1 113 ? 12.023 -18.5 9.289 1 78.25 113 GLY B CA 1
ATOM 3691 C C . GLY B 1 113 ? 12.531 -17.25 8.609 1 78.25 113 GLY B C 1
ATOM 3692 O O . GLY B 1 113 ? 13.523 -16.656 9.047 1 78.25 113 GLY B O 1
ATOM 3693 N N . LEU B 1 114 ? 11.859 -16.859 7.594 1 68.31 114 LEU B N 1
ATOM 3694 C CA . LEU B 1 114 ? 12.156 -15.625 6.863 1 68.31 114 LEU B CA 1
ATOM 3695 C C . LEU B 1 114 ? 13.602 -15.609 6.387 1 68.31 114 LEU B C 1
ATOM 3697 O O . LEU B 1 114 ? 14.289 -14.586 6.508 1 68.31 114 LEU B O 1
ATOM 3701 N N . GLY B 1 115 ? 14.031 -16.781 5.973 1 79.56 115 GLY B N 1
ATOM 3702 C CA . GLY B 1 115 ? 15.391 -16.875 5.449 1 79.56 115 GLY B CA 1
ATOM 3703 C C . GLY B 1 115 ? 15.547 -16.234 4.082 1 79.56 115 GLY B C 1
ATOM 3704 O O . GLY B 1 115 ? 15.961 -16.891 3.129 1 79.56 115 GLY B O 1
ATOM 3705 N N . VAL B 1 116 ? 15.352 -14.984 3.945 1 85.44 116 VAL B N 1
ATOM 3706 C CA . VAL B 1 116 ? 15.289 -14.266 2.68 1 85.44 116 VAL B CA 1
ATOM 3707 C C . VAL B 1 116 ? 16.656 -14.273 2.008 1 85.44 116 VAL B C 1
ATOM 3709 O O . VAL B 1 116 ? 16.75 -14.414 0.787 1 85.44 116 VAL B O 1
ATOM 3712 N N . SER B 1 117 ? 17.672 -14.094 2.83 1 85.12 117 SER B N 1
ATOM 3713 C CA . SER B 1 117 ? 19.031 -14.125 2.279 1 85.12 117 SER B CA 1
ATOM 3714 C C . SER B 1 117 ? 19.297 -15.445 1.557 1 85.12 117 SER B C 1
ATOM 3716 O O . SER B 1 117 ? 19.891 -15.453 0.477 1 85.12 117 SER B O 1
ATOM 3718 N N . GLU B 1 118 ? 18.906 -16.453 2.152 1 90.81 118 GLU B N 1
ATOM 3719 C CA . GLU B 1 118 ? 19.062 -17.766 1.524 1 90.81 118 GLU B CA 1
ATOM 3720 C C . GLU B 1 118 ? 18.25 -17.875 0.242 1 90.81 118 GLU B C 1
ATOM 3722 O O . GLU B 1 118 ? 18.703 -18.438 -0.754 1 90.81 118 GLU B O 1
ATOM 3727 N N . TRP B 1 119 ? 17 -17.375 0.271 1 94.19 119 TRP B N 1
ATOM 3728 C CA . TRP B 1 119 ? 16.172 -17.359 -0.929 1 94.19 119 TRP B CA 1
ATOM 3729 C C . TRP B 1 119 ? 16.875 -16.625 -2.068 1 94.19 119 TRP B C 1
ATOM 3731 O O . TRP B 1 119 ? 16.938 -17.125 -3.191 1 94.19 119 TRP B O 1
ATOM 3741 N N . MET B 1 120 ? 17.375 -15.469 -1.76 1 90.56 120 MET B N 1
ATOM 3742 C CA . MET B 1 120 ? 18.031 -14.648 -2.77 1 90.56 120 MET B CA 1
ATOM 3743 C C . MET B 1 120 ? 19.266 -15.367 -3.334 1 90.56 120 MET B C 1
ATOM 3745 O O . MET B 1 120 ? 19.5 -15.328 -4.539 1 90.56 120 MET B O 1
ATOM 3749 N N . ALA B 1 121 ? 20.016 -15.938 -2.443 1 92.12 121 ALA B N 1
ATOM 3750 C CA . ALA B 1 121 ? 21.188 -16.688 -2.887 1 92.12 121 ALA B CA 1
ATOM 3751 C C . ALA B 1 121 ? 20.797 -17.812 -3.838 1 92.12 121 ALA B C 1
ATOM 3753 O O . ALA B 1 121 ? 21.438 -18 -4.875 1 92.12 121 ALA B O 1
ATOM 3754 N N . GLU B 1 122 ? 19.781 -18.562 -3.488 1 95.56 122 GLU B N 1
ATOM 3755 C CA . GLU B 1 122 ? 19.297 -19.641 -4.34 1 95.56 122 GLU B CA 1
ATOM 3756 C C . GLU B 1 122 ? 18.859 -19.125 -5.707 1 95.56 122 GLU B C 1
ATOM 3758 O O . GLU B 1 122 ? 19.172 -19.719 -6.738 1 95.56 122 GLU B O 1
ATOM 3763 N N . LEU B 1 123 ? 18.156 -18.062 -5.703 1 95.56 123 LEU B N 1
ATOM 3764 C CA . LEU B 1 123 ? 17.656 -17.469 -6.941 1 95.56 123 LEU B CA 1
ATOM 3765 C C . LEU B 1 123 ? 18.812 -16.984 -7.805 1 95.56 123 LEU B C 1
ATOM 3767 O O . LEU B 1 123 ? 18.844 -17.234 -9.008 1 95.56 123 LEU B O 1
ATOM 3771 N N . ARG B 1 124 ? 19.75 -16.281 -7.215 1 93.06 124 ARG B N 1
ATOM 3772 C CA . ARG B 1 124 ? 20.906 -15.789 -7.957 1 93.06 124 ARG B CA 1
ATOM 3773 C C . ARG B 1 124 ? 21.703 -16.938 -8.555 1 93.06 124 ARG B C 1
ATOM 3775 O O . ARG B 1 124 ? 22.172 -16.844 -9.695 1 93.06 124 ARG B O 1
ATOM 3782 N N . ALA B 1 125 ? 21.906 -17.938 -7.754 1 96.12 125 ALA B N 1
ATOM 3783 C CA . ALA B 1 125 ? 22.594 -19.125 -8.258 1 96.12 125 ALA B CA 1
ATOM 3784 C C . ALA B 1 125 ? 21.875 -19.719 -9.461 1 96.12 125 ALA B C 1
ATOM 3786 O O . ALA B 1 125 ? 22.5 -20.094 -10.453 1 96.12 125 ALA B O 1
ATOM 3787 N N . LEU B 1 126 ? 20.594 -19.797 -9.398 1 96.88 126 LEU B N 1
ATOM 3788 C CA . LEU B 1 126 ? 19.797 -20.312 -10.5 1 96.88 126 LEU B CA 1
ATOM 3789 C C . LEU B 1 126 ? 19.984 -19.469 -11.758 1 96.88 126 LEU B C 1
ATOM 3791 O O . LEU B 1 126 ? 20.25 -20 -12.836 1 96.88 126 LEU B O 1
ATOM 3795 N N . PHE B 1 127 ? 19.906 -18.188 -11.648 1 94.12 127 PHE B N 1
ATOM 3796 C CA . PHE B 1 127 ? 20.016 -17.297 -12.789 1 94.12 127 PHE B CA 1
ATOM 3797 C C . PHE B 1 127 ? 21.406 -17.344 -13.391 1 94.12 127 PHE B C 1
ATOM 3799 O O . PHE B 1 127 ? 21.578 -17.203 -14.602 1 94.12 127 PHE B O 1
ATOM 3806 N N . SER B 1 128 ? 22.375 -17.547 -12.531 1 93.75 128 SER B N 1
ATOM 3807 C CA . SER B 1 128 ? 23.75 -17.609 -13.008 1 93.75 128 SER B CA 1
ATOM 3808 C C . SER B 1 128 ? 23.984 -18.859 -13.828 1 93.75 128 SER B C 1
ATOM 3810 O O . SER B 1 128 ? 24.812 -18.859 -14.742 1 93.75 128 SER B O 1
ATOM 3812 N N . ARG B 1 129 ? 23.297 -19.859 -13.531 1 92.88 129 ARG B N 1
ATOM 3813 C CA . ARG B 1 129 ? 23.5 -21.141 -14.219 1 92.88 129 ARG B CA 1
ATOM 3814 C C . ARG B 1 129 ? 22.641 -21.234 -15.469 1 92.88 129 ARG B C 1
ATOM 3816 O O . ARG B 1 129 ? 22.906 -22.062 -16.344 1 92.88 129 ARG B O 1
ATOM 3823 N N . PHE B 1 130 ? 21.703 -20.422 -15.516 1 90.88 130 PHE B N 1
ATOM 3824 C CA . PHE B 1 130 ? 20.766 -20.484 -16.625 1 90.88 130 PHE B CA 1
ATOM 3825 C C . PHE B 1 130 ? 21.234 -19.641 -17.797 1 90.88 130 PHE B C 1
ATOM 3827 O O . PHE B 1 130 ? 21.078 -18.422 -17.797 1 90.88 130 PHE B O 1
ATOM 3834 N N . GLU B 1 131 ? 21.844 -20.203 -18.781 1 84.06 131 GLU B N 1
ATOM 3835 C CA . GLU B 1 131 ? 22.359 -19.5 -19.953 1 84.06 131 GLU B CA 1
ATOM 3836 C C . GLU B 1 131 ? 21.219 -18.938 -20.812 1 84.06 131 GLU B C 1
ATOM 3838 O O . GLU B 1 131 ? 20.328 -19.688 -21.219 1 84.06 131 GLU B O 1
ATOM 3843 N N . VAL B 1 132 ? 21.328 -17.688 -21.031 1 82.12 132 VAL B N 1
ATOM 3844 C CA . VAL B 1 132 ? 20.281 -17.031 -21.812 1 82.12 132 VAL B CA 1
ATOM 3845 C C . VAL B 1 132 ? 20.531 -17.266 -23.297 1 82.12 132 VAL B C 1
ATOM 3847 O O . VAL B 1 132 ? 21.672 -17.141 -23.766 1 82.12 132 VAL B O 1
ATOM 3850 N N . GLN B 1 133 ? 19.547 -17.75 -23.953 1 86 133 GLN B N 1
ATOM 3851 C CA . GLN B 1 133 ? 19.609 -17.906 -25.406 1 86 133 GLN B CA 1
ATOM 3852 C C . GLN B 1 133 ? 18.969 -16.703 -26.109 1 86 133 GLN B C 1
ATOM 3854 O O . GLN B 1 133 ? 17.891 -16.25 -25.719 1 86 133 GLN B O 1
ATOM 3859 N N . PRO B 1 134 ? 19.594 -16.328 -27.188 1 84.19 134 PRO B N 1
ATOM 3860 C CA . PRO B 1 134 ? 19.062 -15.164 -27.906 1 84.19 134 PRO B CA 1
ATOM 3861 C C . PRO B 1 134 ? 17.703 -15.43 -28.531 1 84.19 134 PRO B C 1
ATOM 3863 O O . PRO B 1 134 ? 17.406 -16.562 -28.906 1 84.19 134 PRO B O 1
ATOM 3866 N N . ARG B 1 135 ? 16.812 -14.531 -28.688 1 85.38 135 ARG B N 1
ATOM 3867 C CA . ARG B 1 135 ? 15.531 -14.516 -29.391 1 85.38 135 ARG B CA 1
ATOM 3868 C C . ARG B 1 135 ? 14.484 -15.352 -28.656 1 85.38 135 ARG B C 1
ATOM 3870 O O . ARG B 1 135 ? 13.469 -15.734 -29.234 1 85.38 135 ARG B O 1
ATOM 3877 N N . ARG B 1 136 ? 14.875 -15.891 -27.516 1 93.25 136 ARG B N 1
ATOM 3878 C CA . ARG B 1 136 ? 13.883 -16.594 -26.719 1 93.25 136 ARG B CA 1
ATOM 3879 C C . ARG B 1 136 ? 13.391 -15.727 -25.562 1 93.25 136 ARG B C 1
ATOM 3881 O O . ARG B 1 136 ? 13.992 -14.695 -25.25 1 93.25 136 ARG B O 1
ATOM 3888 N N . HIS B 1 137 ? 12.258 -16.109 -25.109 1 95.31 137 HIS B N 1
ATOM 3889 C CA . HIS B 1 137 ? 11.625 -15.391 -24.016 1 95.31 137 HIS B CA 1
ATOM 3890 C C . HIS B 1 137 ? 11.68 -16.188 -22.719 1 95.31 137 HIS B C 1
ATOM 3892 O O . HIS B 1 137 ? 11.695 -17.422 -22.75 1 95.31 137 HIS B O 1
ATOM 3898 N N . ARG B 1 138 ? 11.758 -15.445 -21.625 1 96.5 138 ARG B N 1
ATOM 3899 C CA . ARG B 1 138 ? 11.828 -16.109 -20.328 1 96.5 138 ARG B CA 1
ATOM 3900 C C . ARG B 1 138 ? 10.672 -15.664 -19.422 1 96.5 138 ARG B C 1
ATOM 3902 O O . ARG B 1 138 ? 10.156 -14.547 -19.578 1 96.5 138 ARG B O 1
ATOM 3909 N N . PHE B 1 139 ? 10.258 -16.547 -18.562 1 97.38 139 PHE B N 1
ATOM 3910 C CA . PHE B 1 139 ? 9.289 -16.219 -17.516 1 97.38 139 PHE B CA 1
ATOM 3911 C C . PHE B 1 139 ? 9.523 -17.094 -16.281 1 97.38 139 PHE B C 1
ATOM 3913 O O . PHE B 1 139 ? 10.164 -18.141 -16.375 1 97.38 139 PHE B O 1
ATOM 3920 N N . GLY B 1 140 ? 9.07 -16.578 -15.18 1 98.19 140 GLY B N 1
ATOM 3921 C CA . GLY B 1 140 ? 9.133 -17.328 -13.938 1 98.19 140 GLY B CA 1
ATOM 3922 C C . GLY B 1 140 ? 7.785 -17.844 -13.477 1 98.19 140 GLY B C 1
ATOM 3923 O O . GLY B 1 140 ? 6.773 -17.156 -13.617 1 98.19 140 GLY B O 1
ATOM 3924 N N . LEU B 1 141 ? 7.781 -19.062 -12.914 1 98.62 141 LEU B N 1
ATOM 3925 C CA . LEU B 1 141 ? 6.629 -19.641 -12.234 1 98.62 141 LEU B CA 1
ATOM 3926 C C . LEU B 1 141 ? 6.871 -19.719 -10.734 1 98.62 141 LEU B C 1
ATOM 3928 O O . LEU B 1 141 ? 7.91 -20.219 -10.297 1 98.62 141 LEU B O 1
ATOM 3932 N N . LEU B 1 142 ? 5.926 -19.219 -10.031 1 98.69 142 LEU B N 1
ATOM 3933 C CA . LEU B 1 142 ? 6.035 -19.219 -8.578 1 98.69 142 LEU B CA 1
ATOM 3934 C C . LEU B 1 142 ? 4.887 -19.984 -7.941 1 98.69 142 LEU B C 1
ATOM 3936 O O . LEU B 1 142 ? 3.719 -19.641 -8.125 1 98.69 142 LEU B O 1
ATOM 3940 N N . LEU B 1 143 ? 5.195 -21.109 -7.27 1 98.88 143 LEU B N 1
ATOM 3941 C CA . LEU B 1 143 ? 4.246 -21.859 -6.449 1 98.88 143 LEU B CA 1
ATOM 3942 C C . LEU B 1 143 ? 4.582 -21.719 -4.969 1 98.88 143 LEU B C 1
ATOM 3944 O O . LEU B 1 143 ? 5.719 -21.953 -4.562 1 98.88 143 LEU B O 1
ATOM 3948 N N . ILE B 1 144 ? 3.604 -21.297 -4.184 1 98.75 144 ILE B N 1
ATOM 3949 C CA . ILE B 1 144 ? 3.867 -21 -2.777 1 98.75 144 ILE B CA 1
ATOM 3950 C C . ILE B 1 144 ? 2.91 -21.797 -1.896 1 98.75 144 ILE B C 1
ATOM 3952 O O . ILE B 1 144 ? 1.745 -22 -2.25 1 98.75 144 ILE B O 1
ATOM 3956 N N . ASP B 1 145 ? 3.434 -22.297 -0.75 1 98.44 145 ASP B N 1
ATOM 3957 C CA . ASP B 1 145 ? 2.543 -22.797 0.287 1 98.44 145 ASP B CA 1
ATOM 3958 C C . ASP B 1 145 ? 1.491 -21.766 0.67 1 98.44 145 ASP B C 1
ATOM 3960 O O . ASP B 1 145 ? 1.808 -20.766 1.313 1 98.44 145 ASP B O 1
ATOM 3964 N N . GLY B 1 146 ? 0.269 -22.062 0.33 1 97.56 146 GLY B N 1
ATOM 3965 C CA . GLY B 1 146 ? -0.801 -21.094 0.49 1 97.56 146 GLY B CA 1
ATOM 3966 C C . GLY B 1 146 ? -1.181 -20.844 1.94 1 97.56 146 GLY B C 1
ATOM 3967 O O . GLY B 1 146 ? -1.987 -19.969 2.24 1 97.56 146 GLY B O 1
ATOM 3968 N N . LEU B 1 147 ? -0.566 -21.594 2.857 1 95.94 147 LEU B N 1
ATOM 3969 C CA . LEU B 1 147 ? -0.867 -21.469 4.281 1 95.94 147 LEU B CA 1
ATOM 3970 C C . LEU B 1 147 ? 0.302 -20.828 5.027 1 95.94 147 LEU B C 1
ATOM 3972 O O . LEU B 1 147 ? 0.25 -20.672 6.246 1 95.94 147 LEU B O 1
ATOM 3976 N N . SER B 1 148 ? 1.308 -20.391 4.301 1 94.88 148 SER B N 1
ATOM 3977 C CA . SER B 1 148 ? 2.545 -19.906 4.906 1 94.88 148 SER B CA 1
ATOM 3978 C C . SER B 1 148 ? 2.391 -18.484 5.422 1 94.88 148 SER B C 1
ATOM 3980 O O . SER B 1 148 ? 3.156 -18.047 6.285 1 94.88 148 SER B O 1
ATOM 3982 N N . ARG B 1 149 ? 1.491 -17.703 4.891 1 93.25 149 ARG B N 1
ATOM 3983 C CA . ARG B 1 149 ? 1.291 -16.281 5.16 1 93.25 149 ARG B CA 1
ATOM 3984 C C . ARG B 1 149 ? 2.537 -15.477 4.805 1 93.25 149 ARG B C 1
ATOM 3986 O O . ARG B 1 149 ? 2.779 -14.414 5.383 1 93.25 149 ARG B O 1
ATOM 3993 N N . GLN B 1 150 ? 3.381 -16.031 3.887 1 93.44 150 GLN B N 1
ATOM 3994 C CA . GLN B 1 150 ? 4.617 -15.352 3.494 1 93.44 150 GLN B CA 1
ATOM 3995 C C . GLN B 1 150 ? 4.625 -15.047 2 1 93.44 150 GLN B C 1
ATOM 3997 O O . GLN B 1 150 ? 5.68 -14.766 1.424 1 93.44 150 GLN B O 1
ATOM 4002 N N . GLU B 1 151 ? 3.471 -15.133 1.4 1 95.62 151 GLU B N 1
ATOM 4003 C CA . GLU B 1 151 ? 3.377 -14.977 -0.049 1 95.62 151 GLU B CA 1
ATOM 4004 C C . GLU B 1 151 ? 3.869 -13.602 -0.492 1 95.62 151 GLU B C 1
ATOM 4006 O O . GLU B 1 151 ? 4.574 -13.484 -1.496 1 95.62 151 GLU B O 1
ATOM 4011 N N . GLU B 1 152 ? 3.482 -12.578 0.289 1 91.06 152 GLU B N 1
ATOM 4012 C CA . GLU B 1 152 ? 3.922 -11.234 -0.062 1 91.06 152 GLU B CA 1
ATOM 4013 C C . GLU B 1 152 ? 5.445 -11.133 -0.063 1 91.06 152 GLU B C 1
ATOM 4015 O O . GLU B 1 152 ? 6.035 -10.594 -1.003 1 91.06 152 GLU B O 1
ATOM 4020 N N . LEU B 1 153 ? 6.07 -11.641 0.944 1 90.44 153 LEU B N 1
ATOM 4021 C CA . LEU B 1 153 ? 7.523 -11.547 1.082 1 90.44 153 LEU B CA 1
ATOM 4022 C C . LEU B 1 153 ? 8.219 -12.367 0 1 90.44 153 LEU B C 1
ATOM 4024 O O . LEU B 1 153 ? 9.211 -11.906 -0.584 1 90.44 153 LEU B O 1
ATOM 4028 N N . VAL B 1 154 ? 7.711 -13.531 -0.267 1 95 154 VAL B N 1
ATOM 4029 C CA . VAL B 1 154 ? 8.297 -14.383 -1.298 1 95 154 VAL B CA 1
ATOM 4030 C C . VAL B 1 154 ? 8.188 -13.695 -2.658 1 95 154 VAL B C 1
ATOM 4032 O O . VAL B 1 154 ? 9.172 -13.602 -3.396 1 95 154 VAL B O 1
ATOM 4035 N N . ALA B 1 155 ? 6.98 -13.227 -3.002 1 92.56 155 ALA B N 1
ATOM 4036 C CA . ALA B 1 155 ? 6.766 -12.555 -4.281 1 92.56 155 ALA B CA 1
ATOM 4037 C C . ALA B 1 155 ? 7.699 -11.352 -4.43 1 92.56 155 ALA B C 1
ATOM 4039 O O . ALA B 1 155 ? 8.32 -11.172 -5.48 1 92.56 155 ALA B O 1
ATOM 4040 N N . ALA B 1 156 ? 7.789 -10.594 -3.414 1 87.75 156 ALA B N 1
ATOM 4041 C CA . ALA B 1 156 ? 8.641 -9.406 -3.441 1 87.75 156 ALA B CA 1
ATOM 4042 C C . ALA B 1 156 ? 10.109 -9.789 -3.602 1 87.75 156 ALA B C 1
ATOM 4044 O O . ALA B 1 156 ? 10.852 -9.125 -4.324 1 87.75 156 ALA B O 1
ATOM 4045 N N . THR B 1 157 ? 10.562 -10.781 -2.893 1 90.25 157 THR B N 1
ATOM 4046 C CA . THR B 1 157 ? 11.945 -11.234 -2.951 1 90.25 157 THR B CA 1
ATOM 4047 C C . THR B 1 157 ? 12.297 -11.711 -4.359 1 90.25 157 THR B C 1
ATOM 4049 O O . THR B 1 157 ? 13.344 -11.344 -4.898 1 90.25 157 THR B O 1
ATOM 4052 N N . VAL B 1 158 ? 11.414 -12.453 -4.902 1 93.25 158 VAL B N 1
ATOM 4053 C CA . VAL B 1 158 ? 11.641 -12.945 -6.258 1 93.25 158 VAL B CA 1
ATOM 4054 C C . VAL B 1 158 ? 11.719 -11.773 -7.23 1 93.25 158 VAL B C 1
ATOM 4056 O O . VAL B 1 158 ? 12.586 -11.742 -8.102 1 93.25 158 VAL B O 1
ATOM 4059 N N . ASP B 1 159 ? 10.852 -10.844 -7.094 1 87.81 159 ASP B N 1
ATOM 4060 C CA . ASP B 1 159 ? 10.836 -9.664 -7.961 1 87.81 159 ASP B CA 1
ATOM 4061 C C . ASP B 1 159 ? 12.133 -8.875 -7.836 1 87.81 159 ASP B C 1
ATOM 4063 O O . ASP B 1 159 ? 12.633 -8.328 -8.82 1 87.81 159 ASP B O 1
ATOM 4067 N N . ALA B 1 160 ? 12.641 -8.805 -6.668 1 82.81 160 ALA B N 1
ATOM 4068 C CA . ALA B 1 160 ? 13.867 -8.047 -6.422 1 82.81 160 ALA B CA 1
ATOM 4069 C C . ALA B 1 160 ? 15.055 -8.688 -7.137 1 82.81 160 ALA B C 1
ATOM 4071 O O . ALA B 1 160 ? 15.961 -7.992 -7.594 1 82.81 160 ALA B O 1
ATOM 4072 N N . VAL B 1 161 ? 15.07 -9.922 -7.227 1 87.31 161 VAL B N 1
ATOM 4073 C CA . VAL B 1 161 ? 16.188 -10.633 -7.844 1 87.31 161 VAL B CA 1
ATOM 4074 C C . VAL B 1 161 ? 15.953 -10.75 -9.352 1 87.31 161 VAL B C 1
ATOM 4076 O O . VAL B 1 161 ? 16.891 -10.602 -10.141 1 87.31 161 VAL B O 1
ATOM 4079 N N . ALA B 1 162 ? 14.703 -10.961 -9.695 1 87.25 162 ALA B N 1
ATOM 4080 C CA . ALA B 1 162 ? 14.344 -11.219 -11.094 1 87.25 162 ALA B CA 1
ATOM 4081 C C . ALA B 1 162 ? 13.648 -10.008 -11.711 1 87.25 162 ALA B C 1
ATOM 4083 O O . ALA B 1 162 ? 12.617 -10.148 -12.375 1 87.25 162 ALA B O 1
ATOM 4084 N N . HIS B 1 163 ? 13.984 -8.805 -11.594 1 73.5 163 HIS B N 1
ATOM 4085 C CA . HIS B 1 163 ? 13.297 -7.551 -11.859 1 73.5 163 HIS B CA 1
ATOM 4086 C C . HIS B 1 163 ? 12.766 -7.512 -13.289 1 73.5 163 HIS B C 1
ATOM 4088 O O . HIS B 1 163 ? 11.672 -6.992 -13.539 1 73.5 163 HIS B O 1
ATOM 4094 N N . ARG B 1 164 ? 13.297 -7.934 -14.336 1 78.25 164 ARG B N 1
ATOM 4095 C CA . ARG B 1 164 ? 12.844 -7.762 -15.719 1 78.25 164 ARG B CA 1
ATOM 4096 C C . ARG B 1 164 ? 12.172 -9.023 -16.234 1 78.25 164 ARG B C 1
ATOM 4098 O O . ARG B 1 164 ? 11.766 -9.086 -17.406 1 78.25 164 ARG B O 1
ATOM 4105 N N . LEU B 1 165 ? 11.898 -9.898 -15.336 1 90.12 165 LEU B N 1
ATOM 4106 C CA . LEU B 1 165 ? 11.312 -11.188 -15.711 1 90.12 165 LEU B CA 1
ATOM 4107 C C . LEU B 1 165 ? 9.836 -11.242 -15.328 1 90.12 165 LEU B C 1
ATOM 4109 O O . LEU B 1 165 ? 9.477 -10.953 -14.18 1 90.12 165 LEU B O 1
ATOM 4113 N N . PRO B 1 166 ? 8.945 -11.469 -16.359 1 94.44 166 PRO B N 1
ATOM 4114 C CA . PRO B 1 166 ? 7.574 -11.75 -15.922 1 94.44 166 PRO B CA 1
ATOM 4115 C C . PRO B 1 166 ? 7.484 -12.984 -15.031 1 94.44 166 PRO B C 1
ATOM 4117 O O . PRO B 1 166 ? 7.895 -14.078 -15.43 1 94.44 166 PRO B O 1
ATOM 4120 N N . VAL B 1 167 ? 7.016 -12.773 -13.797 1 95.94 167 VAL B N 1
ATOM 4121 C CA . VAL B 1 167 ? 6.824 -13.867 -12.844 1 95.94 167 VAL B CA 1
ATOM 4122 C C . VAL B 1 167 ? 5.352 -13.953 -12.453 1 95.94 167 VAL B C 1
ATOM 4124 O O . VAL B 1 167 ? 4.742 -12.953 -12.062 1 95.94 167 VAL B O 1
ATOM 4127 N N . LEU B 1 168 ? 4.766 -15.117 -12.664 1 97.56 168 LEU B N 1
ATOM 4128 C CA . LEU B 1 168 ? 3.385 -15.375 -12.273 1 97.56 168 LEU B CA 1
ATOM 4129 C C . LEU B 1 168 ? 3.283 -16.672 -11.477 1 97.56 168 LEU B C 1
ATOM 4131 O O . LEU B 1 168 ? 4.164 -17.531 -11.562 1 97.56 168 LEU B O 1
ATOM 4135 N N . GLY B 1 169 ? 2.203 -16.75 -10.703 1 98.12 169 GLY B N 1
ATOM 4136 C CA . GLY B 1 169 ? 2.061 -17.984 -9.93 1 98.12 169 GLY B CA 1
ATOM 4137 C C . GLY B 1 169 ? 0.784 -18.016 -9.109 1 98.12 169 GLY B C 1
ATOM 4138 O O . GLY B 1 169 ? -0.124 -17.219 -9.328 1 98.12 169 GLY B O 1
ATOM 4139 N N . GLY B 1 170 ? 0.789 -19.094 -8.305 1 98.69 170 GLY B N 1
ATOM 4140 C CA . GLY B 1 170 ? -0.351 -19.328 -7.43 1 98.69 170 GLY B CA 1
ATOM 4141 C C . GLY B 1 170 ? 0.023 -20.016 -6.133 1 98.69 170 GLY B C 1
ATOM 4142 O O . GLY B 1 170 ? 0.945 -20.844 -6.102 1 98.69 170 GLY B O 1
ATOM 4143 N N . SER B 1 171 ? -0.733 -19.672 -5.16 1 98.75 171 SER B N 1
ATOM 4144 C CA . SER B 1 171 ? -0.578 -20.344 -3.873 1 98.75 171 SER B CA 1
ATOM 4145 C C . SER B 1 171 ? -1.349 -21.656 -3.836 1 98.75 171 SER B C 1
ATOM 4147 O O . SER B 1 171 ? -2.521 -21.703 -4.215 1 98.75 171 SER B O 1
ATOM 4149 N N . ALA B 1 172 ? -0.65 -22.688 -3.389 1 98.75 172 ALA B N 1
ATOM 4150 C CA . ALA B 1 172 ? -1.248 -24.016 -3.287 1 98.75 172 ALA B CA 1
ATOM 4151 C C . ALA B 1 172 ? -2.43 -24 -2.322 1 98.75 172 ALA B C 1
ATOM 4153 O O . ALA B 1 172 ? -2.445 -23.25 -1.351 1 98.75 172 ALA B O 1
ATOM 4154 N N . GLY B 1 173 ? -3.371 -24.828 -2.631 1 97.38 173 GLY B N 1
ATOM 4155 C CA . GLY B 1 173 ? -4.535 -24.984 -1.776 1 97.38 173 GLY B CA 1
ATOM 4156 C C . GLY B 1 173 ? -4.84 -26.438 -1.439 1 97.38 173 GLY B C 1
ATOM 4157 O O . GLY B 1 173 ? -4.047 -27.328 -1.748 1 97.38 173 GLY B O 1
ATOM 4158 N N . ASP B 1 174 ? -5.926 -26.656 -0.754 1 96.94 174 ASP B N 1
ATOM 4159 C CA . ASP B 1 174 ? -6.441 -27.984 -0.4 1 96.94 174 ASP B CA 1
ATOM 4160 C C . ASP B 1 174 ? -7.969 -27.984 -0.366 1 96.94 174 ASP B C 1
ATOM 4162 O O . ASP B 1 174 ? -8.57 -28.484 0.583 1 96.94 174 ASP B O 1
ATOM 4166 N N . GLY B 1 175 ? -8.461 -27.578 -1.537 1 93.12 175 GLY B N 1
ATOM 4167 C CA . GLY B 1 175 ? -9.891 -27.312 -1.504 1 93.12 175 GLY B CA 1
ATOM 4168 C C . GLY B 1 175 ? -10.25 -26.078 -0.69 1 93.12 175 GLY B C 1
ATOM 4169 O O . GLY B 1 175 ? -9.695 -25 -0.902 1 93.12 175 GLY B O 1
ATOM 4170 N N . LEU B 1 176 ? -11.203 -26.141 0.123 1 89.94 176 LEU B N 1
ATOM 4171 C CA . LEU B 1 176 ? -11.57 -25.047 1.016 1 89.94 176 LEU B CA 1
ATOM 4172 C C . LEU B 1 176 ? -11.266 -25.406 2.467 1 89.94 176 LEU B C 1
ATOM 4174 O O . LEU B 1 176 ? -11.875 -24.859 3.387 1 89.94 176 LEU B O 1
ATOM 4178 N N . ARG B 1 177 ? -10.336 -26.312 2.645 1 91.69 177 ARG B N 1
ATOM 4179 C CA . ARG B 1 177 ? -10.086 -26.812 3.988 1 91.69 177 ARG B CA 1
ATOM 4180 C C . ARG B 1 177 ? -9.117 -25.906 4.746 1 91.69 177 ARG B C 1
ATOM 4182 O O . ARG B 1 177 ? -9.211 -25.781 5.969 1 91.69 177 ARG B O 1
ATOM 4189 N N . PHE B 1 178 ? -8.164 -25.375 4.098 1 92 178 PHE B N 1
ATOM 4190 C CA . PHE B 1 178 ? -7.145 -24.516 4.684 1 92 178 PHE B CA 1
ATOM 4191 C C . PHE B 1 178 ? -6.395 -25.234 5.797 1 92 178 PHE B C 1
ATOM 4193 O O . PHE B 1 178 ? -6.195 -24.688 6.879 1 92 178 PHE B O 1
ATOM 4200 N N . GLU B 1 179 ? -5.922 -26.453 5.48 1 94.19 179 GLU B N 1
ATOM 4201 C CA . GLU B 1 179 ? -5.273 -27.266 6.504 1 94.19 179 GLU B CA 1
ATOM 4202 C C . GLU B 1 179 ? -3.846 -27.625 6.105 1 94.19 179 GLU B C 1
ATOM 4204 O O . GLU B 1 179 ? -2.926 -27.531 6.922 1 94.19 179 GLU B O 1
ATOM 4209 N N . GLU B 1 180 ? -3.76 -28.078 4.953 1 95.75 180 GLU B N 1
ATOM 4210 C CA . GLU B 1 180 ? -2.443 -28.531 4.516 1 95.75 180 GLU B CA 1
ATOM 4211 C C . GLU B 1 180 ? -2.309 -28.438 2.998 1 95.75 180 GLU B C 1
ATOM 4213 O O . GLU B 1 180 ? -3.211 -28.859 2.266 1 95.75 180 GLU B O 1
ATOM 4218 N N . THR B 1 181 ? -1.184 -27.891 2.592 1 97.56 181 THR B N 1
ATOM 4219 C CA . THR B 1 181 ? -0.883 -27.859 1.165 1 97.56 181 THR B CA 1
ATOM 4220 C C . THR B 1 181 ? 0.343 -28.719 0.848 1 97.56 181 THR B C 1
ATOM 4222 O O . THR B 1 181 ? 1.021 -29.203 1.757 1 97.56 181 THR B O 1
ATOM 4225 N N . CYS B 1 182 ? 0.529 -28.969 -0.408 1 97.94 182 CYS B N 1
ATOM 4226 C CA . CYS B 1 182 ? 1.662 -29.766 -0.859 1 97.94 182 CYS B CA 1
ATOM 4227 C C . CYS B 1 182 ? 2.309 -29.156 -2.094 1 97.94 182 CYS B C 1
ATOM 4229 O O . CYS B 1 182 ? 1.612 -28.75 -3.029 1 97.94 182 CYS B O 1
ATOM 4231 N N . LEU B 1 183 ? 3.584 -29.016 -2.014 1 98.56 183 LEU B N 1
ATOM 4232 C CA . LEU B 1 183 ? 4.398 -28.672 -3.176 1 98.56 183 LEU B CA 1
ATOM 4233 C C . LEU B 1 183 ? 5.359 -29.812 -3.518 1 98.56 183 LEU B C 1
ATOM 4235 O O . LEU B 1 183 ? 5.816 -30.531 -2.631 1 98.56 183 LEU B O 1
ATOM 4239 N N . VAL B 1 184 ? 5.68 -29.922 -4.828 1 98.56 184 VAL B N 1
ATOM 4240 C CA . VAL B 1 184 ? 6.605 -30.984 -5.223 1 98.56 184 VAL B CA 1
ATOM 4241 C C . VAL B 1 184 ? 7.539 -30.484 -6.32 1 98.56 184 VAL B C 1
ATOM 4243 O O . VAL B 1 184 ? 7.113 -29.75 -7.211 1 98.56 184 VAL B O 1
ATOM 4246 N N . LEU B 1 185 ? 8.758 -30.766 -6.191 1 98.69 185 LEU B N 1
ATOM 4247 C CA . LEU B 1 185 ? 9.781 -30.594 -7.211 1 98.69 185 LEU B CA 1
ATOM 4248 C C . LEU B 1 185 ? 10.602 -31.859 -7.391 1 98.69 185 LEU B C 1
ATOM 4250 O O . LEU B 1 185 ? 11.391 -32.219 -6.516 1 98.69 185 LEU B O 1
ATOM 4254 N N . ASP B 1 186 ? 10.414 -32.562 -8.492 1 97.38 186 ASP B N 1
ATOM 4255 C CA . ASP B 1 186 ? 11.133 -33.781 -8.859 1 97.38 186 ASP B CA 1
ATOM 4256 C C . ASP B 1 186 ? 11.016 -34.812 -7.758 1 97.38 186 ASP B C 1
ATOM 4258 O O . ASP B 1 186 ? 12.016 -35.406 -7.348 1 97.38 186 ASP B O 1
ATOM 4262 N N . GLY B 1 187 ? 9.898 -34.938 -7.207 1 95.69 187 GLY B N 1
ATOM 4263 C CA . GLY B 1 187 ? 9.633 -36 -6.242 1 95.69 187 GLY B CA 1
ATOM 4264 C C . GLY B 1 187 ? 9.836 -35.562 -4.805 1 95.69 187 GLY B C 1
ATOM 4265 O O . GLY B 1 187 ? 9.414 -36.25 -3.873 1 95.69 187 GLY B O 1
ATOM 4266 N N . GLU B 1 188 ? 10.516 -34.531 -4.582 1 97.5 188 GLU B N 1
ATOM 4267 C CA . GLU B 1 188 ? 10.719 -34 -3.238 1 97.5 188 GLU B CA 1
ATOM 4268 C C . GLU B 1 188 ? 9.602 -33.031 -2.854 1 97.5 188 GLU B C 1
ATOM 4270 O O . GLU B 1 188 ? 9.133 -32.25 -3.689 1 97.5 188 GLU B O 1
ATOM 4275 N N . SER B 1 189 ? 9.203 -33.156 -1.597 1 97.75 189 SER B N 1
ATOM 4276 C CA . SER B 1 189 ? 8.188 -32.25 -1.056 1 97.75 189 SER B CA 1
ATOM 4277 C C . SER B 1 189 ? 8.648 -31.625 0.255 1 97.75 189 SER B C 1
ATOM 4279 O O . SER B 1 189 ? 9.266 -32.281 1.087 1 97.75 189 SER B O 1
ATOM 4281 N N . HIS B 1 190 ? 8.391 -30.359 0.37 1 96.38 190 HIS B N 1
ATOM 4282 C CA . HIS B 1 190 ? 8.711 -29.625 1.586 1 96.38 190 HIS B CA 1
ATOM 4283 C C . HIS B 1 190 ? 7.539 -28.766 2.029 1 96.38 190 HIS B C 1
ATOM 4285 O O . HIS B 1 190 ? 6.945 -28.047 1.218 1 96.38 190 HIS B O 1
ATOM 4291 N N . ARG B 1 191 ? 7.18 -28.859 3.238 1 94.44 191 ARG B N 1
ATOM 4292 C CA . ARG B 1 191 ? 6.219 -27.922 3.809 1 94.44 191 ARG B CA 1
ATOM 4293 C C . ARG B 1 191 ? 6.844 -26.547 3.99 1 94.44 191 ARG B C 1
ATOM 4295 O O . ARG B 1 191 ? 8.062 -26.391 3.895 1 94.44 191 ARG B O 1
ATOM 4302 N N . ASP B 1 192 ? 5.969 -25.531 4.133 1 96.69 192 ASP B N 1
ATOM 4303 C CA . ASP B 1 192 ? 6.461 -24.203 4.449 1 96.69 192 ASP B CA 1
ATOM 4304 C C . ASP B 1 192 ? 7.543 -23.766 3.463 1 96.69 192 ASP B C 1
ATOM 4306 O O . ASP B 1 192 ? 8.648 -23.391 3.869 1 96.69 192 ASP B O 1
ATOM 4310 N N . SER B 1 193 ? 7.199 -23.875 2.242 1 98.12 193 SER B N 1
ATOM 4311 C CA . SER B 1 193 ? 8.172 -23.594 1.189 1 98.12 193 SER B CA 1
ATOM 4312 C C . SER B 1 193 ? 7.496 -23.016 -0.052 1 98.12 193 SER B C 1
ATOM 4314 O O . SER B 1 193 ? 6.27 -22.906 -0.103 1 98.12 193 SER B O 1
ATOM 4316 N N . ALA B 1 194 ? 8.312 -22.609 -0.959 1 98.69 194 ALA B N 1
ATOM 4317 C CA . ALA B 1 194 ? 7.914 -22.172 -2.299 1 98.69 194 ALA B CA 1
ATOM 4318 C C . ALA B 1 194 ? 8.859 -22.734 -3.355 1 98.69 194 ALA B C 1
ATOM 4320 O O . ALA B 1 194 ? 9.945 -23.234 -3.031 1 98.69 194 ALA B O 1
ATOM 4321 N N . ILE B 1 195 ? 8.383 -22.812 -4.527 1 98.88 195 ILE B N 1
ATOM 4322 C CA . ILE B 1 195 ? 9.195 -23.203 -5.676 1 98.88 195 ILE B CA 1
ATOM 4323 C C . ILE B 1 195 ? 9.227 -22.078 -6.695 1 98.88 195 ILE B C 1
ATOM 4325 O O . ILE B 1 195 ? 8.195 -21.484 -7.012 1 98.88 195 ILE B O 1
ATOM 4329 N N . PHE B 1 196 ? 10.414 -21.75 -7.086 1 98.62 196 PHE B N 1
ATOM 4330 C CA . PHE B 1 196 ? 10.594 -20.875 -8.25 1 98.62 196 PHE B CA 1
ATOM 4331 C C . PHE B 1 196 ? 11.156 -21.672 -9.422 1 98.62 196 PHE B C 1
ATOM 4333 O O . PHE B 1 196 ? 12.203 -22.312 -9.305 1 98.62 196 PHE B O 1
ATOM 4340 N N . ALA B 1 197 ? 10.461 -21.625 -10.547 1 98.56 197 ALA B N 1
ATOM 4341 C CA . ALA B 1 197 ? 10.93 -22.266 -11.781 1 98.56 197 ALA B CA 1
ATOM 4342 C C . ALA B 1 197 ? 11.109 -21.234 -12.891 1 98.56 197 ALA B C 1
ATOM 4344 O O . ALA B 1 197 ? 10.211 -20.438 -13.164 1 98.56 197 ALA B O 1
ATOM 4345 N N . LEU B 1 198 ? 12.25 -21.219 -13.477 1 97.88 198 LEU B N 1
ATOM 4346 C CA . LEU B 1 198 ? 12.562 -20.359 -14.617 1 97.88 198 LEU B CA 1
ATOM 4347 C C . LEU B 1 198 ? 12.367 -21.109 -15.93 1 97.88 198 LEU B C 1
ATOM 4349 O O . LEU B 1 198 ? 12.852 -22.234 -16.078 1 97.88 198 LEU B O 1
ATOM 4353 N N . PHE B 1 199 ? 11.648 -20.484 -16.859 1 97.81 199 PHE B N 1
ATOM 4354 C CA . PHE B 1 199 ? 11.414 -21.094 -18.172 1 97.81 199 PHE B CA 1
ATOM 4355 C C . PHE B 1 199 ? 11.953 -20.188 -19.281 1 97.81 199 PHE B C 1
ATOM 4357 O O . PHE B 1 199 ? 11.93 -18.969 -19.156 1 97.81 199 PHE B O 1
ATOM 4364 N N . GLU B 1 200 ? 12.422 -20.797 -20.297 1 97.38 200 GLU B N 1
ATOM 4365 C CA . GLU B 1 200 ? 12.75 -20.156 -21.562 1 97.38 200 GLU B CA 1
ATOM 4366 C C . GLU B 1 200 ? 12.016 -20.828 -22.734 1 97.38 200 GLU B C 1
ATOM 4368 O O . GLU B 1 200 ? 11.906 -22.047 -22.781 1 97.38 200 GLU B O 1
ATOM 4373 N N . THR B 1 201 ? 11.5 -20 -23.656 1 97.06 201 THR B N 1
ATOM 4374 C CA . THR B 1 201 ? 10.703 -20.531 -24.766 1 97.06 201 THR B CA 1
ATOM 4375 C C . THR B 1 201 ? 10.773 -19.609 -25.984 1 97.06 201 THR B C 1
ATOM 4377 O O . THR B 1 201 ? 11.195 -18.453 -25.875 1 97.06 201 THR B O 1
ATOM 4380 N N . ASP B 1 202 ? 10.438 -20.125 -27.109 1 95.88 202 ASP B N 1
ATOM 4381 C CA . ASP B 1 202 ? 10.367 -19.297 -28.297 1 95.88 202 ASP B CA 1
ATOM 4382 C C . ASP B 1 202 ? 8.961 -18.75 -28.516 1 95.88 202 ASP B C 1
ATOM 4384 O O . ASP B 1 202 ? 8.711 -18 -29.469 1 95.88 202 ASP B O 1
ATOM 4388 N N . PHE B 1 203 ? 8.039 -19.156 -27.656 1 96.38 203 PHE B N 1
ATOM 4389 C CA . PHE B 1 203 ? 6.73 -18.516 -27.703 1 96.38 203 PHE B CA 1
ATOM 4390 C C . PHE B 1 203 ? 6.832 -17.062 -27.281 1 96.38 203 PHE B C 1
ATOM 4392 O O . PHE B 1 203 ? 7.621 -16.703 -26.406 1 96.38 203 PHE B O 1
ATOM 4399 N N . ALA B 1 204 ? 5.984 -16.219 -27.953 1 95.94 204 ALA B N 1
ATOM 4400 C CA . ALA B 1 204 ? 5.754 -14.898 -27.391 1 95.94 204 ALA B CA 1
ATOM 4401 C C . ALA B 1 204 ? 4.887 -14.984 -26.141 1 95.94 204 ALA B C 1
ATOM 4403 O O . ALA B 1 204 ? 3.998 -15.828 -26.047 1 95.94 204 ALA B O 1
ATOM 4404 N N . LEU B 1 205 ? 5.199 -14.133 -25.203 1 96.88 205 LEU B N 1
ATOM 4405 C CA . LEU B 1 205 ? 4.527 -14.203 -23.906 1 96.88 205 LEU B CA 1
ATOM 4406 C C . LEU B 1 205 ? 3.637 -12.977 -23.688 1 96.88 205 LEU B C 1
ATOM 4408 O O . LEU B 1 205 ? 4.074 -11.844 -23.891 1 96.88 205 LEU B O 1
ATOM 4412 N N . GLU B 1 206 ? 2.363 -13.234 -23.328 1 97.06 206 GLU B N 1
ATOM 4413 C CA . GLU B 1 206 ? 1.436 -12.164 -22.953 1 97.06 206 GLU B CA 1
ATOM 4414 C C . GLU B 1 206 ? 0.73 -12.469 -21.641 1 97.06 206 GLU B C 1
ATOM 4416 O O . GLU B 1 206 ? 0.156 -13.547 -21.469 1 97.06 206 GLU B O 1
ATOM 4421 N N . GLN B 1 207 ? 0.749 -11.531 -20.75 1 96.44 207 GLN B N 1
ATOM 4422 C CA . GLN B 1 207 ? 0.073 -11.703 -19.469 1 96.44 207 GLN B CA 1
ATOM 4423 C C . GLN B 1 207 ? -1.413 -11.375 -19.578 1 96.44 207 GLN B C 1
ATOM 4425 O O . GLN B 1 207 ? -1.791 -10.422 -20.266 1 96.44 207 GLN B O 1
ATOM 4430 N N . VAL B 1 208 ? -2.211 -12.172 -18.938 1 96.38 208 VAL B N 1
ATOM 4431 C CA . VAL B 1 208 ? -3.646 -11.93 -18.828 1 96.38 208 VAL B CA 1
ATOM 4432 C C . VAL B 1 208 ? -4.031 -11.797 -17.344 1 96.38 208 VAL B C 1
ATOM 4434 O O . VAL B 1 208 ? -4.129 -12.797 -16.641 1 96.38 208 VAL B O 1
ATOM 4437 N N . ILE B 1 209 ? -4.227 -10.609 -16.938 1 94.25 209 ILE B N 1
ATOM 4438 C CA . ILE B 1 209 ? -4.586 -10.336 -15.547 1 94.25 209 ILE B CA 1
ATOM 4439 C C . ILE B 1 209 ? -5.992 -9.742 -15.484 1 94.25 209 ILE B C 1
ATOM 4441 O O . ILE B 1 209 ? -6.312 -8.812 -16.219 1 94.25 209 ILE B O 1
ATOM 4445 N N . PHE B 1 210 ? -6.781 -10.344 -14.57 1 92.75 210 PHE B N 1
ATOM 4446 C CA . PHE B 1 210 ? -8.148 -9.844 -14.508 1 92.75 210 PHE B CA 1
ATOM 4447 C C . PHE B 1 210 ? -8.734 -10.039 -13.117 1 92.75 210 PHE B C 1
ATOM 4449 O O . PHE B 1 210 ? -8.648 -11.125 -12.547 1 92.75 210 PHE B O 1
ATOM 4456 N N . ASP B 1 211 ? -9.219 -8.883 -12.555 1 87.88 211 ASP B N 1
ATOM 4457 C CA . ASP B 1 211 ? -10.117 -8.938 -11.406 1 87.88 211 ASP B CA 1
ATOM 4458 C C . ASP B 1 211 ? -11.438 -8.219 -11.695 1 87.88 211 ASP B C 1
ATOM 4460 O O . ASP B 1 211 ? -11.5 -7.383 -12.602 1 87.88 211 ASP B O 1
ATOM 4464 N N . HIS B 1 212 ? -12.555 -8.57 -11.078 1 84.31 212 HIS B N 1
ATOM 4465 C CA . HIS B 1 212 ? -13.875 -8.102 -11.492 1 84.31 212 HIS B CA 1
ATOM 4466 C C . HIS B 1 212 ? -14.516 -7.242 -10.414 1 84.31 212 HIS B C 1
ATOM 4468 O O . HIS B 1 212 ? -15.742 -7.211 -10.289 1 84.31 212 HIS B O 1
ATOM 4474 N N . PHE B 1 213 ? -13.75 -6.531 -9.617 1 89.81 213 PHE B N 1
ATOM 4475 C CA . PHE B 1 213 ? -14.367 -5.789 -8.531 1 89.81 213 PHE B CA 1
ATOM 4476 C C . PHE B 1 213 ? -14.125 -4.293 -8.695 1 89.81 213 PHE B C 1
ATOM 4478 O O . PHE B 1 213 ? -13.062 -3.873 -9.141 1 89.81 213 PHE B O 1
ATOM 4485 N N . THR B 1 214 ? -15.156 -3.568 -8.383 1 87.88 214 THR B N 1
ATOM 4486 C CA . THR B 1 214 ? -15.078 -2.115 -8.289 1 87.88 214 THR B CA 1
ATOM 4487 C C . THR B 1 214 ? -15.43 -1.646 -6.879 1 87.88 214 THR B C 1
ATOM 4489 O O . THR B 1 214 ? -16.266 -2.25 -6.211 1 87.88 214 THR B O 1
ATOM 4492 N N . PRO B 1 215 ? -14.734 -0.631 -6.402 1 87.75 215 PRO B N 1
ATOM 4493 C CA . PRO B 1 215 ? -15.047 -0.151 -5.055 1 87.75 215 PRO B CA 1
ATOM 4494 C C . PRO B 1 215 ? -16.453 0.435 -4.949 1 87.75 215 PRO B C 1
ATOM 4496 O O . PRO B 1 215 ? -16.938 1.077 -5.887 1 87.75 215 PRO B O 1
ATOM 4499 N N . SER B 1 216 ? -16.984 0.112 -3.828 1 84.75 216 SER B N 1
ATOM 4500 C CA . SER B 1 216 ? -18.234 0.776 -3.496 1 84.75 216 SER B CA 1
ATOM 4501 C C . SER B 1 216 ? -17.984 2.078 -2.74 1 84.75 216 SER B C 1
ATOM 4503 O O . SER B 1 216 ? -16.844 2.406 -2.418 1 84.75 216 SER B O 1
ATOM 4505 N N . GLY B 1 217 ? -18.922 2.916 -2.615 1 72.5 217 GLY B N 1
ATOM 4506 C CA . GLY B 1 217 ? -18.812 4.23 -2.008 1 72.5 217 GLY B CA 1
ATOM 4507 C C . GLY B 1 217 ? -18.547 4.18 -0.515 1 72.5 217 GLY B C 1
ATOM 4508 O O . GLY B 1 217 ? -18.203 5.195 0.095 1 72.5 217 GLY B O 1
ATOM 4509 N N . SER B 1 218 ? -18.641 2.984 0.095 1 71.75 218 SER B N 1
ATOM 4510 C CA . SER B 1 218 ? -18.422 2.904 1.536 1 71.75 218 SER B CA 1
ATOM 4511 C C . SER B 1 218 ? -16.938 2.805 1.865 1 71.75 218 SER B C 1
ATOM 4513 O O . SER B 1 218 ? -16.234 1.933 1.347 1 71.75 218 SER B O 1
ATOM 4515 N N . ARG B 1 219 ? -16.438 3.773 2.541 1 72.81 219 ARG B N 1
ATOM 4516 C CA . ARG B 1 219 ? -15.031 3.691 2.949 1 72.81 219 ARG B CA 1
ATOM 4517 C C . ARG B 1 219 ? -14.914 3.352 4.434 1 72.81 219 ARG B C 1
ATOM 4519 O O . ARG B 1 219 ? -15.742 3.781 5.242 1 72.81 219 ARG B O 1
ATOM 4526 N N . MET B 1 220 ? -14.008 2.387 4.648 1 86.25 220 MET B N 1
ATOM 4527 C CA . MET B 1 220 ? -13.719 1.803 5.953 1 86.25 220 MET B CA 1
ATOM 4528 C C . MET B 1 220 ? -12.25 1.966 6.316 1 86.25 220 MET B C 1
ATOM 4530 O O . MET B 1 220 ? -11.398 2.059 5.434 1 86.25 220 MET B O 1
ATOM 4534 N N . VAL B 1 221 ? -12.039 1.984 7.668 1 86.06 221 VAL B N 1
ATOM 4535 C CA . VAL B 1 221 ? -10.656 2.006 8.141 1 86.06 221 VAL B CA 1
ATOM 4536 C C . VAL B 1 221 ? -10.414 0.828 9.086 1 86.06 221 VAL B C 1
ATOM 4538 O O . VAL B 1 221 ? -11.266 0.514 9.93 1 86.06 221 VAL B O 1
ATOM 4541 N N . VAL B 1 222 ? -9.289 0.158 8.828 1 92 222 VAL B N 1
ATOM 4542 C CA . VAL B 1 222 ? -8.859 -0.853 9.789 1 92 222 VAL B CA 1
ATOM 4543 C C . VAL B 1 222 ? -8.32 -0.173 11.047 1 92 222 VAL B C 1
ATOM 4545 O O . VAL B 1 222 ? -7.246 0.435 11.016 1 92 222 VAL B O 1
ATOM 4548 N N . THR B 1 223 ? -9.031 -0.358 12.078 1 88.44 223 THR B N 1
ATOM 4549 C CA . THR B 1 223 ? -8.648 0.371 13.281 1 88.44 223 THR B CA 1
ATOM 4550 C C . THR B 1 223 ? -7.824 -0.511 14.211 1 88.44 223 THR B C 1
ATOM 4552 O O . THR B 1 223 ? -7.117 -0.008 15.086 1 88.44 223 THR B O 1
ATOM 4555 N N . ALA B 1 224 ? -7.973 -1.811 14.102 1 89 224 ALA B N 1
ATOM 4556 C CA . ALA B 1 224 ? -7.121 -2.754 14.82 1 89 224 ALA B CA 1
ATOM 4557 C C . ALA B 1 224 ? -6.895 -4.023 14.008 1 89 224 ALA B C 1
ATOM 4559 O O . ALA B 1 224 ? -7.844 -4.602 13.469 1 89 224 ALA B O 1
ATOM 4560 N N . ALA B 1 225 ? -5.617 -4.395 13.93 1 92.25 225 ALA B N 1
ATOM 4561 C CA . ALA B 1 225 ? -5.266 -5.605 13.188 1 92.25 225 ALA B CA 1
ATOM 4562 C C . ALA B 1 225 ? -4.078 -6.316 13.828 1 92.25 225 ALA B C 1
ATOM 4564 O O . ALA B 1 225 ? -3.354 -5.727 14.633 1 92.25 225 ALA B O 1
ATOM 4565 N N . VAL B 1 226 ? -4.027 -7.586 13.617 1 91 226 VAL B N 1
ATOM 4566 C CA . VAL B 1 226 ? -2.852 -8.398 13.906 1 91 226 VAL B CA 1
ATOM 4567 C C . VAL B 1 226 ? -2.199 -8.859 12.609 1 91 226 VAL B C 1
ATOM 4569 O O . VAL B 1 226 ? -2.523 -9.93 12.086 1 91 226 VAL B O 1
ATOM 4572 N N . PRO B 1 227 ? -1.233 -8.109 12.102 1 88.25 227 PRO B N 1
ATOM 4573 C CA . PRO B 1 227 ? -0.683 -8.336 10.766 1 88.25 227 PRO B CA 1
ATOM 4574 C C . PRO B 1 227 ? -0.098 -9.734 10.602 1 88.25 227 PRO B C 1
ATOM 4576 O O . PRO B 1 227 ? -0.299 -10.375 9.562 1 88.25 227 PRO B O 1
ATOM 4579 N N . GLU B 1 228 ? 0.541 -10.305 11.586 1 84.81 228 GLU B N 1
ATOM 4580 C CA . GLU B 1 228 ? 1.199 -11.602 11.5 1 84.81 228 GLU B CA 1
ATOM 4581 C C . GLU B 1 228 ? 0.186 -12.727 11.281 1 84.81 228 GLU B C 1
ATOM 4583 O O . GLU B 1 228 ? 0.54 -13.805 10.797 1 84.81 228 GLU B O 1
ATOM 4588 N N . GLU B 1 229 ? -1.029 -12.398 11.617 1 92.69 229 GLU B N 1
ATOM 4589 C CA . GLU B 1 229 ? -2.084 -13.398 11.477 1 92.69 229 GLU B CA 1
ATOM 4590 C C . GLU B 1 229 ? -3.047 -13.031 10.352 1 92.69 229 GLU B C 1
ATOM 4592 O O . GLU B 1 229 ? -4.035 -13.727 10.117 1 92.69 229 GLU B O 1
ATOM 4597 N N . ARG B 1 230 ? -2.766 -11.953 9.664 1 95.06 230 ARG B N 1
ATOM 4598 C CA . ARG B 1 230 ? -3.658 -11.422 8.641 1 95.06 230 ARG B CA 1
ATOM 4599 C C . ARG B 1 230 ? -5.074 -11.258 9.18 1 95.06 230 ARG B C 1
ATOM 4601 O O . ARG B 1 230 ? -6.043 -11.648 8.523 1 95.06 230 ARG B O 1
ATOM 4608 N N . LEU B 1 231 ? -5.133 -10.719 10.422 1 97.19 231 LEU B N 1
ATOM 4609 C CA . LEU B 1 231 ? -6.383 -10.664 11.172 1 97.19 231 LEU B CA 1
ATOM 4610 C C . LEU B 1 231 ? -6.809 -9.227 11.422 1 97.19 231 LEU B C 1
ATOM 4612 O O . LEU B 1 231 ? -6.031 -8.43 11.953 1 97.19 231 LEU B O 1
ATOM 4616 N N . ILE B 1 232 ? -8.008 -8.875 10.93 1 97.19 232 ILE B N 1
ATOM 4617 C CA . ILE B 1 232 ? -8.625 -7.613 11.305 1 97.19 232 ILE B CA 1
ATOM 4618 C C . ILE B 1 232 ? -9.477 -7.812 12.562 1 97.19 232 ILE B C 1
ATOM 4620 O O . ILE B 1 232 ? -10.367 -8.664 12.586 1 97.19 232 ILE B O 1
ATOM 4624 N N . LEU B 1 233 ? -9.203 -7.086 13.562 1 96.25 233 LEU B N 1
ATOM 4625 C CA . LEU B 1 233 ? -9.984 -7.148 14.797 1 96.25 233 LEU B CA 1
ATOM 4626 C C . LEU B 1 233 ? -11.109 -6.117 14.773 1 96.25 233 LEU B C 1
ATOM 4628 O O . LEU B 1 233 ? -12.227 -6.402 15.227 1 96.25 233 LEU B O 1
ATOM 4632 N N . GLU B 1 234 ? -10.766 -4.945 14.211 1 93.62 234 GLU B N 1
ATOM 4633 C CA . GLU B 1 234 ? -11.734 -3.854 14.227 1 93.62 234 GLU B CA 1
ATOM 4634 C C . GLU B 1 234 ? -11.727 -3.086 12.906 1 93.62 234 GLU B C 1
ATOM 4636 O O . GLU B 1 234 ? -10.656 -2.842 12.336 1 93.62 234 GLU B O 1
ATOM 4641 N N . ILE B 1 235 ? -12.875 -2.75 12.43 1 93.06 235 ILE B N 1
ATOM 4642 C CA . ILE B 1 235 ? -13.117 -1.817 11.328 1 93.06 235 ILE B CA 1
ATOM 4643 C C . ILE B 1 235 ? -13.953 -0.644 11.828 1 93.06 235 ILE B C 1
ATOM 4645 O O . ILE B 1 235 ? -15.008 -0.842 12.445 1 93.06 235 ILE B O 1
ATOM 4649 N N . ASN B 1 236 ? -13.539 0.542 11.609 1 86.44 236 ASN B N 1
ATOM 4650 C CA . ASN B 1 236 ? -14.25 1.73 12.062 1 86.44 236 ASN B CA 1
ATOM 4651 C C . ASN B 1 236 ? -14.508 1.692 13.57 1 86.44 236 ASN B C 1
ATOM 4653 O O . ASN B 1 236 ? -15.602 2.027 14.031 1 86.44 236 ASN B O 1
ATOM 4657 N N . ALA B 1 237 ? -13.641 1.104 14.289 1 85.06 237 ALA B N 1
ATOM 4658 C CA . ALA B 1 237 ? -13.68 1.017 15.742 1 85.06 237 ALA B CA 1
ATOM 4659 C C . ALA B 1 237 ? -14.797 0.085 16.203 1 85.06 237 ALA B C 1
ATOM 4661 O O . ALA B 1 237 ? -15.242 0.168 17.359 1 85.06 237 ALA B O 1
ATOM 4662 N N . GLU B 1 238 ? -15.352 -0.703 15.414 1 89.38 238 GLU B N 1
ATOM 4663 C CA . GLU B 1 238 ? -16.328 -1.754 15.711 1 89.38 238 GLU B CA 1
ATOM 4664 C C . GLU B 1 238 ? -15.75 -3.135 15.406 1 89.38 238 GLU B C 1
ATOM 4666 O O . GLU B 1 238 ? -14.859 -3.275 14.562 1 89.38 238 GLU B O 1
ATOM 4671 N N . PRO B 1 239 ? -16.266 -4.16 16.172 1 94.31 239 PRO B N 1
ATOM 4672 C CA . PRO B 1 239 ? -15.797 -5.5 15.82 1 94.31 239 PRO B CA 1
ATOM 4673 C C . PRO B 1 239 ? -15.883 -5.785 14.328 1 94.31 239 PRO B C 1
ATOM 4675 O O . PRO B 1 239 ? -16.906 -5.508 13.703 1 94.31 239 PRO B O 1
ATOM 4678 N N . ALA B 1 240 ? -14.859 -6.32 13.742 1 97.25 240 ALA B N 1
ATOM 4679 C CA . ALA B 1 240 ? -14.656 -6.383 12.297 1 97.25 240 ALA B CA 1
ATOM 4680 C C . ALA B 1 240 ? -15.82 -7.098 11.609 1 97.25 240 ALA B C 1
ATOM 4682 O O . ALA B 1 240 ? -16.391 -6.582 10.648 1 97.25 240 ALA B O 1
ATOM 4683 N N . ALA B 1 241 ? -16.188 -8.266 12.117 1 98.19 241 ALA B N 1
ATOM 4684 C CA . ALA B 1 241 ? -17.234 -9.055 11.484 1 98.19 241 ALA B CA 1
ATOM 4685 C C . ALA B 1 241 ? -18.578 -8.336 11.539 1 98.19 241 ALA B C 1
ATOM 4687 O O . ALA B 1 241 ? -19.328 -8.328 10.555 1 98.19 241 ALA B O 1
ATOM 4688 N N . GLU B 1 242 ? -18.875 -7.738 12.672 1 97.06 242 GLU B N 1
ATOM 4689 C CA . GLU B 1 242 ? -20.125 -7.027 12.844 1 97.06 242 GLU B CA 1
ATOM 4690 C C . GLU B 1 242 ? -20.219 -5.816 11.914 1 97.06 242 GLU B C 1
ATOM 4692 O O . GLU B 1 242 ? -21.234 -5.598 11.266 1 97.06 242 GLU B O 1
ATOM 4697 N N . GLU B 1 243 ? -19.109 -5.062 11.875 1 94.38 243 GLU B N 1
ATOM 4698 C CA . GLU B 1 243 ? -19.094 -3.871 11.031 1 94.38 243 GLU B CA 1
ATOM 4699 C C . GLU B 1 243 ? -19.172 -4.238 9.555 1 94.38 243 GLU B C 1
ATOM 4701 O O . GLU B 1 243 ? -19.906 -3.604 8.789 1 94.38 243 GLU B O 1
ATOM 4706 N N . TYR B 1 244 ? -18.453 -5.238 9.203 1 96.81 244 TYR B N 1
ATOM 4707 C CA . TYR B 1 244 ? -18.484 -5.73 7.828 1 96.81 244 TYR B CA 1
ATOM 4708 C C . TYR B 1 244 ? -19.906 -6.168 7.453 1 96.81 244 TYR B C 1
ATOM 4710 O O . TYR B 1 244 ? -20.422 -5.777 6.406 1 96.81 244 TYR B O 1
ATOM 4718 N N . ALA B 1 245 ? -20.516 -6.957 8.281 1 97.38 245 ALA B N 1
ATOM 4719 C CA . ALA B 1 245 ? -21.875 -7.434 8.031 1 97.38 245 ALA B CA 1
ATOM 4720 C C . ALA B 1 245 ? -22.844 -6.27 7.867 1 97.38 245 ALA B C 1
ATOM 4722 O O . ALA B 1 245 ? -23.656 -6.254 6.941 1 97.38 245 ALA B O 1
ATOM 4723 N N . ARG B 1 246 ? -22.734 -5.332 8.758 1 94.56 246 ARG B N 1
ATOM 4724 C CA . ARG B 1 246 ? -23.594 -4.148 8.703 1 94.56 246 ARG B CA 1
ATOM 4725 C C . ARG B 1 246 ? -23.453 -3.432 7.363 1 94.56 246 ARG B C 1
ATOM 4727 O O . ARG B 1 246 ? -24.438 -3.057 6.742 1 94.56 246 ARG B O 1
ATOM 4734 N N . LEU B 1 247 ? -22.297 -3.264 6.883 1 92.62 247 LEU B N 1
ATOM 4735 C CA . LEU B 1 247 ? -22 -2.5 5.676 1 92.62 247 LEU B CA 1
ATOM 4736 C C . LEU B 1 247 ? -22.516 -3.213 4.438 1 92.62 247 LEU B C 1
ATOM 4738 O O . LEU B 1 247 ? -22.891 -2.566 3.453 1 92.62 247 LEU B O 1
ATOM 4742 N N . ILE B 1 248 ? -22.516 -4.504 4.488 1 94.19 248 ILE B N 1
ATOM 4743 C CA . ILE B 1 248 ? -23.016 -5.219 3.32 1 94.19 248 ILE B CA 1
ATOM 4744 C C . ILE B 1 248 ? -24.5 -5.516 3.498 1 94.19 248 ILE B C 1
ATOM 4746 O O . ILE B 1 248 ? -25.125 -6.164 2.646 1 94.19 248 ILE B O 1
ATOM 4750 N N . GLY B 1 249 ? -25.094 -5.117 4.629 1 94.31 249 GLY B N 1
ATOM 4751 C CA . GLY B 1 249 ? -26.531 -5.207 4.852 1 94.31 249 GLY B CA 1
ATOM 4752 C C . GLY B 1 249 ? -26.969 -6.586 5.301 1 94.31 249 GLY B C 1
ATOM 4753 O O . GLY B 1 249 ? -28.062 -7.031 4.945 1 94.31 249 GLY B O 1
ATOM 4754 N N . LEU B 1 250 ? -26.125 -7.324 5.953 1 96.75 250 LEU B N 1
ATOM 4755 C CA . LEU B 1 250 ? -26.469 -8.664 6.434 1 96.75 250 LEU B CA 1
ATOM 4756 C C . LEU B 1 250 ? -26.25 -8.766 7.938 1 96.75 250 LEU B C 1
ATOM 4758 O O . LEU B 1 250 ? -25.641 -7.883 8.547 1 96.75 250 LEU B O 1
ATOM 4762 N N . ALA B 1 251 ? -26.844 -9.805 8.539 1 96.75 251 ALA B N 1
ATOM 4763 C CA . ALA B 1 251 ? -26.516 -10.172 9.914 1 96.75 251 ALA B CA 1
ATOM 4764 C C . ALA B 1 251 ? -25.188 -10.93 9.984 1 96.75 251 ALA B C 1
ATOM 4766 O O . ALA B 1 251 ? -24.844 -11.664 9.055 1 96.75 251 ALA B O 1
ATOM 4767 N N . PRO B 1 252 ? -24.438 -10.789 11.07 1 95.94 252 PRO B N 1
ATOM 4768 C CA . PRO B 1 252 ? -23.156 -11.492 11.203 1 95.94 252 PRO B CA 1
ATOM 4769 C C . PRO B 1 252 ? -23.297 -13 11.016 1 95.94 252 PRO B C 1
ATOM 4771 O O . PRO B 1 252 ? -22.375 -13.633 10.477 1 95.94 252 PRO B O 1
ATOM 4774 N N . GLU B 1 253 ? -24.422 -13.586 11.375 1 95.31 253 GLU B N 1
ATOM 4775 C CA . GLU B 1 253 ? -24.641 -15.031 11.297 1 95.31 253 GLU B CA 1
ATOM 4776 C C . GLU B 1 253 ? -24.734 -15.492 9.852 1 95.31 253 GLU B C 1
ATOM 4778 O O . GLU B 1 253 ? -24.594 -16.688 9.562 1 95.31 253 GLU B O 1
ATOM 4783 N N . ALA B 1 254 ? -25 -14.602 8.977 1 96.38 254 ALA B N 1
ATOM 4784 C CA . ALA B 1 254 ? -25.172 -14.938 7.566 1 96.38 254 ALA B CA 1
ATOM 4785 C C . ALA B 1 254 ? -23.828 -14.977 6.844 1 96.38 254 ALA B C 1
ATOM 4787 O O . ALA B 1 254 ? -23.75 -15.383 5.684 1 96.38 254 ALA B O 1
ATOM 4788 N N . LEU B 1 255 ? -22.75 -14.578 7.484 1 96.56 255 LEU B N 1
ATOM 4789 C CA . LEU B 1 255 ? -21.438 -14.508 6.863 1 96.56 255 LEU B CA 1
ATOM 4790 C C . LEU B 1 255 ? -20.891 -15.906 6.594 1 96.56 255 LEU B C 1
ATOM 4792 O O . LEU B 1 255 ? -20.859 -16.75 7.492 1 96.56 255 LEU B O 1
ATOM 4796 N N . ASN B 1 256 ? -20.531 -16.141 5.406 1 93.81 256 ASN B N 1
ATOM 4797 C CA . ASN B 1 256 ? -19.953 -17.391 4.926 1 93.81 256 ASN B CA 1
ATOM 4798 C C . ASN B 1 256 ? -19.062 -17.172 3.713 1 93.81 256 ASN B C 1
ATOM 4800 O O . ASN B 1 256 ? -18.984 -16.062 3.184 1 93.81 256 ASN B O 1
ATOM 4804 N N . PRO B 1 257 ? -18.375 -18.172 3.26 1 91 257 PRO B N 1
ATOM 4805 C CA . PRO B 1 257 ? -17.406 -18.016 2.176 1 91 257 PRO B CA 1
ATOM 4806 C C . PRO B 1 257 ? -18.031 -17.422 0.911 1 91 257 PRO B C 1
ATOM 4808 O O . PRO B 1 257 ? -17.391 -16.641 0.213 1 91 257 PRO B O 1
ATOM 4811 N N . ARG B 1 258 ? -19.203 -17.797 0.599 1 91.25 258 ARG B N 1
ATOM 4812 C CA . ARG B 1 258 ? -19.859 -17.266 -0.587 1 91.25 258 ARG B CA 1
ATOM 4813 C C . ARG B 1 258 ? -20.109 -15.773 -0.454 1 91.25 258 ARG B C 1
ATOM 4815 O O . ARG B 1 258 ? -19.906 -15.016 -1.408 1 91.25 258 ARG B O 1
ATOM 4822 N N . VAL B 1 259 ? -20.594 -15.383 0.724 1 93.31 259 VAL B N 1
ATOM 4823 C CA . VAL B 1 259 ? -20.828 -13.969 0.998 1 93.31 259 VAL B CA 1
ATOM 4824 C C . VAL B 1 259 ? -19.516 -13.195 0.865 1 93.31 259 VAL B C 1
ATOM 4826 O O . VAL B 1 259 ? -19.469 -12.125 0.247 1 93.31 259 VAL B O 1
ATOM 4829 N N . PHE B 1 260 ? -18.453 -13.758 1.412 1 94.19 260 PHE B N 1
ATOM 4830 C CA . PHE B 1 260 ? -17.141 -13.109 1.333 1 94.19 260 PHE B CA 1
ATOM 4831 C C . PHE B 1 260 ? -16.703 -12.953 -0.117 1 94.19 260 PHE B C 1
ATOM 4833 O O . PHE B 1 260 ? -16.172 -11.914 -0.506 1 94.19 260 PHE B O 1
ATOM 4840 N N . ALA B 1 261 ? -16.922 -13.977 -0.884 1 92.06 261 ALA B N 1
ATOM 4841 C CA . ALA B 1 261 ? -16.516 -13.984 -2.285 1 92.06 261 ALA B CA 1
ATOM 4842 C C . ALA B 1 261 ? -17.234 -12.891 -3.072 1 92.06 261 ALA B C 1
ATOM 4844 O O . ALA B 1 261 ? -16.656 -12.297 -3.992 1 92.06 261 ALA B O 1
ATOM 4845 N N . GLU B 1 262 ? -18.406 -12.555 -2.701 1 91.62 262 GLU B N 1
ATOM 4846 C CA . GLU B 1 262 ? -19.234 -11.594 -3.428 1 91.62 262 GLU B CA 1
ATOM 4847 C C . GLU B 1 262 ? -18.969 -10.172 -2.939 1 91.62 262 GLU B C 1
ATOM 4849 O O . GLU B 1 262 ? -19.312 -9.203 -3.619 1 91.62 262 GLU B O 1
ATOM 4854 N N . ASN B 1 263 ? -18.484 -10.094 -1.77 1 92.5 263 ASN B N 1
ATOM 4855 C CA . ASN B 1 263 ? -18.312 -8.797 -1.132 1 92.5 263 ASN B CA 1
ATOM 4856 C C . ASN B 1 263 ? -16.922 -8.641 -0.532 1 92.5 263 ASN B C 1
ATOM 4858 O O . ASN B 1 263 ? -16.766 -8.469 0.68 1 92.5 263 ASN B O 1
ATOM 4862 N N . PRO B 1 264 ? -15.945 -8.641 -1.392 1 95.25 264 PRO B N 1
ATOM 4863 C CA . PRO B 1 264 ? -14.586 -8.578 -0.84 1 95.25 264 PRO B CA 1
ATOM 4864 C C . PRO B 1 264 ? -14.219 -7.191 -0.326 1 95.25 264 PRO B C 1
ATOM 4866 O O . PRO B 1 264 ? -14.977 -6.234 -0.53 1 95.25 264 PRO B O 1
ATOM 4869 N N . LEU B 1 265 ? -13.117 -7.152 0.444 1 95.38 265 LEU B N 1
ATOM 4870 C CA . LEU B 1 265 ? -12.516 -5.879 0.818 1 95.38 265 LEU B CA 1
ATOM 4871 C C . LEU B 1 265 ? -11.484 -5.445 -0.218 1 95.38 265 LEU B C 1
ATOM 4873 O O . LEU B 1 265 ? -10.805 -6.281 -0.815 1 95.38 265 LEU B O 1
ATOM 4877 N N . LEU B 1 266 ? -11.461 -4.156 -0.452 1 93.06 266 LEU B N 1
ATOM 4878 C CA . LEU B 1 266 ? -10.492 -3.58 -1.38 1 93.06 266 LEU B CA 1
ATOM 4879 C C . LEU B 1 266 ? -9.578 -2.584 -0.669 1 93.06 266 LEU B C 1
ATOM 4881 O O . LEU B 1 266 ? -10.031 -1.83 0.195 1 93.06 266 LEU B O 1
ATOM 4885 N N . VAL B 1 267 ? -8.352 -2.637 -0.96 1 86.56 267 VAL B N 1
ATOM 4886 C CA . VAL B 1 267 ? -7.391 -1.645 -0.49 1 86.56 267 VAL B CA 1
ATOM 4887 C C . VAL B 1 267 ? -6.836 -0.862 -1.676 1 86.56 267 VAL B C 1
ATOM 4889 O O . VAL B 1 267 ? -6.527 -1.44 -2.721 1 86.56 267 VAL B O 1
ATOM 4892 N N . ARG B 1 268 ? -6.871 0.377 -1.5 1 73.12 268 ARG B N 1
ATOM 4893 C CA . ARG B 1 268 ? -6.301 1.193 -2.566 1 73.12 268 ARG B CA 1
ATOM 4894 C C . ARG B 1 268 ? -4.797 1.365 -2.379 1 73.12 268 ARG B C 1
ATOM 4896 O O . ARG B 1 268 ? -4.348 1.858 -1.343 1 73.12 268 ARG B O 1
ATOM 4903 N N . MET B 1 269 ? -4.141 0.904 -3.211 1 60.28 269 MET B N 1
ATOM 4904 C CA . MET B 1 269 ? -2.688 1.048 -3.242 1 60.28 269 MET B CA 1
ATOM 4905 C C . MET B 1 269 ? -2.217 1.524 -4.613 1 60.28 269 MET B C 1
ATOM 4907 O O . MET B 1 269 ? -2.562 0.929 -5.633 1 60.28 269 MET B O 1
ATOM 4911 N N . GLY B 1 270 ? -1.502 2.604 -4.707 1 49.53 270 GLY B N 1
ATOM 4912 C CA . GLY B 1 270 ? -0.963 3.051 -5.98 1 49.53 270 GLY B CA 1
ATOM 4913 C C . GLY B 1 270 ? -2.035 3.494 -6.961 1 49.53 270 GLY B C 1
ATOM 4914 O O . GLY B 1 270 ? -1.936 3.23 -8.156 1 49.53 270 GLY B O 1
ATOM 4915 N N . GLY B 1 271 ? -3.145 3.988 -6.48 1 58.03 271 GLY B N 1
ATOM 4916 C CA . GLY B 1 271 ? -4.199 4.473 -7.359 1 58.03 271 GLY B CA 1
ATOM 4917 C C . GLY B 1 271 ? -5.137 3.375 -7.82 1 58.03 271 GLY B C 1
ATOM 4918 O O . GLY B 1 271 ? -6.148 3.648 -8.469 1 58.03 271 GLY B O 1
ATOM 4919 N N . GLN B 1 272 ? -4.766 2.104 -7.602 1 69.56 272 GLN B N 1
ATOM 4920 C CA . GLN B 1 272 ? -5.605 0.973 -7.984 1 69.56 272 GLN B CA 1
ATOM 4921 C C . GLN B 1 272 ? -6.113 0.221 -6.758 1 69.56 272 GLN B C 1
ATOM 4923 O O . GLN B 1 272 ? -5.465 0.228 -5.707 1 69.56 272 GLN B O 1
ATOM 4928 N N . TYR B 1 273 ? -7.215 -0.346 -6.969 1 81.31 273 TYR B N 1
ATOM 4929 C CA . TYR B 1 273 ? -7.77 -1.162 -5.891 1 81.31 273 TYR B CA 1
ATOM 4930 C C . TYR B 1 273 ? -7.348 -2.619 -6.039 1 81.31 273 TYR B C 1
ATOM 4932 O O . TYR B 1 273 ? -7.328 -3.156 -7.148 1 81.31 273 TYR B O 1
ATOM 4940 N N . HIS B 1 274 ? -6.902 -3.238 -4.961 1 85.69 274 HIS B N 1
ATOM 4941 C CA . HIS B 1 274 ? -6.586 -4.66 -4.887 1 85.69 274 HIS B CA 1
ATOM 4942 C C . HIS B 1 274 ? -7.48 -5.375 -3.879 1 85.69 274 HIS B C 1
ATOM 4944 O O . HIS B 1 274 ? -7.77 -4.832 -2.809 1 85.69 274 HIS B O 1
ATOM 4950 N N . VAL B 1 275 ? -7.777 -6.531 -4.258 1 93.56 275 VAL B N 1
ATOM 4951 C CA . VAL B 1 275 ? -8.695 -7.297 -3.426 1 93.56 275 VAL B CA 1
ATOM 4952 C C . VAL B 1 275 ? -7.949 -7.875 -2.225 1 93.56 275 VAL B C 1
ATOM 4954 O O . VAL B 1 275 ? -6.84 -8.391 -2.367 1 93.56 275 VAL B O 1
ATOM 4957 N N . ARG B 1 276 ? -8.531 -7.707 -1.072 1 94.5 276 ARG B N 1
ATOM 4958 C CA . ARG B 1 276 ? -8.18 -8.43 0.143 1 94.5 276 ARG B CA 1
ATOM 4959 C C . ARG B 1 276 ? -9.281 -9.406 0.539 1 94.5 276 ARG B C 1
ATOM 4961 O O . ARG B 1 276 ? -10.242 -9.023 1.221 1 94.5 276 ARG B O 1
ATOM 4968 N N . ALA B 1 277 ? -9.031 -10.633 0.177 1 96.38 277 ALA B N 1
ATOM 4969 C CA . ALA B 1 277 ? -10.078 -11.633 0.339 1 96.38 277 ALA B CA 1
ATOM 4970 C C . ALA B 1 277 ? -10.219 -12.055 1.801 1 96.38 277 ALA B C 1
ATOM 4972 O O . ALA B 1 277 ? -9.219 -12.234 2.5 1 96.38 277 ALA B O 1
ATOM 4973 N N . ILE B 1 278 ? -11.469 -12.148 2.205 1 96.75 278 ILE B N 1
ATOM 4974 C CA . ILE B 1 278 ? -11.766 -12.633 3.551 1 96.75 278 ILE B CA 1
ATOM 4975 C C . ILE B 1 278 ? -11.797 -14.156 3.557 1 96.75 278 ILE B C 1
ATOM 4977 O O . ILE B 1 278 ? -12.469 -14.773 2.723 1 96.75 278 ILE B O 1
ATOM 4981 N N . ARG B 1 279 ? -11.094 -14.711 4.422 1 94.81 279 ARG B N 1
ATOM 4982 C CA . ARG B 1 279 ? -11.07 -16.172 4.559 1 94.81 279 ARG B CA 1
ATOM 4983 C C . ARG B 1 279 ? -12.203 -16.656 5.449 1 94.81 279 ARG B C 1
ATOM 4985 O O . ARG B 1 279 ? -12.953 -17.562 5.074 1 94.81 279 ARG B O 1
ATOM 4992 N N . GLU B 1 280 ? -12.312 -16.031 6.652 1 95.31 280 GLU B N 1
ATOM 4993 C CA . GLU B 1 280 ? -13.312 -16.5 7.609 1 95.31 280 GLU B CA 1
ATOM 4994 C C . GLU B 1 280 ? -13.508 -15.5 8.742 1 95.31 280 GLU B C 1
ATOM 4996 O O . GLU B 1 280 ? -12.734 -14.547 8.867 1 95.31 280 GLU B O 1
ATOM 5001 N N . VAL B 1 281 ? -14.578 -15.75 9.484 1 97.44 281 VAL B N 1
ATOM 5002 C CA . VAL B 1 281 ? -14.812 -15.055 10.75 1 97.44 281 VAL B CA 1
ATOM 5003 C C . VAL B 1 281 ? -14.227 -15.875 11.898 1 97.44 281 VAL B C 1
ATOM 5005 O O . VAL B 1 281 ? -14.461 -17.078 11.992 1 97.44 281 VAL B O 1
ATOM 5008 N N . THR B 1 282 ? -13.508 -15.227 12.789 1 96.81 282 THR B N 1
ATOM 5009 C CA . THR B 1 282 ? -13.008 -15.906 13.969 1 96.81 282 THR B CA 1
ATOM 5010 C C . THR B 1 282 ? -14.078 -15.984 15.047 1 96.81 282 THR B C 1
ATOM 5012 O O . THR B 1 282 ? -15.055 -15.234 15.016 1 96.81 282 THR B O 1
ATOM 5015 N N . PRO B 1 283 ? -13.859 -16.844 16.031 1 95.25 283 PRO B N 1
ATOM 5016 C CA . PRO B 1 283 ? -14.812 -16.938 17.141 1 95.25 283 PRO B CA 1
ATOM 5017 C C . PRO B 1 283 ? -14.961 -15.617 17.891 1 95.25 283 PRO B C 1
ATOM 5019 O O . PRO B 1 283 ? -16.047 -15.32 18.422 1 95.25 283 PRO B O 1
ATOM 5022 N N . GLU B 1 284 ? -13.945 -14.789 17.875 1 95.81 284 GLU B N 1
ATOM 5023 C CA . GLU B 1 284 ? -13.953 -13.531 18.625 1 95.81 284 GLU B CA 1
ATOM 5024 C C . GLU B 1 284 ? -14.539 -12.398 17.781 1 95.81 284 GLU B C 1
ATOM 5026 O O . GLU B 1 284 ? -14.609 -11.258 18.25 1 95.81 284 GLU B O 1
ATOM 5031 N N . GLY B 1 285 ? -14.93 -12.758 16.578 1 96.94 285 GLY B N 1
ATOM 5032 C CA . GLY B 1 285 ? -15.594 -11.766 15.758 1 96.94 285 GLY B CA 1
ATOM 5033 C C . GLY B 1 285 ? -14.648 -11.016 14.844 1 96.94 285 GLY B C 1
ATOM 5034 O O . GLY B 1 285 ? -15.016 -9.984 14.273 1 96.94 285 GLY B O 1
ATOM 5035 N N . GLY B 1 286 ? -13.414 -11.469 14.688 1 98.06 286 GLY B N 1
ATOM 5036 C CA . GLY B 1 286 ? -12.469 -10.93 13.727 1 98.06 286 GLY B CA 1
ATOM 5037 C C . GLY B 1 286 ? -12.641 -11.5 12.336 1 98.06 286 GLY B C 1
ATOM 5038 O O . GLY B 1 286 ? -13.406 -12.445 12.133 1 98.06 286 GLY B O 1
ATOM 5039 N N . LEU B 1 287 ? -12.031 -10.844 11.391 1 98.19 287 LEU B N 1
ATOM 5040 C CA . LEU B 1 287 ? -11.977 -11.344 10.016 1 98.19 287 LEU B CA 1
ATOM 5041 C C . LEU B 1 287 ? -10.547 -11.727 9.633 1 98.19 287 LEU B C 1
ATOM 5043 O O . LEU B 1 287 ? -9.648 -10.891 9.68 1 98.19 287 LEU B O 1
ATOM 5047 N N . THR B 1 288 ? -10.312 -12.961 9.312 1 97.31 288 THR B N 1
ATOM 5048 C CA . THR B 1 288 ? -9.016 -13.352 8.773 1 97.31 288 THR B CA 1
ATOM 5049 C C . THR B 1 288 ? -8.984 -13.188 7.258 1 97.31 288 THR B C 1
ATOM 5051 O O . THR B 1 288 ? -9.977 -13.453 6.578 1 97.31 288 THR B O 1
ATOM 5054 N N . LEU B 1 289 ? -7.836 -12.742 6.793 1 97.19 289 LEU B N 1
ATOM 5055 C CA . LEU B 1 289 ? -7.699 -12.477 5.363 1 97.19 289 LEU B CA 1
ATOM 5056 C C . LEU B 1 289 ? -6.688 -13.43 4.73 1 97.19 289 LEU B C 1
ATOM 5058 O O . LEU B 1 289 ? -5.949 -14.117 5.434 1 97.19 289 LEU B O 1
ATOM 5062 N N . MET B 1 290 ? -6.715 -13.438 3.391 1 96.06 290 MET B N 1
ATOM 5063 C CA . MET B 1 290 ? -5.789 -14.273 2.629 1 96.06 290 MET B CA 1
ATOM 5064 C C . MET B 1 290 ? -4.574 -13.469 2.18 1 96.06 290 MET B C 1
ATOM 5066 O O . MET B 1 290 ? -3.684 -14 1.517 1 96.06 290 MET B O 1
ATOM 5070 N N . SER B 1 291 ? -4.539 -12.242 2.512 1 94.06 291 SER B N 1
ATOM 5071 C CA . SER B 1 291 ? -3.418 -11.344 2.229 1 94.06 291 SER B CA 1
ATOM 5072 C C . SER B 1 291 ? -3.129 -10.43 3.414 1 94.06 291 SER B C 1
ATOM 5074 O O . SER B 1 291 ? -3.904 -10.375 4.371 1 94.06 291 SER B O 1
ATOM 5076 N N . SER B 1 292 ? -2.037 -9.742 3.314 1 89.62 292 SER B N 1
ATOM 5077 C CA . SER B 1 292 ? -1.562 -8.914 4.418 1 89.62 292 SER B CA 1
ATOM 5078 C C . SER B 1 292 ? -2.502 -7.742 4.672 1 89.62 292 SER B C 1
ATOM 5080 O O . SER B 1 292 ? -3.223 -7.309 3.771 1 89.62 292 SER B O 1
ATOM 5082 N N . ILE B 1 293 ? -2.557 -7.301 5.922 1 90.69 293 ILE B N 1
ATOM 5083 C CA . ILE B 1 293 ? -3.357 -6.156 6.348 1 90.69 293 ILE B CA 1
ATOM 5084 C C . ILE B 1 293 ? -2.707 -5.492 7.555 1 90.69 293 ILE B C 1
ATOM 5086 O O . ILE B 1 293 ? -2.047 -6.156 8.359 1 90.69 293 ILE B O 1
ATOM 5090 N N . GLU B 1 294 ? -2.951 -4.207 7.668 1 84.38 294 GLU B N 1
ATOM 5091 C CA . GLU B 1 294 ? -2.426 -3.441 8.797 1 84.38 294 GLU B CA 1
ATOM 5092 C C . GLU B 1 294 ? -3.453 -2.432 9.305 1 84.38 294 GLU B C 1
ATOM 5094 O O . GLU B 1 294 ? -4.383 -2.07 8.578 1 84.38 294 GLU B O 1
ATOM 5099 N N . SER B 1 295 ? -3.225 -2.059 10.586 1 85 295 SER B N 1
ATOM 5100 C CA . SER B 1 295 ? -4.023 -0.956 11.109 1 85 295 SER B CA 1
ATOM 5101 C C . SER B 1 295 ? -3.75 0.336 10.344 1 85 295 SER B C 1
ATOM 5103 O O . SER B 1 295 ? -2.617 0.589 9.93 1 85 295 SER B O 1
ATOM 5105 N N . GLY B 1 296 ? -4.836 1.14 10.125 1 81.25 296 GLY B N 1
ATOM 5106 C CA . GLY B 1 296 ? -4.691 2.426 9.461 1 81.25 296 GLY B CA 1
ATOM 5107 C C . GLY B 1 296 ? -4.941 2.359 7.965 1 81.25 296 GLY B C 1
ATOM 5108 O O . GLY B 1 296 ? -5.004 3.391 7.293 1 81.25 296 GLY B O 1
ATOM 5109 N N . VAL B 1 297 ? -5.109 1.149 7.488 1 84.62 297 VAL B N 1
ATOM 5110 C CA . VAL B 1 297 ? -5.371 0.976 6.062 1 84.62 297 VAL B CA 1
ATOM 5111 C C . VAL B 1 297 ? -6.824 1.33 5.758 1 84.62 297 VAL B C 1
ATOM 5113 O O . VAL B 1 297 ? -7.734 0.918 6.48 1 84.62 297 VAL B O 1
ATOM 5116 N N . LEU B 1 298 ? -6.949 2.186 4.742 1 82.81 298 LEU B N 1
ATOM 5117 C CA . LEU B 1 298 ? -8.289 2.475 4.238 1 82.81 298 LEU B CA 1
ATOM 5118 C C . LEU B 1 298 ? -8.781 1.349 3.338 1 82.81 298 LEU B C 1
ATOM 5120 O O . LEU B 1 298 ? -8.047 0.87 2.471 1 82.81 298 LEU B O 1
ATOM 5124 N N . LEU B 1 299 ? -10.023 0.941 3.645 1 90 299 LEU B N 1
ATOM 5125 C CA . LEU B 1 299 ? -10.648 -0.137 2.887 1 90 299 LEU B CA 1
ATOM 5126 C C . LEU B 1 299 ? -11.898 0.359 2.166 1 90 299 LEU B C 1
ATOM 5128 O O . LEU B 1 299 ? -12.523 1.326 2.6 1 90 299 LEU B O 1
ATOM 5132 N N . ALA B 1 300 ? -12.203 -0.285 1.073 1 89.5 300 ALA B N 1
ATOM 5133 C CA . ALA B 1 300 ? -13.508 -0.173 0.411 1 89.5 300 ALA B CA 1
ATOM 5134 C C . ALA B 1 300 ? -14.156 -1.543 0.248 1 89.5 300 ALA B C 1
ATOM 5136 O O . ALA B 1 300 ? -13.477 -2.568 0.264 1 89.5 300 ALA B O 1
ATOM 5137 N N . LEU B 1 301 ? -15.453 -1.464 0.21 1 92.69 301 LEU B N 1
ATOM 5138 C CA . LEU B 1 301 ? -16.172 -2.684 -0.153 1 92.69 301 LEU B CA 1
ATOM 5139 C C . LEU B 1 301 ? -16.188 -2.871 -1.667 1 92.69 301 LEU B C 1
ATOM 5141 O O . LEU B 1 301 ? -16.422 -1.917 -2.41 1 92.69 301 LEU B O 1
ATOM 5145 N N . GLY B 1 302 ? -15.883 -4.094 -2.035 1 92 302 GLY B N 1
ATOM 5146 C CA . GLY B 1 302 ? -15.938 -4.406 -3.455 1 92 302 GLY B CA 1
ATOM 5147 C C . GLY B 1 302 ? -17.312 -4.84 -3.916 1 92 302 GLY B C 1
ATOM 5148 O O . GLY B 1 302 ? -18.031 -5.543 -3.195 1 92 302 GLY B O 1
ATOM 5149 N N . ARG B 1 303 ? -17.641 -4.32 -5.066 1 86 303 ARG B N 1
ATOM 5150 C CA . ARG B 1 303 ? -18.828 -4.793 -5.762 1 86 303 ARG B CA 1
ATOM 5151 C C . ARG B 1 303 ? -18.453 -5.625 -6.984 1 86 303 ARG B C 1
ATOM 5153 O O . ARG B 1 303 ? -17.625 -5.203 -7.797 1 86 303 ARG B O 1
ATOM 5160 N N . ALA B 1 304 ? -19.078 -6.781 -6.953 1 82.19 304 ALA B N 1
ATOM 5161 C CA . ALA B 1 304 ? -18.781 -7.66 -8.086 1 82.19 304 ALA B CA 1
ATOM 5162 C C . ALA B 1 304 ? -19.391 -7.121 -9.375 1 82.19 304 ALA B C 1
ATOM 5164 O O . ALA B 1 304 ? -20.594 -6.82 -9.422 1 82.19 304 ALA B O 1
ATOM 5165 N N . ASP B 1 305 ? -18.516 -6.793 -10.32 1 79.56 305 ASP B N 1
ATOM 5166 C CA . ASP B 1 305 ? -18.984 -6.492 -11.672 1 79.56 305 ASP B CA 1
ATOM 5167 C C . ASP B 1 305 ? -19.25 -7.773 -12.461 1 79.56 305 ASP B C 1
ATOM 5169 O O . ASP B 1 305 ? -19.359 -8.852 -11.875 1 79.56 305 ASP B O 1
ATOM 5173 N N . ASP B 1 306 ? -19.422 -7.551 -13.711 1 77.62 306 ASP B N 1
ATOM 5174 C CA . ASP B 1 306 ? -19.625 -8.711 -14.57 1 77.62 306 ASP B CA 1
ATOM 5175 C C . ASP B 1 306 ? -18.422 -9.641 -14.547 1 77.62 306 ASP B C 1
ATOM 5177 O O . ASP B 1 306 ? -17.312 -9.234 -14.922 1 77.62 306 ASP B O 1
ATOM 5181 N N . LEU B 1 307 ? -18.703 -10.859 -14.086 1 72.94 307 LEU B N 1
ATOM 5182 C CA . LEU B 1 307 ? -17.656 -11.828 -13.789 1 72.94 307 LEU B CA 1
ATOM 5183 C C . LEU B 1 307 ? -17.031 -12.375 -15.07 1 72.94 307 LEU B C 1
ATOM 5185 O O . LEU B 1 307 ? -15.859 -12.742 -15.094 1 72.94 307 LEU B O 1
ATOM 5189 N N . THR B 1 308 ? -17.75 -12.484 -16.078 1 79.88 308 THR B N 1
ATOM 5190 C CA . THR B 1 308 ? -17.25 -13.188 -17.266 1 79.88 308 THR B CA 1
ATOM 5191 C C . THR B 1 308 ? -16.953 -12.211 -18.391 1 79.88 308 THR B C 1
ATOM 5193 O O . THR B 1 308 ? -16 -12.398 -19.141 1 79.88 308 THR B O 1
ATOM 5196 N N . HIS B 1 309 ? -17.656 -11.125 -18.453 1 82.75 309 HIS B N 1
ATOM 5197 C CA . HIS B 1 309 ? -17.5 -10.211 -19.578 1 82.75 309 HIS B CA 1
ATOM 5198 C C . HIS B 1 309 ? -16.156 -9.5 -19.531 1 82.75 309 HIS B C 1
ATOM 5200 O O . HIS B 1 309 ? -15.516 -9.312 -20.562 1 82.75 309 HIS B O 1
ATOM 5206 N N . GLY B 1 310 ? -15.766 -9.195 -18.406 1 87.69 310 GLY B N 1
ATOM 5207 C CA . GLY B 1 310 ? -14.469 -8.539 -18.281 1 87.69 310 GLY B CA 1
ATOM 5208 C C . GLY B 1 310 ? -13.312 -9.438 -18.672 1 87.69 310 GLY B C 1
ATOM 5209 O O . GLY B 1 310 ? -12.406 -9.016 -19.391 1 87.69 310 GLY B O 1
ATOM 5210 N N . LEU B 1 311 ? -13.375 -10.68 -18.266 1 92.06 311 LEU B N 1
ATOM 5211 C CA . LEU B 1 311 ? -12.328 -11.633 -18.641 1 92.06 311 LEU B CA 1
ATOM 5212 C C . LEU B 1 311 ? -12.352 -11.906 -20.141 1 92.06 311 LEU B C 1
ATOM 5214 O O . LEU B 1 311 ? -11.297 -11.953 -20.781 1 92.06 311 LEU B O 1
ATOM 5218 N N . GLN B 1 312 ? -13.508 -12.07 -20.656 1 93.88 312 GLN B N 1
ATOM 5219 C CA . GLN B 1 312 ? -13.656 -12.297 -22.094 1 93.88 312 GLN B CA 1
ATOM 5220 C C . GLN B 1 312 ? -13.039 -11.148 -22.891 1 93.88 312 GLN B C 1
ATOM 5222 O O . GLN B 1 312 ? -12.32 -11.375 -23.875 1 93.88 312 GLN B O 1
ATOM 5227 N N . ALA B 1 313 ? -13.352 -9.984 -22.469 1 93.44 313 ALA B N 1
ATOM 5228 C CA . ALA B 1 313 ? -12.797 -8.812 -23.141 1 93.44 313 ALA B CA 1
ATOM 5229 C C . ALA B 1 313 ? -11.273 -8.812 -23.078 1 93.44 313 ALA B C 1
ATOM 5231 O O . ALA B 1 313 ? -10.609 -8.484 -24.062 1 93.44 313 ALA B O 1
ATOM 5232 N N . ARG B 1 314 ? -10.75 -9.18 -21.969 1 93.62 314 ARG B N 1
ATOM 5233 C CA . ARG B 1 314 ? -9.297 -9.234 -21.797 1 93.62 314 ARG B CA 1
ATOM 5234 C C . ARG B 1 314 ? -8.688 -10.297 -22.703 1 93.62 314 ARG B C 1
ATOM 5236 O O . ARG B 1 314 ? -7.609 -10.094 -23.281 1 93.62 314 ARG B O 1
ATOM 5243 N N . LEU B 1 315 ? -9.32 -11.391 -22.859 1 96.56 315 LEU B N 1
ATOM 5244 C CA . LEU B 1 315 ? -8.852 -12.477 -23.719 1 96.56 315 LEU B CA 1
ATOM 5245 C C . LEU B 1 315 ? -8.93 -12.086 -25.188 1 96.56 315 LEU B C 1
ATOM 5247 O O . LEU B 1 315 ? -8.008 -12.344 -25.953 1 96.56 315 LEU B O 1
ATOM 5251 N N . GLU B 1 316 ? -9.953 -11.414 -25.547 1 96.12 316 GLU B N 1
ATOM 5252 C CA . GLU B 1 316 ? -10.125 -10.969 -26.922 1 96.12 316 GLU B CA 1
ATOM 5253 C C . GLU B 1 316 ? -9.062 -9.945 -27.312 1 96.12 316 GLU B C 1
ATOM 5255 O O . GLU B 1 316 ? -8.672 -9.859 -28.484 1 96.12 316 GLU B O 1
ATOM 5260 N N . ALA B 1 317 ? -8.578 -9.289 -26.359 1 95.62 317 ALA B N 1
ATOM 5261 C CA . ALA B 1 317 ? -7.566 -8.266 -26.609 1 95.62 317 ALA B CA 1
ATOM 5262 C C . ALA B 1 317 ? -6.234 -8.898 -27 1 95.62 317 ALA B C 1
ATOM 5264 O O . ALA B 1 317 ? -5.336 -8.211 -27.5 1 95.62 317 ALA B O 1
ATOM 5265 N N . LEU B 1 318 ? -6.047 -10.18 -26.828 1 95.75 318 LEU B N 1
ATOM 5266 C CA . LEU B 1 318 ? -4.84 -10.883 -27.25 1 95.75 318 LEU B CA 1
ATOM 5267 C C . LEU B 1 318 ? -4.719 -10.875 -28.766 1 95.75 318 LEU B C 1
ATOM 5269 O O . LEU B 1 318 ? -3.615 -10.992 -29.312 1 95.75 318 LEU B O 1
ATOM 5273 N N . GLY B 1 319 ? -5.805 -10.742 -29.453 1 93.19 319 GLY B N 1
ATOM 5274 C CA . GLY B 1 319 ? -5.816 -10.68 -30.906 1 93.19 319 GLY B CA 1
ATOM 5275 C C . GLY B 1 319 ? -5.789 -12.047 -31.578 1 93.19 319 GLY B C 1
ATOM 5276 O O . GLY B 1 319 ? -6.484 -12.273 -32.562 1 93.19 319 GLY B O 1
ATOM 5277 N N . GLU B 1 320 ? -4.875 -12.961 -31.203 1 93.88 320 GLU B N 1
ATOM 5278 C CA . GLU B 1 320 ? -4.766 -14.32 -31.734 1 93.88 320 GLU B CA 1
ATOM 5279 C C . GLU B 1 320 ? -4.949 -15.352 -30.625 1 93.88 320 GLU B C 1
ATOM 5281 O O . GLU B 1 320 ? -4.781 -15.039 -29.438 1 93.88 320 GLU B O 1
ATOM 5286 N N . ARG B 1 321 ? -5.285 -16.562 -31.094 1 95.38 321 ARG B N 1
ATOM 5287 C CA .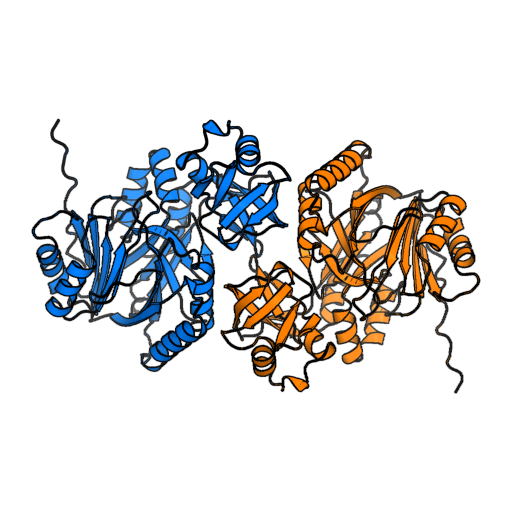 ARG B 1 321 ? -5.441 -17.641 -30.125 1 95.38 321 ARG B CA 1
ATOM 5288 C C . ARG B 1 321 ? -4.086 -18.156 -29.641 1 95.38 321 ARG B C 1
ATOM 5290 O O . ARG B 1 321 ? -3.199 -18.438 -30.469 1 95.38 321 ARG B O 1
ATOM 5297 N N . PRO B 1 322 ? -3.979 -18.266 -28.359 1 97.44 322 PRO B N 1
ATOM 5298 C CA . PRO B 1 322 ? -2.727 -18.797 -27.828 1 97.44 322 PRO B CA 1
ATOM 5299 C C . PRO B 1 322 ? -2.633 -20.312 -27.969 1 97.44 322 PRO B C 1
ATOM 5301 O O . PRO B 1 322 ? -3.65 -20.984 -28.156 1 97.44 322 PRO B O 1
ATOM 5304 N N . ALA B 1 323 ? -1.373 -20.797 -27.938 1 97.25 323 ALA B N 1
ATOM 5305 C CA . ALA B 1 323 ? -1.174 -22.234 -27.844 1 97.25 323 ALA B CA 1
ATOM 5306 C C . ALA B 1 323 ? -1.705 -22.781 -26.531 1 97.25 323 ALA B C 1
ATOM 5308 O O . ALA B 1 323 ? -2.203 -23.906 -26.469 1 97.25 323 ALA B O 1
ATOM 5309 N N . LEU B 1 324 ? -1.615 -22 -25.516 1 98.12 324 LEU B N 1
ATOM 5310 C CA . LEU B 1 324 ? -2.072 -22.312 -24.172 1 98.12 324 LEU B CA 1
ATOM 5311 C C . LEU B 1 324 ? -2.047 -21.062 -23.281 1 98.12 324 LEU B C 1
ATOM 5313 O O . LEU B 1 324 ? -1.175 -20.203 -23.438 1 98.12 324 LEU B O 1
ATOM 5317 N N . ILE B 1 325 ? -3.004 -20.953 -22.438 1 98.38 325 ILE B N 1
ATOM 5318 C CA . ILE B 1 325 ? -2.904 -20.016 -21.328 1 98.38 325 ILE B CA 1
ATOM 5319 C C . ILE B 1 325 ? -2.738 -20.781 -20.016 1 98.38 325 ILE B C 1
ATOM 5321 O O . ILE B 1 325 ? -3.652 -21.484 -19.578 1 98.38 325 ILE B O 1
ATOM 5325 N N . LEU B 1 326 ? -1.567 -20.734 -19.453 1 98.69 326 LEU B N 1
ATOM 5326 C CA . LEU B 1 326 ? -1.36 -21.219 -18.094 1 98.69 326 LEU B CA 1
ATOM 5327 C C . LEU B 1 326 ? -1.955 -20.25 -17.078 1 98.69 326 LEU B C 1
ATOM 5329 O O . LEU B 1 326 ? -1.569 -19.078 -17.031 1 98.69 326 LEU B O 1
ATOM 5333 N N . ALA B 1 327 ? -2.885 -20.766 -16.219 1 98.44 327 ALA B N 1
ATOM 5334 C CA . ALA B 1 327 ? -3.635 -19.797 -15.422 1 98.44 327 ALA B CA 1
ATOM 5335 C C . ALA B 1 327 ? -3.695 -20.219 -13.961 1 98.44 327 ALA B C 1
ATOM 5337 O O . ALA B 1 327 ? -3.719 -21.422 -13.656 1 98.44 327 ALA B O 1
ATOM 5338 N N . PHE B 1 328 ? -3.719 -19.312 -13.094 1 98.62 328 PHE B N 1
ATOM 5339 C CA . PHE B 1 328 ? -3.93 -19.375 -11.648 1 98.62 328 PHE B CA 1
ATOM 5340 C C . PHE B 1 328 ? -5.141 -18.547 -11.242 1 98.62 328 PHE B C 1
ATOM 5342 O O . PHE B 1 328 ? -5.113 -17.312 -11.32 1 98.62 328 PHE B O 1
ATOM 5349 N N . ASP B 1 329 ? -6.121 -19.234 -10.875 1 97.38 329 ASP B N 1
ATOM 5350 C CA . ASP B 1 329 ? -7.414 -18.594 -10.656 1 97.38 329 ASP B CA 1
ATOM 5351 C C . ASP B 1 329 ? -7.879 -18.766 -9.219 1 97.38 329 ASP B C 1
ATOM 5353 O O . ASP B 1 329 ? -8.047 -19.891 -8.75 1 97.38 329 ASP B O 1
ATOM 5357 N N . CYS B 1 330 ? -8.133 -17.734 -8.586 1 96.81 330 CYS B N 1
ATOM 5358 C CA . CYS B 1 330 ? -8.469 -17.766 -7.168 1 96.81 330 CYS B CA 1
ATOM 5359 C C . CYS B 1 330 ? -9.711 -18.625 -6.93 1 96.81 330 CYS B C 1
ATOM 5361 O O . CYS B 1 330 ? -10.703 -18.5 -7.656 1 96.81 330 CYS B O 1
ATOM 5363 N N . ILE B 1 331 ? -9.727 -19.375 -5.867 1 96.25 331 ILE B N 1
ATOM 5364 C CA . ILE B 1 331 ? -10.836 -20.25 -5.5 1 96.25 331 ILE B CA 1
ATOM 5365 C C . ILE B 1 331 ? -12.078 -19.406 -5.211 1 96.25 331 ILE B C 1
ATOM 5367 O O . ILE B 1 331 ? -13.203 -19.828 -5.48 1 96.25 331 ILE B O 1
ATOM 5371 N N . LEU B 1 332 ? -11.93 -18.281 -4.707 1 93.44 332 LEU B N 1
ATOM 5372 C CA . LEU B 1 332 ? -13.07 -17.438 -4.355 1 93.44 332 LEU B CA 1
ATOM 5373 C C . LEU B 1 332 ? -13.734 -16.875 -5.605 1 93.44 332 LEU B C 1
ATOM 5375 O O . LEU B 1 332 ? -14.938 -16.594 -5.598 1 93.44 332 LEU B O 1
ATOM 5379 N N . ARG B 1 333 ? -12.977 -16.641 -6.668 1 93.06 333 ARG B N 1
ATOM 5380 C CA . ARG B 1 333 ? -13.602 -16.312 -7.949 1 93.06 333 ARG B CA 1
ATOM 5381 C C . ARG B 1 333 ? -14.484 -17.469 -8.43 1 93.06 333 ARG B C 1
ATOM 5383 O O . ARG B 1 333 ? -15.602 -17.234 -8.898 1 93.06 333 ARG B O 1
ATOM 5390 N N . ARG B 1 334 ? -13.992 -18.656 -8.32 1 94 334 ARG B N 1
ATOM 5391 C CA . ARG B 1 334 ? -14.773 -19.828 -8.695 1 94 334 ARG B CA 1
ATOM 5392 C C . ARG B 1 334 ? -16.078 -19.891 -7.918 1 94 334 ARG B C 1
ATOM 5394 O O . ARG B 1 334 ? -17.141 -20.125 -8.492 1 94 334 ARG B O 1
ATOM 5401 N N . LEU B 1 335 ? -15.961 -19.703 -6.602 1 92.31 335 LEU B N 1
ATOM 5402 C CA . LEU B 1 335 ? -17.156 -19.75 -5.758 1 92.31 335 LEU B CA 1
ATOM 5403 C C . LEU B 1 335 ? -18.188 -18.734 -6.219 1 92.31 335 LEU B C 1
ATOM 5405 O O . LEU B 1 335 ? -19.375 -19.047 -6.312 1 92.31 335 LEU B O 1
ATOM 5409 N N . ALA B 1 336 ? -17.766 -17.578 -6.52 1 89.5 336 ALA B N 1
ATOM 5410 C CA . ALA B 1 336 ? -18.672 -16.531 -6.98 1 89.5 336 ALA B CA 1
ATOM 5411 C C . ALA B 1 336 ? -19.312 -16.906 -8.312 1 89.5 336 ALA B C 1
ATOM 5413 O O . ALA B 1 336 ? -20.5 -16.688 -8.516 1 89.5 336 ALA B O 1
ATOM 5414 N N . LEU B 1 337 ? -18.562 -17.438 -9.188 1 91.44 337 LEU B N 1
ATOM 5415 C CA . LEU B 1 337 ? -19.047 -17.828 -10.508 1 91.44 337 LEU B CA 1
ATOM 5416 C C . LEU B 1 337 ? -20.047 -18.984 -10.398 1 91.44 337 LEU B C 1
ATOM 5418 O O . LEU B 1 337 ? -21.078 -18.984 -11.086 1 91.44 337 LEU B O 1
ATOM 5422 N N . GLU B 1 338 ? -19.734 -19.906 -9.57 1 92.12 338 GLU B N 1
ATOM 5423 C CA . GLU B 1 338 ? -20.641 -21.016 -9.352 1 92.12 338 GLU B CA 1
ATOM 5424 C C . GLU B 1 338 ? -21.969 -20.547 -8.758 1 92.12 338 GLU B C 1
ATOM 5426 O O . GLU B 1 338 ? -23.031 -21 -9.164 1 92.12 338 GLU B O 1
ATOM 5431 N N . GLN B 1 339 ? -21.844 -19.656 -7.859 1 88.56 339 GLN B N 1
ATOM 5432 C CA . GLN B 1 339 ? -23.047 -19.109 -7.227 1 88.56 339 GLN B CA 1
ATOM 5433 C C . GLN B 1 339 ? -23.906 -18.359 -8.242 1 88.56 339 GLN B C 1
ATOM 5435 O O . GLN B 1 339 ? -25.125 -18.375 -8.148 1 88.56 339 GLN B O 1
ATOM 5440 N N . ALA B 1 340 ? -23.312 -17.797 -9.172 1 89.69 340 ALA B N 1
ATOM 5441 C CA . ALA B 1 340 ? -24.016 -17.016 -10.18 1 89.69 340 ALA B CA 1
ATOM 5442 C C . ALA B 1 340 ? -24.516 -17.906 -11.32 1 89.69 340 ALA B C 1
ATOM 5444 O O . ALA B 1 340 ? -25.156 -17.422 -12.25 1 89.69 340 ALA B O 1
ATOM 5445 N N . GLY B 1 341 ? -24.188 -19.203 -11.297 1 92 341 GLY B N 1
ATOM 5446 C CA . GLY B 1 341 ? -24.609 -20.109 -12.336 1 92 341 GLY B CA 1
ATOM 5447 C C . GLY B 1 341 ? -23.875 -19.922 -13.641 1 92 341 GLY B C 1
ATOM 5448 O O . GLY B 1 341 ? -24.406 -20.203 -14.719 1 92 341 GLY B O 1
ATOM 5449 N N . LEU B 1 342 ? -22.672 -19.469 -13.539 1 93.12 342 LEU B N 1
ATOM 5450 C CA . LEU B 1 342 ? -21.953 -19.094 -14.75 1 93.12 342 LEU B CA 1
ATOM 5451 C C . LEU B 1 342 ? -20.922 -20.156 -15.109 1 93.12 342 LEU B C 1
ATOM 5453 O O . LEU B 1 342 ? -20.047 -19.922 -15.953 1 93.12 342 LEU B O 1
ATOM 5457 N N . GLU B 1 343 ? -20.953 -21.328 -14.555 1 93.88 343 GLU B N 1
ATOM 5458 C CA . GLU B 1 343 ? -19.984 -22.391 -14.789 1 93.88 343 GLU B CA 1
ATOM 5459 C C . GLU B 1 343 ? -19.938 -22.781 -16.266 1 93.88 343 GLU B C 1
ATOM 5461 O O . GLU B 1 343 ? -18.844 -22.938 -16.828 1 93.88 343 GLU B O 1
ATOM 5466 N N . PRO B 1 344 ? -21.109 -22.844 -16.906 1 94.25 344 PRO B N 1
ATOM 5467 C CA . PRO B 1 344 ? -21.047 -23.203 -18.328 1 94.25 344 PRO B CA 1
ATOM 5468 C C . PRO B 1 344 ? -20.344 -22.156 -19.172 1 94.25 344 PRO B C 1
ATOM 5470 O O . PRO B 1 344 ? -19.609 -22.484 -20.094 1 94.25 344 PRO B O 1
ATOM 5473 N N . ALA B 1 345 ? -20.578 -20.922 -18.875 1 93.5 345 ALA B N 1
ATOM 5474 C CA . ALA B 1 345 ? -19.938 -19.8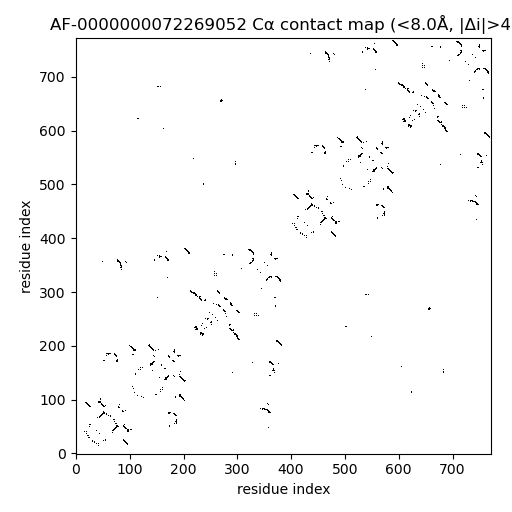44 -19.609 1 93.5 345 ALA B CA 1
ATOM 5475 C C . ALA B 1 345 ? -18.422 -19.875 -19.422 1 93.5 345 ALA B C 1
ATOM 5477 O O . ALA B 1 345 ? -17.672 -19.688 -20.375 1 93.5 345 ALA B O 1
ATOM 5478 N N . VAL B 1 346 ? -18.047 -20.156 -18.266 1 94.38 346 VAL B N 1
ATOM 5479 C CA . VAL B 1 346 ? -16.609 -20.234 -17.953 1 94.38 346 VAL B CA 1
ATOM 5480 C C . VAL B 1 346 ? -15.992 -21.438 -18.656 1 94.38 346 VAL B C 1
ATOM 5482 O O . VAL B 1 346 ? -14.891 -21.344 -19.203 1 94.38 346 VAL B O 1
ATOM 5485 N N . ALA B 1 347 ? -16.719 -22.516 -18.656 1 96.12 347 ALA B N 1
ATOM 5486 C CA . ALA B 1 347 ? -16.234 -23.719 -19.328 1 96.12 347 ALA B CA 1
ATOM 5487 C C . ALA B 1 347 ? -15.992 -23.453 -20.812 1 96.12 347 ALA B C 1
ATOM 5489 O O . ALA B 1 347 ? -14.977 -23.891 -21.359 1 96.12 347 ALA B O 1
ATOM 5490 N N . ARG B 1 348 ? -16.844 -22.781 -21.422 1 95.81 348 ARG B N 1
ATOM 5491 C CA . ARG B 1 348 ? -16.703 -22.438 -22.844 1 95.81 348 ARG B CA 1
ATOM 5492 C C . ARG B 1 348 ? -15.508 -21.531 -23.062 1 95.81 348 ARG B C 1
ATOM 5494 O O . ARG B 1 348 ? -14.727 -21.734 -23.984 1 95.81 348 ARG B O 1
ATOM 5501 N N . LEU B 1 349 ? -15.422 -20.547 -22.219 1 95.31 349 LEU B N 1
ATOM 5502 C CA . LEU B 1 349 ? -14.32 -19.594 -22.328 1 95.31 349 LEU B CA 1
ATOM 5503 C C . LEU B 1 349 ? -12.977 -20.312 -22.172 1 95.31 349 LEU B C 1
ATOM 5505 O O . LEU B 1 349 ? -12.055 -20.062 -22.938 1 95.31 349 LEU B O 1
ATOM 5509 N N . PHE B 1 350 ? -12.898 -21.156 -21.141 1 97.31 350 PHE B N 1
ATOM 5510 C CA . PHE B 1 350 ? -11.656 -21.875 -20.859 1 97.31 350 PHE B CA 1
ATOM 5511 C C . PHE B 1 350 ? -11.312 -22.828 -22 1 97.31 350 PHE B C 1
ATOM 5513 O O . PHE B 1 350 ? -10.141 -23.016 -22.328 1 97.31 350 PHE B O 1
ATOM 5520 N N . ALA B 1 351 ? -12.328 -23.391 -22.609 1 97 351 ALA B N 1
ATOM 5521 C CA . ALA B 1 351 ? -12.117 -24.266 -23.766 1 97 351 ALA B CA 1
ATOM 5522 C C . ALA B 1 351 ? -11.656 -23.453 -24.969 1 97 351 ALA B C 1
ATOM 5524 O O . ALA B 1 351 ? -10.664 -23.797 -25.609 1 97 351 ALA B O 1
ATOM 5525 N N . ASP B 1 352 ? -12.312 -22.391 -25.266 1 96.19 352 ASP B N 1
ATOM 5526 C CA . ASP B 1 352 ? -12.062 -21.562 -26.453 1 96.19 352 ASP B CA 1
ATOM 5527 C C . ASP B 1 352 ? -10.648 -20.984 -26.422 1 96.19 352 ASP B C 1
ATOM 5529 O O . ASP B 1 352 ? -10.008 -20.844 -27.453 1 96.19 352 ASP B O 1
ATOM 5533 N N . TRP B 1 353 ? -10.195 -20.688 -25.281 1 97 353 TRP B N 1
ATOM 5534 C CA . TRP B 1 353 ? -8.922 -19.984 -25.188 1 97 353 TRP B CA 1
ATOM 5535 C C . TRP B 1 353 ? -7.84 -20.906 -24.625 1 97 353 TRP B C 1
ATOM 5537 O O . TRP B 1 353 ? -6.75 -20.453 -24.266 1 97 353 TRP B O 1
ATOM 5547 N N . ARG B 1 354 ? -8.156 -22.172 -24.453 1 97.75 354 ARG B N 1
ATOM 5548 C CA . ARG B 1 354 ? -7.246 -23.219 -23.984 1 97.75 354 ARG B CA 1
ATOM 5549 C C . ARG B 1 354 ? -6.578 -22.812 -22.672 1 97.75 354 ARG B C 1
ATOM 5551 O O . ARG B 1 354 ? -5.352 -22.75 -22.594 1 97.75 354 ARG B O 1
ATOM 5558 N N . ILE B 1 355 ? -7.395 -22.625 -21.703 1 98.19 355 ILE B N 1
ATOM 5559 C CA . ILE B 1 355 ? -6.93 -22.203 -20.375 1 98.19 355 ILE B CA 1
ATOM 5560 C C . ILE B 1 355 ? -6.797 -23.422 -19.469 1 98.19 355 ILE B C 1
ATOM 5562 O O . ILE B 1 355 ? -7.746 -24.203 -19.312 1 98.19 355 ILE B O 1
ATOM 5566 N N . ALA B 1 356 ? -5.617 -23.656 -18.922 1 98.69 356 ALA B N 1
ATOM 5567 C CA . ALA B 1 356 ? -5.371 -24.766 -18 1 98.69 356 ALA B CA 1
ATOM 5568 C C . ALA B 1 356 ? -4.59 -24.281 -16.781 1 98.69 356 ALA B C 1
ATOM 5570 O O . ALA B 1 356 ? -3.791 -23.344 -16.875 1 98.69 356 ALA B O 1
ATOM 5571 N N . GLY B 1 357 ? -4.832 -24.828 -15.625 1 98.56 357 GLY B N 1
ATOM 5572 C CA . GLY B 1 357 ? -4.207 -24.484 -14.359 1 98.56 357 GLY B CA 1
ATOM 5573 C C . GLY B 1 357 ? -4.988 -24.984 -13.156 1 98.56 357 GLY B C 1
ATOM 5574 O O . GLY B 1 357 ? -5.477 -26.109 -13.141 1 98.56 357 GLY B O 1
ATOM 5575 N N . PHE B 1 358 ? -4.98 -24.188 -12.102 1 98.62 358 PHE B N 1
ATOM 5576 C CA . PHE B 1 358 ? -5.668 -24.625 -10.891 1 98.62 358 PHE B CA 1
ATOM 5577 C C . PHE B 1 358 ? -6.23 -23.438 -10.133 1 98.62 358 PHE B C 1
ATOM 5579 O O . PHE B 1 358 ? -5.906 -22.281 -10.438 1 98.62 358 PHE B O 1
ATOM 5586 N N . ASN B 1 359 ? -7.195 -23.734 -9.297 1 98.31 359 ASN B N 1
ATOM 5587 C CA . ASN B 1 359 ? -7.691 -22.75 -8.352 1 98.31 359 ASN B CA 1
ATOM 5588 C C . ASN B 1 359 ? -6.758 -22.594 -7.156 1 98.31 359 ASN B C 1
ATOM 5590 O O . ASN B 1 359 ? -6.316 -23.594 -6.578 1 98.31 359 ASN B O 1
ATOM 5594 N N . THR B 1 360 ? -6.527 -21.328 -6.777 1 98.44 360 THR B N 1
ATOM 5595 C CA . THR B 1 360 ? -5.445 -21.016 -5.855 1 98.44 360 THR B CA 1
ATOM 5596 C C . THR B 1 360 ? -5.992 -20.375 -4.578 1 98.44 360 THR B C 1
ATOM 5598 O O . THR B 1 360 ? -7.141 -19.938 -4.543 1 98.44 360 THR B O 1
ATOM 5601 N N . TYR B 1 361 ? -5.148 -20.375 -3.514 1 98 361 TYR B N 1
ATOM 5602 C CA . TYR B 1 361 ? -5.426 -19.625 -2.295 1 98 361 TYR B CA 1
ATOM 5603 C C . TYR B 1 361 ? -4.973 -18.172 -2.428 1 98 361 TYR B C 1
ATOM 5605 O O . TYR B 1 361 ? -5.285 -17.344 -1.578 1 98 361 TYR B O 1
ATOM 5613 N N . GLY B 1 362 ? -4.293 -17.844 -3.461 1 97.81 362 GLY B N 1
ATOM 5614 C CA . GLY B 1 362 ? -3.779 -16.531 -3.822 1 97.81 362 GLY B CA 1
ATOM 5615 C C . GLY B 1 362 ? -2.941 -16.547 -5.086 1 97.81 362 GLY B C 1
ATOM 5616 O O . GLY B 1 362 ? -2.463 -17.609 -5.508 1 97.81 362 GLY B O 1
ATOM 5617 N N . GLU B 1 363 ? -2.799 -15.383 -5.715 1 97.94 363 GLU B N 1
ATOM 5618 C CA . GLU B 1 363 ? -2.086 -15.297 -6.984 1 97.94 363 GLU B CA 1
ATOM 5619 C C . GLU B 1 363 ? -0.924 -14.312 -6.902 1 97.94 363 GLU B C 1
ATOM 5621 O O . GLU B 1 363 ? -0.944 -13.383 -6.086 1 97.94 363 GLU B O 1
ATOM 5626 N N . GLN B 1 364 ? 0.058 -14.586 -7.617 1 95.69 364 GLN B N 1
ATOM 5627 C CA . GLN B 1 364 ? 1.211 -13.695 -7.688 1 95.69 364 GLN B CA 1
ATOM 5628 C C . GLN B 1 364 ? 1.436 -13.195 -9.109 1 95.69 364 GLN B C 1
ATOM 5630 O O . GLN B 1 364 ? 1.303 -13.953 -10.07 1 95.69 364 GLN B O 1
ATOM 5635 N N . HIS B 1 365 ? 1.657 -11.953 -9.32 1 93.06 365 HIS B N 1
ATOM 5636 C CA . HIS B 1 365 ? 2.121 -11.336 -10.562 1 93.06 365 HIS B CA 1
ATOM 5637 C C . HIS B 1 365 ? 2.775 -9.984 -10.297 1 93.06 365 HIS B C 1
ATOM 5639 O O . HIS B 1 365 ? 2.387 -9.273 -9.367 1 93.06 365 HIS B O 1
ATOM 5645 N N . GLY B 1 366 ? 3.795 -9.695 -11.047 1 84.56 366 GLY B N 1
ATOM 5646 C CA . GLY B 1 366 ? 4.441 -8.398 -10.93 1 84.56 366 GLY B CA 1
ATOM 5647 C C . GLY B 1 366 ? 5.027 -8.148 -9.555 1 84.56 366 GLY B C 1
ATOM 5648 O O . GLY B 1 366 ? 4.977 -7.023 -9.047 1 84.56 366 GLY B O 1
ATOM 5649 N N . GLY B 1 367 ? 5.324 -9.18 -8.898 1 86.81 367 GLY B N 1
ATOM 5650 C CA . GLY B 1 367 ? 5.988 -9.055 -7.609 1 86.81 367 GLY B CA 1
ATOM 5651 C C . GLY B 1 367 ? 5.023 -8.883 -6.453 1 86.81 367 GLY B C 1
ATOM 5652 O O . GLY B 1 367 ? 5.445 -8.664 -5.316 1 86.81 367 GLY B O 1
ATOM 5653 N N . VAL B 1 368 ? 3.74 -9 -6.727 1 87.5 368 VAL B N 1
ATOM 5654 C CA . VAL B 1 368 ? 2.764 -8.797 -5.664 1 87.5 368 VAL B CA 1
ATOM 5655 C C . VAL B 1 368 ? 1.916 -10.055 -5.484 1 87.5 368 VAL B C 1
ATOM 5657 O O . VAL B 1 368 ? 1.772 -10.844 -6.418 1 87.5 368 VAL B O 1
ATOM 5660 N N . HIS B 1 369 ? 1.47 -10.227 -4.242 1 93.06 369 HIS B N 1
ATOM 5661 C CA . HIS B 1 369 ? 0.47 -11.234 -3.902 1 93.06 369 HIS B CA 1
ATOM 5662 C C . HIS B 1 369 ? -0.937 -10.641 -3.938 1 93.06 369 HIS B C 1
ATOM 5664 O O . HIS B 1 369 ? -1.212 -9.641 -3.279 1 93.06 369 HIS B O 1
ATOM 5670 N N . VAL B 1 370 ? -1.821 -11.219 -4.766 1 93.5 370 VAL B N 1
ATOM 5671 C CA . VAL B 1 370 ? -3.17 -10.68 -4.926 1 93.5 370 VAL B CA 1
ATOM 5672 C C . VAL B 1 370 ? -4.195 -11.781 -4.652 1 93.5 370 VAL B C 1
ATOM 5674 O O . VAL B 1 370 ? -3.852 -12.961 -4.605 1 93.5 370 VAL B O 1
ATOM 5677 N N . ASN B 1 371 ? -5.402 -11.297 -4.398 1 95.88 371 ASN B N 1
ATOM 5678 C CA . ASN B 1 371 ? -6.523 -12.203 -4.195 1 95.88 371 ASN B CA 1
ATOM 5679 C C . ASN B 1 371 ? -7.633 -11.969 -5.219 1 95.88 371 ASN B C 1
ATOM 5681 O O . ASN B 1 371 ? -7.648 -10.938 -5.895 1 95.88 371 ASN B O 1
ATOM 5685 N N . GLN B 1 372 ? -8.461 -13.031 -5.34 1 95.69 372 GLN B N 1
ATOM 5686 C CA . GLN B 1 372 ? -9.625 -13.016 -6.219 1 95.69 372 GLN B CA 1
ATOM 5687 C C . GLN B 1 372 ? -9.281 -12.414 -7.578 1 95.69 372 GLN B C 1
ATOM 5689 O O . GLN B 1 372 ? -9.977 -11.516 -8.055 1 95.69 372 GLN B O 1
ATOM 5694 N N . THR B 1 373 ? -8.234 -12.867 -8.094 1 94.75 373 THR B N 1
ATOM 5695 C CA . THR B 1 373 ? -7.68 -12.422 -9.367 1 94.75 373 THR B CA 1
ATOM 5696 C C . THR B 1 373 ? -7.375 -13.609 -10.273 1 94.75 373 THR B C 1
ATOM 5698 O O . THR B 1 373 ? -6.969 -14.672 -9.797 1 94.75 373 THR B O 1
ATOM 5701 N N . PHE B 1 374 ? -7.695 -13.453 -11.547 1 96.19 374 PHE B N 1
ATOM 5702 C CA . PHE B 1 374 ? -7.234 -14.367 -12.586 1 96.19 374 PHE B CA 1
ATOM 5703 C C . PHE B 1 374 ? -5.863 -13.945 -13.109 1 96.19 374 PHE B C 1
ATOM 5705 O O . PHE B 1 374 ? -5.699 -12.836 -13.609 1 96.19 374 PHE B O 1
ATOM 5712 N N . VAL B 1 375 ? -4.898 -14.82 -12.914 1 97.12 375 VAL B N 1
ATOM 5713 C CA . VAL B 1 375 ? -3.549 -14.57 -13.414 1 97.12 375 VAL B CA 1
ATO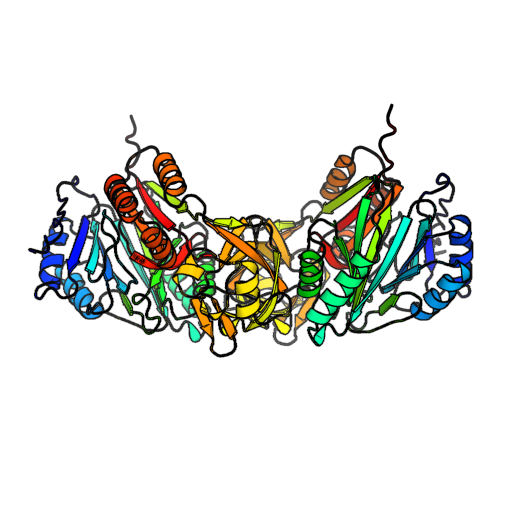M 5714 C C . VAL B 1 375 ? -3.178 -15.633 -14.445 1 97.12 375 VAL B C 1
ATOM 5716 O O . VAL B 1 375 ? -3.133 -16.828 -14.125 1 97.12 375 VAL B O 1
ATOM 5719 N N . GLY B 1 376 ? -2.924 -15.148 -15.664 1 97.94 376 GLY B N 1
ATOM 5720 C CA . GLY B 1 376 ? -2.611 -16.078 -16.734 1 97.94 376 GLY B CA 1
ATOM 5721 C C . GLY B 1 376 ? -1.429 -15.641 -17.578 1 97.94 376 GLY B C 1
ATOM 5722 O O . GLY B 1 376 ? -1.111 -14.453 -17.641 1 97.94 376 GLY B O 1
ATOM 5723 N N . LEU B 1 377 ? -0.762 -16.594 -18.125 1 98.38 377 LEU B N 1
ATOM 5724 C CA . LEU B 1 377 ? 0.276 -16.391 -19.125 1 98.38 377 LEU B CA 1
ATOM 5725 C C . LEU B 1 377 ? -0.103 -17.062 -20.438 1 98.38 377 LEU B C 1
ATOM 5727 O O . LEU B 1 377 ? -0.196 -18.281 -20.516 1 98.38 377 LEU B O 1
ATOM 5731 N N . ALA B 1 378 ? -0.271 -16.219 -21.453 1 98.5 378 ALA B N 1
ATOM 5732 C CA . ALA B 1 378 ? -0.593 -16.719 -22.781 1 98.5 378 ALA B CA 1
ATOM 5733 C C . ALA B 1 378 ? 0.675 -17.016 -23.578 1 98.5 378 ALA B C 1
ATOM 5735 O O . ALA B 1 378 ? 1.553 -16.156 -23.703 1 98.5 378 ALA B O 1
ATOM 5736 N N . LEU B 1 379 ? 0.792 -18.219 -24.062 1 97.94 379 LEU B N 1
ATOM 5737 C CA . LEU B 1 379 ? 1.843 -18.625 -25 1 97.94 379 LEU B CA 1
ATOM 5738 C C . LEU B 1 379 ? 1.4 -18.438 -26.438 1 97.94 379 LEU B C 1
ATOM 5740 O O . LEU B 1 379 ? 0.609 -19.219 -26.969 1 97.94 379 LEU B O 1
ATOM 5744 N N . MET B 1 380 ? 1.994 -17.391 -26.984 1 96.75 380 MET B N 1
ATOM 5745 C CA . MET B 1 380 ? 1.593 -17 -28.328 1 96.75 380 MET B CA 1
ATOM 5746 C C . MET B 1 380 ? 2.6 -17.5 -29.359 1 96.75 380 MET B C 1
ATOM 5748 O O . MET B 1 380 ? 3.809 -17.438 -29.141 1 96.75 380 MET B O 1
ATOM 5752 N N . GLU B 1 381 ? 2.064 -18.062 -30.438 1 94.31 381 GLU B N 1
ATOM 5753 C CA . GLU B 1 381 ? 2.969 -18.406 -31.531 1 94.31 381 GLU B CA 1
ATOM 5754 C C . GLU B 1 381 ? 3.666 -17.172 -32.094 1 94.31 381 GLU B C 1
ATOM 5756 O O . GLU B 1 381 ? 3.043 -16.109 -32.25 1 94.31 381 GLU B O 1
ATOM 5761 N N . PRO B 1 382 ? 4.992 -17.359 -32.281 1 87.31 382 PRO B N 1
ATOM 5762 C CA . PRO B 1 382 ? 5.699 -16.188 -32.812 1 87.31 382 PRO B CA 1
ATOM 5763 C C . PRO B 1 382 ? 5.164 -15.766 -34.188 1 87.31 382 PRO B C 1
ATOM 5765 O O . PRO B 1 382 ? 4.688 -16.594 -34.938 1 87.31 382 PRO B O 1
ATOM 5768 N N . ALA B 1 383 ? 5.047 -14.32 -34.344 1 75.88 383 ALA B N 1
ATOM 5769 C CA . ALA B 1 383 ? 4.617 -13.805 -35.625 1 75.88 383 ALA B CA 1
ATOM 5770 C C . ALA B 1 383 ? 5.516 -14.32 -36.75 1 75.88 383 ALA B C 1
ATOM 5772 O O . ALA B 1 383 ? 6.723 -14.484 -36.562 1 75.88 383 ALA B O 1
ATOM 5773 N N . HIS B 1 384 ? 5.07 -15.266 -37.625 1 61.62 384 HIS B N 1
ATOM 5774 C CA . HIS B 1 384 ? 5.859 -15.602 -38.812 1 61.62 384 HIS B CA 1
ATOM 5775 C C . HIS B 1 384 ? 6.355 -14.344 -39.531 1 61.62 384 HIS B C 1
ATOM 5777 O O . HIS B 1 384 ? 5.633 -13.352 -39.625 1 61.62 384 HIS B O 1
ATOM 5783 N N . ALA B 1 385 ? 7.613 -14.094 -39.594 1 43.59 385 ALA B N 1
ATOM 5784 C CA . ALA B 1 385 ? 8.094 -13.086 -40.531 1 43.59 385 ALA B CA 1
ATOM 5785 C C . ALA B 1 385 ? 7.5 -13.305 -41.938 1 43.59 385 ALA B C 1
ATOM 5787 O O . ALA B 1 385 ? 7.629 -14.391 -42.5 1 43.59 385 ALA B O 1
ATOM 5788 N N . ALA B 1 386 ? 6.645 -12.562 -42.5 1 30.52 386 ALA B N 1
ATOM 5789 C CA . ALA B 1 386 ? 6.469 -12.438 -43.938 1 30.52 386 ALA B CA 1
ATOM 5790 C C . ALA B 1 386 ? 7.766 -12 -44.625 1 30.52 386 ALA B C 1
ATOM 5792 O O . ALA B 1 386 ? 8.523 -11.211 -44.062 1 30.52 386 ALA B O 1
#

Radius of gyration: 29.77 Å; Cα contacts (8 Å, |Δi|>4): 2029; chains: 2; bounding box: 61×93×71 Å

pLDDT: mean 90.64, std 13.44, range [26.34, 98.88]

InterPro domains:
  IPR013702 FIST domain, N-terminal [PF08495] (46-238)
  IPR013702 FIST domain, N-terminal [SM00897] (43-239)
  IPR019494 FIST, C-domain [PF10442] (240-364)
  IPR019494 FIST, C-domain [SM01204] (240-367)